Protein AF-A0A9D7K5F7-F1 (afdb_monomer_lite)

Radius of gyration: 30.8 Å; chains: 1; bounding box: 83×60×89 Å

Structure (mmCIF, N/CA/C/O backbone):
data_AF-A0A9D7K5F7-F1
#
_entry.id   AF-A0A9D7K5F7-F1
#
loop_
_atom_site.group_PDB
_atom_site.id
_atom_site.type_symbol
_atom_site.label_atom_id
_atom_site.label_alt_id
_atom_site.label_comp_id
_atom_site.label_asym_id
_atom_site.label_entity_id
_atom_site.label_seq_id
_atom_site.pdbx_PDB_ins_code
_atom_site.Cartn_x
_atom_site.Cartn_y
_atom_site.Cartn_z
_atom_site.occupancy
_atom_site.B_iso_or_equiv
_atom_site.auth_seq_id
_atom_site.auth_comp_id
_atom_site.auth_asym_id
_atom_site.auth_atom_id
_atom_site.pdbx_PDB_model_num
ATOM 1 N N . MET A 1 1 ? -11.867 -11.101 -34.666 1.00 38.69 1 MET A N 1
ATOM 2 C CA . MET A 1 1 ? -11.837 -10.298 -33.416 1.00 38.69 1 MET A CA 1
ATOM 3 C C . MET A 1 1 ? -13.108 -9.466 -33.203 1.00 38.69 1 MET A C 1
ATOM 5 O O . MET A 1 1 ? -13.675 -9.562 -32.126 1.00 38.69 1 MET A O 1
ATOM 9 N N . PHE A 1 2 ? -13.631 -8.746 -34.211 1.00 34.16 2 PHE A N 1
ATOM 10 C CA . PHE A 1 2 ? -14.947 -8.071 -34.129 1.00 34.16 2 PHE A CA 1
ATOM 11 C C . PHE A 1 2 ? -16.131 -9.012 -33.798 1.00 34.16 2 PHE A C 1
ATOM 13 O O . PHE A 1 2 ? -17.079 -8.588 -33.145 1.00 34.16 2 PHE A O 1
ATOM 20 N N . GLN A 1 3 ? -16.064 -10.298 -34.175 1.00 37.47 3 GLN A N 1
ATOM 21 C CA . GLN A 1 3 ? -17.053 -11.318 -33.781 1.00 37.47 3 GLN A CA 1
ATOM 22 C C . GLN A 1 3 ? -17.106 -11.566 -32.258 1.00 37.47 3 GLN A C 1
ATOM 24 O O . GLN A 1 3 ? -18.193 -11.737 -31.716 1.00 37.47 3 GLN A O 1
ATOM 29 N N . ASN A 1 4 ? -15.973 -11.491 -31.547 1.00 48.72 4 ASN A N 1
ATOM 30 C CA . ASN A 1 4 ? -15.929 -11.704 -30.092 1.00 48.72 4 ASN A CA 1
ATOM 31 C C . ASN A 1 4 ? -16.480 -10.492 -29.324 1.00 48.72 4 ASN A C 1
ATOM 33 O O . ASN A 1 4 ? -17.126 -10.658 -28.293 1.00 48.72 4 ASN A O 1
ATOM 37 N N . LEU A 1 5 ? -16.291 -9.276 -29.856 1.00 51.97 5 LEU A N 1
ATOM 38 C CA . LEU A 1 5 ? -16.894 -8.061 -29.295 1.00 51.97 5 LEU A CA 1
ATOM 39 C C . LEU A 1 5 ? -18.424 -8.089 -29.423 1.00 51.97 5 LEU A C 1
ATOM 41 O O . LEU A 1 5 ? -19.115 -7.716 -28.481 1.00 51.97 5 LEU A O 1
ATOM 45 N N . LYS A 1 6 ? -18.950 -8.589 -30.555 1.00 54.38 6 LYS A N 1
ATOM 46 C CA . LYS A 1 6 ? -20.393 -8.807 -30.748 1.00 54.38 6 LYS A CA 1
ATOM 47 C C . LYS A 1 6 ? -20.958 -9.791 -29.726 1.00 54.38 6 LYS A C 1
ATOM 49 O O . LYS A 1 6 ? -22.009 -9.509 -29.174 1.00 54.38 6 LYS A O 1
ATOM 54 N N . PHE A 1 7 ? -20.263 -10.894 -29.438 1.00 55.84 7 PHE A N 1
ATOM 55 C CA . PHE A 1 7 ? -20.719 -11.898 -28.468 1.00 55.84 7 PHE A CA 1
ATOM 56 C C . PHE A 1 7 ? -20.805 -11.340 -27.036 1.00 55.84 7 PHE A C 1
ATOM 58 O O . PHE A 1 7 ? -21.739 -11.650 -26.307 1.00 55.84 7 PHE A O 1
ATOM 65 N N . ILE A 1 8 ? -19.878 -10.457 -26.648 1.00 55.12 8 ILE A N 1
ATOM 66 C CA . ILE A 1 8 ? -19.889 -9.799 -25.330 1.00 55.12 8 ILE A CA 1
ATOM 67 C C . ILE A 1 8 ? -20.923 -8.670 -25.274 1.00 55.12 8 ILE A C 1
ATOM 69 O O . ILE A 1 8 ? -21.606 -8.532 -24.264 1.00 55.12 8 ILE A O 1
ATOM 73 N N . LEU A 1 9 ? -21.105 -7.903 -26.357 1.00 57.88 9 LEU A N 1
ATOM 74 C CA . LEU A 1 9 ? -22.219 -6.954 -26.462 1.00 57.88 9 LEU A CA 1
ATOM 75 C C . LEU A 1 9 ? -23.567 -7.685 -26.379 1.00 57.88 9 LEU A C 1
ATOM 77 O O . LEU A 1 9 ? -24.470 -7.224 -25.696 1.00 57.88 9 LEU A O 1
ATOM 81 N N . LEU A 1 10 ? -23.680 -8.851 -27.021 1.00 56.75 10 LEU A N 1
ATOM 82 C CA . LEU A 1 10 ? -24.837 -9.743 -26.939 1.00 56.75 10 LEU A CA 1
ATOM 83 C C . LEU A 1 10 ? -25.005 -10.344 -25.540 1.00 56.75 10 LEU A C 1
ATOM 85 O O . LEU A 1 10 ? -26.136 -10.497 -25.107 1.00 56.75 10 LEU A O 1
ATOM 89 N N . ALA A 1 11 ? -23.929 -10.628 -24.801 1.00 56.34 11 ALA A N 1
ATOM 90 C CA . ALA A 1 11 ? -24.003 -11.044 -23.398 1.00 56.34 11 ALA A CA 1
ATOM 91 C C . ALA A 1 11 ? -24.422 -9.888 -22.467 1.00 56.34 11 ALA A C 1
ATOM 93 O O . ALA A 1 11 ? -25.217 -10.086 -21.550 1.00 56.34 11 ALA A O 1
ATOM 94 N N . PHE A 1 12 ? -23.951 -8.664 -22.717 1.00 60.94 12 PHE A N 1
ATOM 95 C CA . PHE A 1 12 ? -24.371 -7.453 -22.003 1.00 60.94 12 PHE A CA 1
ATOM 96 C C . PHE A 1 12 ? -25.850 -7.120 -22.267 1.00 60.94 12 PHE A C 1
ATOM 98 O O . PHE A 1 12 ? -26.603 -6.855 -21.335 1.00 60.94 12 PHE A O 1
ATOM 105 N N . ILE A 1 13 ? -26.294 -7.213 -23.523 1.00 60.41 13 ILE A N 1
ATOM 106 C CA . ILE A 1 13 ? -27.702 -7.048 -23.919 1.00 60.41 13 ILE A CA 1
ATOM 107 C C . ILE A 1 13 ? -28.552 -8.226 -23.413 1.00 60.41 13 ILE A C 1
ATOM 109 O O . ILE A 1 13 ? -29.649 -8.024 -22.904 1.00 60.41 13 ILE A O 1
ATOM 113 N N . GLY A 1 14 ? -28.040 -9.455 -23.484 1.00 55.91 14 GLY A N 1
ATOM 114 C CA . GLY A 1 14 ? -28.728 -10.670 -23.044 1.00 55.91 14 GLY A CA 1
ATOM 115 C C . GLY A 1 14 ? -28.923 -10.734 -21.530 1.00 55.91 14 GLY A C 1
ATOM 116 O O . GLY A 1 14 ? -29.943 -11.229 -21.066 1.00 55.91 14 GLY A O 1
ATOM 117 N N . THR A 1 15 ? -28.006 -10.156 -20.750 1.00 53.78 15 THR A N 1
ATOM 118 C CA . THR A 1 15 ? -28.163 -9.988 -19.294 1.00 53.78 15 THR A CA 1
ATOM 119 C C . THR A 1 15 ? -28.989 -8.757 -18.916 1.00 53.78 15 THR A C 1
ATOM 121 O O . THR A 1 15 ? -29.420 -8.654 -17.766 1.00 53.78 15 THR A O 1
ATOM 124 N N . ALA A 1 16 ? -29.279 -7.848 -19.858 1.00 52.56 16 ALA A N 1
ATOM 125 C CA . ALA A 1 16 ? -30.041 -6.630 -19.586 1.00 52.56 16 ALA A CA 1
ATOM 126 C C . ALA A 1 16 ? -31.491 -6.915 -19.135 1.00 52.56 16 ALA A C 1
ATOM 128 O O . ALA A 1 16 ? -32.049 -6.149 -18.346 1.00 52.56 16 ALA A O 1
ATOM 129 N N . ASN A 1 17 ? -32.060 -8.047 -19.560 1.00 45.78 17 ASN A N 1
ATOM 130 C CA . ASN A 1 17 ? -33.447 -8.438 -19.279 1.00 45.78 17 ASN A CA 1
ATOM 131 C C . ASN A 1 17 ? -33.593 -9.582 -18.263 1.00 45.78 17 ASN A C 1
ATOM 133 O O . ASN A 1 17 ? -34.713 -9.997 -17.981 1.00 45.78 17 ASN A O 1
ATOM 137 N N . ILE A 1 18 ? -32.495 -10.092 -17.694 1.00 49.84 18 ILE A N 1
ATOM 138 C CA . ILE A 1 18 ? -32.553 -11.175 -16.702 1.00 49.84 18 ILE A CA 1
ATOM 139 C C . ILE A 1 18 ? -32.719 -10.554 -15.304 1.00 49.84 18 ILE A C 1
ATOM 141 O O . ILE A 1 18 ? -31.847 -9.776 -14.886 1.00 49.84 18 ILE A O 1
ATOM 145 N N . PRO A 1 19 ? -33.804 -10.869 -14.565 1.00 47.97 19 PRO A N 1
ATOM 146 C CA . PRO A 1 19 ? -33.913 -10.538 -13.151 1.00 47.97 19 PRO A CA 1
ATOM 147 C C . PRO A 1 19 ? -32.760 -11.210 -12.411 1.00 47.97 19 PRO A C 1
ATOM 149 O O . PRO A 1 19 ? -32.584 -12.425 -12.492 1.00 47.97 19 PRO A O 1
ATOM 152 N N . LEU A 1 20 ? -31.938 -10.424 -11.725 1.00 52.06 20 LEU A N 1
ATOM 153 C CA . LEU A 1 20 ? -30.791 -10.975 -11.018 1.00 52.06 20 LEU A CA 1
ATOM 154 C C . LEU A 1 20 ? -31.274 -11.661 -9.735 1.00 52.06 20 LEU A C 1
ATOM 156 O O . LEU A 1 20 ? -31.919 -10.998 -8.918 1.00 52.06 20 LEU A O 1
ATOM 160 N N . PRO A 1 21 ? -30.969 -12.953 -9.520 1.00 38.75 21 PRO A N 1
ATOM 161 C CA . PRO A 1 21 ? -31.302 -13.616 -8.272 1.00 38.75 21 PRO A CA 1
ATOM 162 C C . PRO A 1 21 ? -30.499 -12.978 -7.134 1.00 38.75 21 PRO A C 1
ATOM 164 O O . PRO A 1 21 ? -29.293 -12.742 -7.239 1.00 38.75 21 PRO A O 1
ATOM 167 N N . GLY A 1 22 ? -31.192 -12.654 -6.049 1.00 43.97 22 GLY A N 1
ATOM 168 C CA . GLY A 1 22 ? -30.607 -12.021 -4.875 1.00 43.97 22 GLY A CA 1
ATOM 169 C C . GLY A 1 22 ? -31.650 -11.187 -4.159 1.00 43.97 22 GLY A C 1
ATOM 170 O O . GLY A 1 22 ? -31.776 -9.993 -4.422 1.00 43.97 22 GLY A O 1
ATOM 171 N N . GLN A 1 23 ? -32.389 -11.846 -3.272 1.00 37.94 23 GLN A N 1
ATOM 172 C CA . GLN A 1 23 ? -33.210 -11.218 -2.249 1.00 37.94 23 GLN A CA 1
ATOM 173 C C . GLN A 1 23 ? -32.297 -10.270 -1.459 1.00 37.94 23 GLN A C 1
ATOM 175 O O . GLN A 1 23 ? -31.378 -10.715 -0.775 1.00 37.94 23 GLN A O 1
ATOM 180 N N . VAL A 1 24 ? -32.476 -8.958 -1.627 1.00 45.00 24 VAL A N 1
ATOM 181 C CA . VAL A 1 24 ? -31.926 -8.004 -0.663 1.00 45.00 24 VAL A CA 1
ATOM 182 C C . VAL A 1 24 ? -32.765 -8.238 0.580 1.00 45.00 24 VAL A C 1
ATOM 184 O O . VAL A 1 24 ? -33.953 -7.913 0.580 1.00 45.00 24 VAL A O 1
ATOM 187 N N . ASP A 1 25 ? -32.194 -8.900 1.586 1.00 46.78 25 ASP A N 1
ATOM 188 C CA . ASP A 1 25 ? -32.816 -8.954 2.902 1.00 46.78 25 ASP A CA 1
ATOM 189 C C . ASP A 1 25 ? -33.140 -7.503 3.278 1.00 46.78 25 ASP A C 1
ATOM 191 O O . ASP A 1 25 ? -32.246 -6.669 3.411 1.00 46.78 25 ASP A O 1
ATOM 195 N N . THR A 1 26 ? -34.427 -7.177 3.411 1.00 54.50 26 THR A N 1
ATOM 196 C CA . THR A 1 26 ? -34.894 -5.829 3.778 1.00 54.50 26 THR A CA 1
ATOM 197 C C . THR A 1 26 ? -34.386 -5.399 5.159 1.00 54.50 26 THR A C 1
ATOM 199 O O . THR A 1 26 ? -34.531 -4.240 5.539 1.00 54.50 26 THR A O 1
ATOM 202 N N . VAL A 1 27 ? -33.800 -6.343 5.905 1.00 66.69 27 VAL A N 1
ATOM 203 C CA . VAL A 1 27 ? -33.146 -6.178 7.200 1.00 66.69 27 VAL A CA 1
ATOM 204 C C . VAL A 1 27 ? -31.877 -7.033 7.203 1.00 66.69 27 VAL A C 1
ATOM 206 O O . VAL A 1 27 ? -31.956 -8.260 7.129 1.00 66.69 27 VAL A O 1
ATOM 209 N N . PHE A 1 28 ? -30.707 -6.409 7.335 1.00 80.19 28 PHE A N 1
ATOM 210 C CA . PHE A 1 28 ? -29.450 -7.119 7.549 1.00 80.19 28 PHE A CA 1
ATOM 211 C C . PHE A 1 28 ? -29.536 -7.945 8.838 1.00 80.19 28 PHE A C 1
ATOM 213 O O . PHE A 1 28 ? -29.962 -7.444 9.882 1.00 80.19 28 PHE A O 1
ATOM 220 N N . ARG A 1 29 ? -29.109 -9.211 8.773 1.00 82.94 29 ARG A N 1
ATOM 221 C CA . ARG A 1 29 ? -29.036 -10.132 9.919 1.00 82.94 29 ARG A CA 1
ATOM 222 C C . ARG A 1 29 ? -27.587 -10.478 10.232 1.00 82.94 29 ARG A C 1
ATOM 224 O O . ARG A 1 29 ? -26.782 -10.641 9.315 1.00 82.94 29 ARG A O 1
ATOM 231 N N . VAL A 1 30 ? -27.275 -10.674 11.514 1.00 81.94 30 VAL A N 1
ATOM 232 C CA . VAL A 1 30 ? -25.940 -11.099 11.986 1.00 81.94 30 VAL A CA 1
ATOM 233 C C . VAL A 1 30 ? -25.457 -12.353 11.255 1.00 81.94 30 VAL A C 1
ATOM 235 O O . VAL A 1 30 ? -24.320 -12.400 10.796 1.00 81.94 30 VAL A O 1
ATOM 238 N N . GLU A 1 31 ? -26.330 -13.342 11.071 1.00 80.25 31 GLU A N 1
ATOM 239 C CA . GLU A 1 31 ? -26.016 -14.602 10.385 1.00 80.25 31 GLU A CA 1
ATOM 240 C C . GLU A 1 31 ? -25.654 -14.400 8.908 1.00 80.25 31 GLU A C 1
ATOM 242 O O . GLU A 1 31 ? -24.678 -14.979 8.424 1.00 80.25 31 GLU A O 1
ATOM 247 N N . THR A 1 32 ? -26.415 -13.561 8.195 1.00 76.56 32 THR A N 1
ATOM 248 C CA . THR A 1 32 ? -26.155 -13.214 6.790 1.00 76.56 32 THR A CA 1
ATOM 249 C C . THR A 1 32 ? -24.844 -12.439 6.668 1.00 76.56 32 THR A C 1
ATOM 251 O O . THR A 1 32 ? -24.002 -12.781 5.838 1.00 76.56 32 THR A O 1
ATOM 254 N N . MET A 1 33 ? -24.619 -11.453 7.544 1.00 79.00 33 MET A N 1
ATOM 255 C CA . MET A 1 33 ? -23.386 -10.664 7.542 1.00 79.00 33 MET A CA 1
ATOM 256 C C . MET A 1 33 ? -22.166 -11.522 7.851 1.00 79.00 33 MET A C 1
ATOM 258 O O . MET A 1 33 ? -21.173 -11.416 7.142 1.00 79.00 33 MET A O 1
ATOM 262 N N . LYS A 1 34 ? -22.263 -12.439 8.817 1.00 77.31 34 LYS A N 1
ATOM 263 C CA . LYS A 1 34 ? -21.188 -13.380 9.144 1.00 77.31 34 LYS A CA 1
ATOM 264 C C . LYS A 1 34 ? -20.814 -14.254 7.943 1.00 77.31 34 LYS A C 1
ATOM 266 O O . LYS A 1 34 ? -19.642 -14.389 7.612 1.00 77.31 34 LYS A O 1
ATOM 271 N N . LYS A 1 35 ? -21.805 -14.780 7.210 1.00 74.44 35 LYS A N 1
ATOM 272 C CA . LYS A 1 35 ? -21.562 -15.563 5.982 1.00 74.44 35 LYS A CA 1
ATOM 273 C C . LYS A 1 35 ? -20.874 -14.758 4.873 1.00 74.44 35 LYS A C 1
ATOM 275 O O . LYS A 1 35 ? -20.120 -15.358 4.102 1.00 74.44 35 LYS A O 1
ATOM 280 N N . ASN A 1 36 ? -21.152 -13.456 4.779 1.00 72.81 36 ASN A N 1
ATOM 281 C CA . ASN A 1 36 ? -20.534 -12.553 3.806 1.00 72.81 36 ASN A CA 1
ATOM 282 C C . ASN A 1 36 ? -19.099 -12.184 4.209 1.00 72.81 36 ASN A C 1
ATOM 284 O O . ASN A 1 36 ? -18.208 -12.201 3.367 1.00 72.81 36 ASN A O 1
ATOM 288 N N . THR A 1 37 ? -18.850 -11.931 5.496 1.00 72.88 37 THR A N 1
ATOM 289 C CA . THR A 1 37 ? -17.516 -11.588 6.019 1.00 72.88 37 THR A CA 1
ATOM 290 C C . THR A 1 37 ? -16.572 -12.788 6.110 1.00 72.88 37 THR A C 1
ATOM 292 O O . THR A 1 37 ? -15.361 -12.614 6.101 1.00 72.88 37 THR A O 1
ATOM 295 N N . ASP A 1 38 ? -17.101 -14.014 6.162 1.00 69.44 38 ASP A N 1
ATOM 296 C CA . ASP A 1 38 ? -16.299 -15.247 6.212 1.00 69.44 38 ASP A CA 1
ATOM 297 C C . ASP A 1 38 ? -15.796 -15.704 4.822 1.00 69.44 38 ASP A C 1
ATOM 299 O O . ASP A 1 38 ? -15.067 -16.692 4.720 1.00 69.44 38 ASP A O 1
ATOM 303 N N . PHE A 1 39 ? -16.200 -15.037 3.730 1.00 67.31 39 PHE A N 1
ATOM 304 C CA . PHE A 1 39 ? -15.850 -15.455 2.364 1.00 67.31 39 PHE A CA 1
ATOM 305 C C . PHE A 1 39 ? -14.367 -15.252 2.029 1.00 67.31 39 PHE A C 1
ATOM 307 O O . PHE A 1 39 ? -13.771 -16.095 1.350 1.00 67.31 39 PHE A O 1
ATOM 314 N N . ALA A 1 40 ? -13.786 -14.150 2.500 1.00 72.00 40 ALA A N 1
ATOM 315 C CA . ALA A 1 40 ? -12.401 -13.791 2.255 1.00 72.00 40 ALA A CA 1
ATOM 316 C C . ALA A 1 40 ? -11.786 -13.208 3.527 1.00 72.00 40 ALA A C 1
ATOM 318 O O . ALA A 1 40 ? -12.337 -12.292 4.126 1.00 72.00 40 ALA A O 1
ATOM 319 N N . SER A 1 41 ? -10.623 -13.711 3.928 1.00 77.19 41 SER A N 1
ATOM 320 C CA . SER A 1 41 ? -9.842 -13.119 5.014 1.00 77.19 41 SER A CA 1
ATOM 321 C C . SER A 1 41 ? -8.644 -12.397 4.428 1.00 77.19 41 SER A C 1
ATOM 323 O O . SER A 1 41 ? -7.767 -13.052 3.863 1.00 77.19 41 SER A O 1
ATOM 325 N N . LEU A 1 42 ? -8.594 -11.071 4.570 1.00 83.00 42 LEU A N 1
ATOM 326 C CA . LEU A 1 42 ? -7.457 -10.256 4.140 1.00 83.00 42 LEU A CA 1
ATOM 327 C C . LEU A 1 42 ? -6.169 -10.779 4.789 1.00 83.00 42 LEU A C 1
ATOM 329 O O . LEU A 1 42 ? -6.143 -11.096 5.977 1.00 83.00 42 LEU A O 1
ATOM 333 N N . THR A 1 43 ? -5.087 -10.853 4.024 1.00 88.06 43 THR A N 1
ATOM 334 C CA . THR A 1 43 ? -3.758 -11.183 4.529 1.00 88.06 43 THR A CA 1
ATOM 335 C C . THR A 1 43 ? -2.755 -10.098 4.166 1.00 88.06 43 THR A C 1
ATOM 337 O O . THR A 1 43 ? -2.817 -9.497 3.094 1.00 88.06 43 THR A O 1
ATOM 340 N N . LEU A 1 44 ? -1.820 -9.819 5.073 1.00 90.88 44 LEU A N 1
ATOM 341 C CA . LEU A 1 44 ? -0.755 -8.841 4.853 1.00 90.88 44 LEU A CA 1
ATOM 342 C C . LEU A 1 44 ? 0.555 -9.342 5.447 1.00 90.88 44 LEU A C 1
ATOM 344 O O . LEU A 1 44 ? 0.592 -9.774 6.599 1.00 90.88 44 LEU A O 1
ATOM 348 N N . GLY A 1 45 ? 1.649 -9.226 4.706 1.00 92.94 45 GLY A N 1
ATOM 349 C CA . GLY A 1 45 ? 2.968 -9.482 5.266 1.00 92.94 45 GLY A CA 1
ATOM 350 C C . GLY A 1 45 ? 4.106 -9.339 4.275 1.00 92.94 45 GLY A C 1
ATOM 351 O O . GLY A 1 45 ? 4.060 -8.490 3.388 1.00 92.94 45 GLY A O 1
ATOM 352 N N . LEU A 1 46 ? 5.155 -10.128 4.468 1.00 95.06 46 LEU A N 1
ATOM 353 C CA . LEU A 1 46 ? 6.420 -10.013 3.754 1.00 95.06 46 LEU A CA 1
ATOM 354 C C . LEU A 1 46 ? 6.724 -11.298 2.985 1.00 95.06 46 LEU A C 1
ATOM 356 O O . LEU A 1 46 ? 6.435 -12.396 3.454 1.00 95.06 46 LEU A O 1
ATOM 360 N N . ASP A 1 47 ? 7.346 -11.146 1.823 1.00 93.50 47 ASP A N 1
ATOM 361 C CA . ASP A 1 47 ? 7.877 -12.229 0.999 1.00 93.50 47 ASP A CA 1
ATOM 362 C C . ASP A 1 47 ? 9.340 -11.936 0.665 1.00 93.50 47 ASP A C 1
ATOM 364 O O . ASP A 1 47 ? 9.735 -10.786 0.447 1.00 93.50 47 ASP A O 1
ATOM 368 N N . MET A 1 48 ? 10.153 -12.983 0.632 1.00 95.25 48 MET A N 1
ATOM 369 C CA . MET A 1 48 ? 11.522 -12.929 0.156 1.00 95.25 48 MET A CA 1
ATOM 370 C C . MET A 1 48 ? 11.743 -14.045 -0.856 1.00 95.25 48 MET A C 1
ATOM 372 O O . MET A 1 48 ? 11.577 -15.220 -0.541 1.00 95.25 48 MET A O 1
ATOM 376 N N . MET A 1 49 ? 12.166 -13.674 -2.061 1.00 94.75 49 MET A N 1
ATOM 377 C CA . MET A 1 49 ? 12.461 -14.590 -3.156 1.00 94.75 49 MET A CA 1
ATOM 378 C C . MET A 1 49 ? 13.962 -14.627 -3.444 1.00 94.75 49 MET A C 1
ATOM 380 O O . MET A 1 49 ? 14.570 -13.595 -3.719 1.00 94.75 49 MET A O 1
ATOM 384 N N . ALA A 1 50 ? 14.538 -15.823 -3.448 1.00 94.81 50 ALA A N 1
ATOM 385 C CA . ALA A 1 50 ? 15.844 -16.125 -4.003 1.00 94.81 50 ALA A CA 1
ATOM 386 C C . ALA A 1 50 ? 15.732 -16.377 -5.515 1.00 94.81 50 ALA A C 1
ATOM 388 O O . ALA A 1 50 ? 14.939 -17.206 -5.964 1.00 94.81 50 ALA A O 1
ATOM 389 N N . ILE A 1 51 ? 16.552 -15.661 -6.280 1.00 92.44 51 ILE A N 1
ATOM 390 C CA . ILE A 1 51 ? 16.689 -15.748 -7.733 1.00 92.44 51 ILE A CA 1
ATOM 391 C C . ILE A 1 51 ? 18.023 -16.425 -8.035 1.00 92.44 51 ILE A C 1
ATOM 393 O O . ILE A 1 51 ? 19.075 -15.982 -7.562 1.00 92.44 51 ILE A O 1
ATOM 397 N N . GLY A 1 52 ? 17.979 -17.502 -8.816 1.00 89.25 52 GLY A N 1
ATOM 398 C CA . GLY A 1 52 ? 19.163 -18.287 -9.150 1.00 89.25 52 GLY A CA 1
ATOM 399 C C . GLY A 1 52 ? 20.111 -17.611 -10.148 1.00 89.25 52 GLY A C 1
ATOM 400 O O . GLY A 1 52 ? 19.806 -16.582 -10.753 1.00 89.25 52 GLY A O 1
ATOM 401 N N . LYS A 1 53 ? 21.283 -18.229 -10.340 1.00 92.06 53 LYS A N 1
ATOM 402 C CA . LYS A 1 53 ? 22.270 -17.809 -11.347 1.00 92.06 53 LYS A CA 1
ATOM 403 C C . LYS A 1 53 ? 21.756 -18.050 -12.767 1.00 92.06 53 LYS A C 1
ATOM 405 O O . LYS A 1 53 ? 20.994 -18.983 -13.007 1.00 92.06 53 LYS A O 1
ATOM 410 N N . GLY A 1 54 ? 22.234 -17.233 -13.691 1.00 91.94 54 GLY A N 1
ATOM 411 C CA . GLY A 1 54 ? 21.928 -17.283 -15.117 1.00 91.94 54 GLY A CA 1
ATOM 412 C C . GLY A 1 54 ? 23.137 -16.829 -15.927 1.00 91.94 54 GLY A C 1
ATOM 413 O O . GLY A 1 54 ? 24.204 -16.575 -15.363 1.00 91.94 54 GLY A O 1
ATOM 414 N N . HIS A 1 55 ? 22.980 -16.730 -17.240 1.00 92.25 55 HIS A N 1
ATOM 415 C CA . HIS A 1 55 ? 24.075 -16.463 -18.160 1.00 92.25 55 HIS A CA 1
ATOM 416 C C . HIS A 1 55 ? 23.626 -15.634 -19.365 1.00 92.25 55 HIS A C 1
ATOM 418 O O . HIS A 1 55 ? 22.489 -15.761 -19.823 1.00 92.25 55 HIS A O 1
ATOM 424 N N . ILE A 1 56 ? 24.531 -14.799 -19.870 1.00 91.12 56 ILE A N 1
ATOM 425 C CA . ILE A 1 56 ? 24.357 -13.988 -21.081 1.00 91.12 56 ILE A CA 1
ATOM 426 C C . ILE A 1 56 ? 25.449 -14.362 -22.077 1.00 91.12 56 ILE A C 1
ATOM 428 O O . ILE A 1 56 ? 26.628 -14.353 -21.720 1.00 91.12 56 ILE A O 1
ATOM 432 N N . GLY A 1 57 ? 25.061 -14.618 -23.323 1.00 87.81 57 GLY A N 1
ATOM 433 C CA . GLY A 1 57 ? 25.962 -15.070 -24.378 1.00 87.81 57 GLY A CA 1
ATOM 434 C C . GLY A 1 57 ? 26.316 -16.554 -24.273 1.00 87.81 57 GLY A C 1
ATOM 435 O O . GLY A 1 57 ? 25.823 -17.273 -23.404 1.00 87.81 57 GLY A O 1
ATOM 436 N N . GLU A 1 58 ? 27.183 -16.994 -25.182 1.00 82.38 58 GLU A N 1
ATOM 437 C CA . GLU A 1 58 ? 27.638 -18.381 -25.319 1.00 82.38 58 GLU A CA 1
ATOM 438 C C . GLU A 1 58 ? 29.171 -18.441 -25.419 1.00 82.38 58 GLU A C 1
ATOM 440 O O . GLU A 1 58 ? 29.829 -17.453 -25.766 1.00 82.38 58 GLU A O 1
ATOM 445 N N . GLY A 1 59 ? 29.745 -19.612 -25.128 1.00 76.75 59 GLY A N 1
ATOM 446 C CA . GLY A 1 59 ? 31.180 -19.878 -25.264 1.00 76.75 59 GLY A CA 1
ATOM 447 C C . GLY A 1 59 ? 32.052 -19.177 -24.213 1.00 76.75 59 GLY A C 1
ATOM 448 O O . GLY A 1 59 ? 31.628 -18.921 -23.089 1.00 76.75 59 GLY A O 1
ATOM 449 N N . SER A 1 60 ? 33.297 -18.855 -24.575 1.00 67.88 60 SER A N 1
ATOM 450 C CA . SER A 1 60 ? 34.295 -18.263 -23.664 1.00 67.88 60 SER A CA 1
ATOM 451 C C . SER A 1 60 ? 33.989 -16.824 -23.220 1.00 67.88 60 SER A C 1
ATOM 453 O O . SER A 1 60 ? 34.616 -16.333 -22.288 1.00 67.88 60 SER A O 1
ATOM 455 N N . ASN A 1 61 ? 33.028 -16.150 -23.863 1.00 71.38 61 ASN A N 1
ATOM 456 C CA . ASN A 1 61 ? 32.644 -14.756 -23.590 1.00 71.38 61 ASN A CA 1
ATOM 457 C C . ASN A 1 61 ? 31.341 -14.642 -22.774 1.00 71.38 61 ASN A C 1
ATOM 459 O O . ASN A 1 61 ? 30.689 -13.595 -22.768 1.00 71.38 61 ASN A O 1
ATOM 463 N N . GLN A 1 62 ? 30.931 -15.726 -22.117 1.00 83.88 62 GLN A N 1
ATOM 464 C CA . GLN A 1 62 ? 29.695 -15.804 -21.347 1.00 83.88 62 GLN A CA 1
ATOM 465 C C . GLN A 1 62 ? 29.783 -14.992 -20.048 1.00 83.88 62 GLN A C 1
ATOM 467 O O . GLN A 1 62 ? 30.655 -15.206 -19.206 1.00 83.88 62 GLN A O 1
ATOM 472 N N . ILE A 1 63 ? 28.825 -14.088 -19.838 1.00 86.38 63 ILE A N 1
ATOM 473 C CA . ILE A 1 63 ? 28.716 -13.312 -18.598 1.00 86.38 63 ILE A CA 1
ATOM 474 C C . ILE A 1 63 ? 27.798 -14.070 -17.639 1.00 86.38 63 ILE A C 1
ATOM 476 O O . ILE A 1 63 ? 26.613 -14.264 -17.915 1.00 86.38 63 ILE A O 1
ATOM 480 N N . THR A 1 64 ? 28.325 -14.476 -16.484 1.00 89.31 64 THR A N 1
ATOM 481 C CA . THR A 1 64 ? 27.522 -15.131 -15.441 1.00 89.31 64 THR A CA 1
ATOM 482 C C . THR A 1 64 ? 26.770 -14.091 -14.616 1.00 89.31 64 THR A C 1
ATOM 484 O O . THR A 1 64 ? 27.371 -13.210 -13.998 1.00 89.31 64 THR A O 1
ATOM 487 N N . THR A 1 65 ? 25.443 -14.208 -14.544 1.00 89.62 65 THR A N 1
ATOM 488 C CA . THR A 1 65 ? 24.636 -13.389 -13.638 1.00 89.62 65 THR A CA 1
ATOM 489 C C . THR A 1 65 ? 24.603 -14.019 -12.247 1.00 89.62 65 THR A C 1
ATOM 491 O O . THR A 1 65 ? 24.187 -15.176 -12.116 1.00 89.62 65 THR A O 1
ATOM 494 N N . PRO A 1 66 ? 24.996 -13.287 -11.192 1.00 89.44 66 PRO A N 1
ATOM 495 C CA . PRO A 1 66 ? 24.971 -13.810 -9.832 1.00 89.44 66 PRO A CA 1
ATOM 496 C C . PRO A 1 66 ? 23.533 -14.004 -9.336 1.00 89.44 66 PRO A C 1
ATOM 498 O O . PRO A 1 66 ? 22.604 -13.350 -9.811 1.00 89.44 66 PRO A O 1
ATOM 501 N N . GLY A 1 67 ? 23.365 -14.879 -8.342 1.00 91.19 67 GLY A N 1
ATOM 502 C CA . GLY A 1 67 ? 22.096 -15.012 -7.631 1.00 91.19 67 GLY A CA 1
ATOM 503 C C . GLY A 1 67 ? 21.753 -13.735 -6.858 1.00 91.19 67 GLY A C 1
ATOM 504 O O . GLY A 1 67 ? 22.644 -13.020 -6.388 1.00 91.19 67 GLY A O 1
ATOM 505 N N . GLN A 1 68 ? 20.461 -13.447 -6.740 1.00 93.50 68 GLN A N 1
ATOM 506 C CA . GLN A 1 68 ? 19.946 -12.248 -6.078 1.00 93.50 68 GLN A CA 1
ATOM 507 C C . GLN A 1 68 ? 18.786 -12.594 -5.144 1.00 93.50 68 GLN A C 1
ATOM 509 O O . GLN A 1 68 ? 18.126 -13.612 -5.315 1.00 93.50 68 GLN A O 1
ATOM 514 N N . PHE A 1 69 ? 18.502 -11.722 -4.183 1.00 93.00 69 PHE A N 1
ATOM 515 C CA . PHE A 1 69 ? 17.323 -11.802 -3.329 1.00 93.00 69 PHE A CA 1
ATOM 516 C C . PHE A 1 69 ? 16.413 -10.606 -3.576 1.00 93.00 69 PHE A C 1
ATOM 518 O O . PHE A 1 69 ? 16.867 -9.467 -3.680 1.00 93.00 69 PHE A O 1
ATOM 525 N N . ARG A 1 70 ? 15.111 -10.855 -3.638 1.00 92.19 70 ARG A N 1
ATOM 526 C CA . ARG A 1 70 ? 14.072 -9.837 -3.771 1.00 92.19 70 ARG A CA 1
ATOM 527 C C . ARG A 1 70 ? 13.207 -9.868 -2.524 1.00 92.19 70 ARG A C 1
ATOM 529 O O . ARG A 1 70 ? 12.663 -10.918 -2.209 1.00 92.19 70 ARG A O 1
ATOM 536 N N . SER A 1 71 ? 13.030 -8.733 -1.859 1.00 93.44 71 SER A N 1
ATOM 537 C CA . SER A 1 71 ? 12.012 -8.581 -0.818 1.00 93.44 71 SER A CA 1
ATOM 538 C C . SER A 1 71 ? 10.729 -7.984 -1.398 1.00 93.44 71 SER A C 1
ATOM 540 O O . SER A 1 71 ? 10.755 -7.247 -2.389 1.00 93.44 71 SER A O 1
ATOM 542 N N . GLY A 1 72 ? 9.593 -8.297 -0.788 1.00 91.75 72 GLY A N 1
ATOM 543 C CA . GLY A 1 72 ? 8.284 -7.804 -1.189 1.00 91.75 72 GLY A CA 1
ATOM 544 C C . GLY A 1 72 ? 7.315 -7.696 -0.018 1.00 91.75 72 GLY A C 1
ATOM 545 O O . GLY A 1 72 ? 7.461 -8.392 0.983 1.00 91.75 72 GLY A O 1
ATOM 546 N N . ILE A 1 73 ? 6.325 -6.817 -0.157 1.00 91.88 73 ILE A N 1
ATOM 547 C CA . ILE A 1 73 ? 5.131 -6.786 0.695 1.00 91.88 73 ILE A CA 1
ATOM 548 C C . ILE A 1 73 ? 4.043 -7.558 -0.031 1.00 91.88 73 ILE A C 1
ATOM 550 O O . ILE A 1 73 ? 3.733 -7.240 -1.176 1.00 91.88 73 ILE A O 1
ATOM 554 N N . THR A 1 74 ? 3.450 -8.539 0.631 1.00 91.69 74 THR A N 1
ATOM 555 C CA . THR A 1 74 ? 2.347 -9.329 0.091 1.00 91.69 74 THR A CA 1
ATOM 556 C C . THR A 1 74 ? 1.043 -8.887 0.728 1.00 91.69 74 THR A C 1
ATOM 558 O O . THR A 1 74 ? 0.936 -8.857 1.952 1.00 91.69 74 THR A O 1
ATOM 561 N N . ILE A 1 75 ? 0.063 -8.562 -0.108 1.00 87.44 75 ILE A N 1
ATOM 562 C CA . ILE A 1 75 ? -1.329 -8.320 0.268 1.00 87.44 75 ILE A CA 1
ATOM 563 C C . ILE A 1 75 ? -2.145 -9.404 -0.413 1.00 87.44 75 ILE A C 1
ATOM 565 O O . ILE A 1 75 ? -2.080 -9.526 -1.631 1.00 87.44 75 ILE A O 1
ATOM 569 N N . GLY A 1 76 ? -2.893 -10.197 0.334 1.00 87.38 76 GLY A N 1
ATOM 570 C CA . GLY A 1 76 ? -3.703 -11.252 -0.250 1.00 87.38 76 GLY A CA 1
ATOM 571 C C . GLY A 1 76 ? -5.009 -11.461 0.473 1.00 87.38 76 GLY A C 1
ATOM 572 O O . GLY A 1 76 ? -5.442 -10.638 1.274 1.00 87.38 76 GLY A O 1
ATOM 573 N N . GLY A 1 77 ? -5.648 -12.573 0.165 1.00 86.12 77 GLY A N 1
ATOM 574 C CA . GLY A 1 77 ? -6.879 -12.980 0.793 1.00 86.12 77 GLY A CA 1
ATOM 575 C C . GLY A 1 77 ? -7.021 -14.484 0.706 1.00 86.12 77 GLY A C 1
ATOM 576 O O . GLY A 1 77 ? -6.925 -15.056 -0.382 1.00 86.12 77 GLY A O 1
ATOM 577 N N . VAL A 1 78 ? -7.287 -15.121 1.841 1.00 86.38 78 VAL A N 1
ATOM 578 C CA . VAL A 1 78 ? -7.667 -16.533 1.867 1.00 86.38 78 VAL A CA 1
ATOM 579 C C . VAL A 1 78 ? -9.162 -16.625 1.592 1.00 86.38 78 VAL A C 1
ATOM 581 O O . VAL A 1 78 ? -9.958 -16.039 2.315 1.00 86.38 78 VAL A O 1
ATOM 584 N N . HIS A 1 79 ? -9.525 -17.351 0.542 1.00 84.12 79 HIS A N 1
ATOM 585 C CA . HIS A 1 79 ? -10.881 -17.511 0.034 1.00 84.12 79 HIS A CA 1
ATOM 586 C C . HIS A 1 79 ? -11.322 -18.976 0.108 1.00 84.12 79 HIS A C 1
ATOM 588 O O . HIS A 1 79 ? -10.522 -19.886 0.357 1.00 84.12 79 HIS A O 1
ATOM 594 N N . PHE A 1 80 ? -12.612 -19.204 -0.153 1.00 82.06 80 PHE A N 1
ATOM 595 C CA . PHE A 1 80 ? -13.205 -20.538 -0.299 1.00 82.06 80 PHE A CA 1
ATOM 596 C C . PHE A 1 80 ? -12.888 -21.455 0.892 1.00 82.06 80 PHE A C 1
ATOM 598 O O . PHE A 1 80 ? -12.411 -22.575 0.720 1.00 82.06 80 PHE A O 1
ATOM 605 N N . TRP A 1 81 ? -13.123 -20.961 2.113 1.00 83.81 81 TRP A N 1
ATOM 606 C CA . TRP A 1 81 ? -12.943 -21.721 3.360 1.00 83.81 81 TRP A CA 1
ATOM 607 C C . TRP A 1 81 ? -11.525 -22.277 3.563 1.00 83.81 81 TRP A C 1
ATOM 609 O O . TRP A 1 81 ? -11.342 -23.358 4.120 1.00 83.81 81 TRP A O 1
ATOM 619 N N . GLY A 1 82 ? -10.507 -21.543 3.108 1.00 86.44 82 GLY A N 1
ATOM 620 C CA . GLY A 1 82 ? -9.110 -21.945 3.271 1.00 86.44 82 GLY A CA 1
ATOM 621 C C . GLY A 1 82 ? -8.553 -22.781 2.123 1.00 86.44 82 GLY A C 1
ATOM 622 O O . GLY A 1 82 ? -7.443 -23.290 2.259 1.00 86.44 82 GLY A O 1
ATOM 623 N N . HIS A 1 83 ? -9.288 -22.936 1.018 1.00 90.75 83 HIS A N 1
ATOM 624 C CA . HIS A 1 83 ? -8.827 -23.679 -0.157 1.00 90.75 83 HIS A CA 1
ATOM 625 C C . HIS A 1 83 ? -8.128 -22.823 -1.208 1.00 90.75 83 HIS A C 1
ATOM 627 O O . HIS A 1 83 ? -7.475 -23.379 -2.090 1.00 90.75 83 HIS A O 1
ATOM 633 N N . ALA A 1 84 ? -8.223 -21.495 -1.138 1.00 90.56 84 ALA A N 1
ATOM 634 C CA . ALA A 1 84 ? -7.490 -20.645 -2.062 1.00 90.56 84 ALA A CA 1
ATOM 635 C C . ALA A 1 84 ? -6.902 -19.402 -1.406 1.00 90.56 84 ALA A C 1
ATOM 637 O O . ALA A 1 84 ? -7.464 -18.873 -0.457 1.00 90.56 84 ALA A O 1
ATOM 638 N N . ASP A 1 85 ? -5.792 -18.916 -1.946 1.00 90.44 85 ASP A N 1
ATOM 639 C CA . ASP A 1 85 ? -5.163 -17.649 -1.575 1.00 90.44 85 ASP A CA 1
ATOM 640 C C . ASP A 1 85 ? -4.899 -16.844 -2.850 1.00 90.44 85 ASP A C 1
ATOM 642 O O . ASP A 1 85 ? -4.129 -17.277 -3.710 1.00 90.44 85 ASP A O 1
ATOM 646 N N . PHE A 1 86 ? -5.565 -15.698 -2.985 1.00 89.62 86 PHE A N 1
ATOM 647 C CA . PHE A 1 86 ? -5.293 -14.725 -4.043 1.00 89.62 86 PHE A CA 1
ATOM 648 C C . PHE A 1 86 ? -4.440 -13.622 -3.452 1.00 89.62 86 PHE A C 1
ATOM 650 O O . PHE A 1 86 ? -4.831 -13.016 -2.458 1.00 89.62 86 PHE A O 1
ATOM 657 N N . TYR A 1 87 ? -3.297 -13.335 -4.060 1.00 89.88 87 TYR A N 1
ATOM 658 C CA . TYR A 1 87 ? -2.345 -12.400 -3.484 1.00 89.88 87 TYR A CA 1
ATOM 659 C C . TYR A 1 87 ? -1.682 -11.512 -4.532 1.00 89.88 87 TYR A C 1
ATOM 661 O O . TYR A 1 87 ? -1.581 -11.848 -5.711 1.00 89.88 87 TYR A O 1
ATOM 669 N N . VAL A 1 88 ? -1.208 -10.362 -4.069 1.00 88.00 88 VAL A N 1
ATOM 670 C CA . VAL A 1 88 ? -0.387 -9.417 -4.809 1.00 88.00 88 VAL A CA 1
ATOM 671 C C . VAL A 1 88 ? 0.865 -9.113 -3.994 1.00 88.00 88 VAL A C 1
ATOM 673 O O . VAL A 1 88 ? 0.780 -8.639 -2.862 1.00 88.00 88 VAL A O 1
ATOM 676 N N . THR A 1 89 ? 2.038 -9.365 -4.566 1.00 90.56 89 THR A N 1
ATOM 677 C CA . THR A 1 89 ? 3.333 -9.064 -3.952 1.00 90.56 89 THR A CA 1
ATOM 678 C C . THR A 1 89 ? 3.973 -7.861 -4.636 1.00 90.56 89 THR A C 1
ATOM 680 O O . THR A 1 89 ? 4.310 -7.891 -5.822 1.00 90.56 89 THR A O 1
ATOM 683 N N . PHE A 1 90 ? 4.180 -6.796 -3.864 1.00 87.94 90 PHE A N 1
ATOM 684 C CA . PHE A 1 90 ? 4.843 -5.564 -4.270 1.00 87.94 90 PHE A CA 1
ATOM 685 C C . PHE A 1 90 ? 6.324 -5.610 -3.878 1.00 87.94 90 PHE A C 1
ATOM 687 O O . PHE A 1 90 ? 6.642 -5.548 -2.690 1.00 87.94 90 PHE A O 1
ATOM 694 N N . PRO A 1 91 ? 7.256 -5.703 -4.839 1.00 88.88 91 PRO A N 1
ATOM 695 C CA . PRO A 1 91 ? 8.679 -5.758 -4.524 1.00 88.88 91 PRO A CA 1
ATOM 696 C C . PRO A 1 91 ? 9.200 -4.442 -3.919 1.00 88.88 91 PRO A C 1
ATOM 698 O O . PRO A 1 91 ? 8.988 -3.370 -4.491 1.00 88.88 91 PRO A O 1
ATOM 701 N N . ILE A 1 92 ? 9.928 -4.529 -2.802 1.00 86.75 92 ILE A N 1
ATOM 702 C CA . ILE A 1 92 ? 10.473 -3.386 -2.055 1.00 86.75 92 ILE A CA 1
ATOM 703 C C . ILE A 1 92 ? 11.904 -3.111 -2.519 1.00 86.75 92 ILE A C 1
ATOM 705 O O . ILE A 1 92 ? 12.804 -3.914 -2.297 1.00 86.75 92 ILE A O 1
ATOM 709 N N . GLY A 1 93 ? 12.136 -1.945 -3.121 1.00 82.94 93 GLY A N 1
ATOM 710 C CA . GLY A 1 93 ? 13.485 -1.525 -3.513 1.00 82.94 93 GLY A CA 1
ATOM 711 C C . GLY A 1 93 ? 14.115 -2.369 -4.639 1.00 82.94 93 GLY A C 1
ATOM 712 O O . GLY A 1 93 ? 13.404 -3.046 -5.392 1.00 82.94 93 GLY A O 1
ATOM 713 N N . PRO A 1 94 ? 15.440 -2.247 -4.845 1.00 84.25 94 PRO A N 1
ATOM 714 C CA . PRO A 1 94 ? 16.198 -3.089 -5.767 1.00 84.25 94 PRO A CA 1
ATOM 715 C C . PRO A 1 94 ? 16.480 -4.473 -5.165 1.00 84.25 94 PRO A C 1
ATOM 717 O O . PRO A 1 94 ? 16.414 -4.659 -3.953 1.00 84.25 94 PRO A O 1
ATOM 720 N N . ASN A 1 95 ? 16.848 -5.436 -6.011 1.00 89.25 95 ASN A N 1
ATOM 721 C CA . ASN A 1 95 ? 17.290 -6.744 -5.534 1.00 89.25 95 ASN A CA 1
ATOM 722 C C . ASN A 1 95 ? 18.602 -6.619 -4.737 1.00 89.25 95 ASN A C 1
ATOM 724 O O . ASN A 1 95 ? 19.498 -5.860 -5.113 1.00 89.25 95 ASN A O 1
ATOM 728 N N . PHE A 1 96 ? 18.741 -7.420 -3.685 1.00 88.00 96 PHE A N 1
ATOM 729 C CA . PHE A 1 96 ? 19.981 -7.593 -2.939 1.00 88.00 96 PHE A CA 1
ATOM 730 C C . PHE A 1 96 ? 20.871 -8.624 -3.636 1.00 88.00 96 PHE A C 1
ATOM 732 O O . PHE A 1 96 ? 20.423 -9.716 -3.976 1.00 88.00 96 PHE A O 1
ATOM 739 N N . GLY A 1 97 ? 22.143 -8.302 -3.842 1.00 86.31 97 GLY A N 1
ATOM 740 C CA . GLY A 1 97 ? 23.107 -9.209 -4.462 1.00 86.31 97 GLY A CA 1
ATOM 741 C C . GLY A 1 97 ? 24.200 -8.456 -5.206 1.00 86.31 97 GLY A C 1
ATOM 742 O O . GLY A 1 97 ? 24.135 -7.237 -5.371 1.00 86.31 97 GLY A O 1
ATOM 743 N N . LYS A 1 98 ? 25.221 -9.187 -5.660 1.00 86.94 98 LYS A N 1
ATOM 744 C CA . LYS A 1 98 ? 26.256 -8.615 -6.528 1.00 86.94 98 LYS A CA 1
ATOM 745 C C . LYS A 1 98 ? 25.681 -8.355 -7.926 1.00 86.94 98 LYS A C 1
ATOM 747 O O . LYS A 1 98 ? 24.665 -8.930 -8.317 1.00 86.94 98 LYS A O 1
ATOM 752 N N . LYS A 1 99 ? 26.337 -7.479 -8.678 1.00 87.94 99 LYS A N 1
ATOM 753 C CA . LYS A 1 99 ? 26.170 -7.350 -10.132 1.00 87.94 99 LYS A CA 1
ATOM 754 C C . LYS A 1 99 ? 27.255 -8.182 -10.838 1.00 87.94 99 LYS A C 1
ATOM 756 O O . LYS A 1 99 ? 28.255 -8.486 -10.185 1.00 87.94 99 LYS A O 1
ATOM 761 N N . PRO A 1 100 ? 27.073 -8.565 -12.113 1.00 88.38 100 PRO A N 1
ATOM 762 C CA . PRO A 1 100 ? 28.135 -9.199 -12.889 1.00 88.38 100 PRO A CA 1
ATOM 763 C C . PRO A 1 100 ? 29.387 -8.310 -12.973 1.00 88.38 100 PRO A C 1
ATOM 765 O O . PRO A 1 100 ? 29.299 -7.086 -12.825 1.00 88.38 100 PRO A O 1
ATOM 768 N N . GLU A 1 101 ? 30.546 -8.919 -13.217 1.00 84.56 101 GLU A N 1
ATOM 769 C CA . GLU A 1 101 ? 31.784 -8.182 -13.492 1.00 84.56 101 GLU A CA 1
ATOM 770 C C . GLU A 1 101 ? 31.642 -7.334 -14.764 1.00 84.56 101 GLU A C 1
ATOM 772 O O . GLU A 1 101 ? 30.879 -7.676 -15.664 1.00 84.56 101 GLU A O 1
ATOM 777 N N . ASN A 1 102 ? 32.338 -6.194 -14.820 1.00 84.50 102 ASN A N 1
ATOM 778 C CA . ASN A 1 102 ? 32.299 -5.245 -15.946 1.00 84.50 102 ASN A CA 1
ATOM 779 C C . ASN A 1 102 ? 30.908 -4.688 -16.307 1.00 84.50 102 ASN A C 1
ATOM 781 O O . ASN A 1 102 ? 30.727 -4.095 -17.369 1.00 84.50 102 ASN A O 1
ATOM 785 N N . VAL A 1 103 ? 29.936 -4.806 -15.400 1.00 88.81 103 VAL A N 1
ATOM 786 C CA . VAL A 1 103 ? 28.595 -4.235 -15.543 1.00 88.81 103 VAL A CA 1
ATOM 787 C C . VAL A 1 103 ? 28.437 -3.059 -14.581 1.00 88.81 103 VAL A C 1
ATOM 789 O O . VAL A 1 103 ? 28.613 -3.184 -13.366 1.00 88.81 103 VAL A O 1
ATOM 792 N N . SER A 1 104 ? 28.079 -1.885 -15.096 1.00 87.62 104 SER A N 1
ATOM 793 C CA . SER A 1 104 ? 27.787 -0.694 -14.293 1.00 87.62 104 SER A CA 1
ATOM 794 C C . SER A 1 104 ? 26.400 -0.797 -13.648 1.00 87.62 104 SER A C 1
ATOM 796 O O . SER A 1 104 ? 26.271 -0.533 -12.447 1.00 87.62 104 SER A O 1
ATOM 798 N N . LYS A 1 105 ? 25.403 -1.299 -14.392 1.00 89.75 105 LYS A N 1
ATOM 799 C CA . LYS A 1 105 ? 24.016 -1.486 -13.942 1.00 89.75 105 LYS A CA 1
ATOM 800 C C . LYS A 1 105 ? 23.463 -2.844 -14.360 1.00 89.75 105 LYS A C 1
ATOM 802 O O . LYS A 1 105 ? 23.496 -3.194 -15.533 1.00 89.75 105 LYS A O 1
ATOM 807 N N . PHE A 1 106 ? 22.880 -3.569 -13.410 1.00 91.62 106 PHE A N 1
ATOM 808 C CA . PHE A 1 106 ? 22.229 -4.855 -13.652 1.00 91.62 106 PHE A CA 1
ATOM 809 C C . PHE A 1 106 ? 20.813 -4.855 -13.085 1.00 91.62 106 PHE A C 1
ATOM 811 O O . PHE A 1 106 ? 20.600 -4.528 -11.917 1.00 91.62 106 PHE A O 1
ATOM 818 N N . VAL A 1 107 ? 19.845 -5.225 -13.916 1.00 91.38 107 VAL A N 1
ATOM 819 C CA . VAL A 1 107 ? 18.445 -5.403 -13.543 1.00 91.38 107 VAL A CA 1
ATOM 820 C C . VAL A 1 107 ? 18.018 -6.785 -14.012 1.00 91.38 107 VAL A C 1
ATOM 822 O O . VAL A 1 107 ? 17.987 -7.039 -15.209 1.00 91.38 107 VAL A O 1
ATOM 825 N N . ASN A 1 108 ? 17.663 -7.650 -13.068 1.00 91.62 108 ASN A N 1
ATOM 826 C CA . ASN A 1 108 ? 17.024 -8.941 -13.308 1.00 91.62 108 ASN A CA 1
ATOM 827 C C . ASN A 1 108 ? 15.886 -9.091 -12.298 1.00 91.62 108 ASN A C 1
ATOM 829 O O . ASN A 1 108 ? 16.072 -9.628 -11.208 1.00 91.62 108 ASN A O 1
ATOM 833 N N . ARG A 1 109 ? 14.733 -8.486 -12.588 1.00 86.44 109 ARG A N 1
ATOM 834 C CA . ARG A 1 109 ? 13.670 -8.324 -11.592 1.00 86.44 109 ARG A CA 1
ATOM 835 C C . ARG A 1 109 ? 12.307 -8.687 -12.147 1.00 86.44 109 ARG A C 1
ATOM 837 O O . ARG A 1 109 ? 11.890 -8.212 -13.199 1.00 86.44 109 ARG A O 1
ATOM 844 N N . GLU A 1 110 ? 11.583 -9.438 -11.334 1.00 86.38 110 GLU A N 1
ATOM 845 C CA . GLU A 1 110 ? 10.142 -9.625 -11.417 1.00 86.38 110 GLU A CA 1
ATOM 846 C C . GLU A 1 110 ? 9.442 -8.502 -10.633 1.00 86.38 110 GLU A C 1
ATOM 848 O O . GLU A 1 110 ? 9.749 -8.270 -9.456 1.00 86.38 110 GLU A O 1
ATOM 853 N N . SER A 1 111 ? 8.561 -7.760 -11.310 1.00 84.44 111 SER A N 1
ATOM 854 C CA . SER A 1 111 ? 7.837 -6.597 -10.776 1.00 84.44 111 SER A CA 1
ATOM 855 C C . SER A 1 111 ? 6.680 -7.025 -9.852 1.00 84.44 111 SER A C 1
ATOM 857 O O . SER A 1 111 ? 6.795 -8.027 -9.147 1.00 84.44 111 SER A O 1
ATOM 859 N N . VAL A 1 112 ? 5.592 -6.248 -9.806 1.00 85.00 112 VAL A N 1
ATOM 860 C CA . VAL A 1 112 ? 4.364 -6.599 -9.078 1.00 85.00 112 VAL A CA 1
ATOM 861 C C . VAL A 1 112 ? 3.866 -7.958 -9.558 1.00 85.00 112 VAL A C 1
ATOM 863 O O . VAL A 1 112 ? 3.661 -8.166 -10.754 1.00 85.00 112 VAL A O 1
ATOM 866 N N . GLU A 1 113 ? 3.727 -8.868 -8.607 1.00 88.25 113 GLU A N 1
ATOM 867 C CA . GLU A 1 113 ? 3.300 -10.245 -8.807 1.00 88.25 113 GLU A CA 1
ATOM 868 C C . GLU A 1 113 ? 1.862 -10.388 -8.344 1.00 88.25 113 GLU A C 1
ATOM 870 O O . GLU A 1 113 ? 1.566 -10.052 -7.206 1.00 88.25 113 GLU A O 1
ATOM 875 N N . THR A 1 114 ? 0.986 -10.893 -9.206 1.00 88.38 114 THR A N 1
ATOM 876 C CA . THR A 1 114 ? -0.382 -11.275 -8.848 1.00 88.38 114 THR A CA 1
ATOM 877 C C . THR A 1 114 ? -0.494 -12.780 -8.983 1.00 88.38 114 THR A C 1
ATOM 879 O O . THR A 1 114 ? -0.242 -13.323 -10.058 1.00 88.38 114 THR A O 1
ATOM 882 N N . GLY A 1 115 ? -0.830 -13.465 -7.898 1.00 90.81 115 GLY A N 1
ATOM 883 C CA . GLY A 1 115 ? -0.826 -14.916 -7.848 1.00 90.81 115 GLY A CA 1
ATOM 884 C C . GLY A 1 115 ? -2.052 -15.515 -7.194 1.00 90.81 115 GLY A C 1
ATOM 885 O O . GLY A 1 115 ? -2.813 -14.862 -6.482 1.00 90.81 115 GLY A O 1
ATOM 886 N N . PHE A 1 116 ? -2.213 -16.799 -7.472 1.00 93.50 116 PHE A N 1
ATOM 887 C CA . PHE A 1 116 ? -3.236 -17.664 -6.926 1.00 93.50 116 PHE A CA 1
ATOM 888 C C . PHE A 1 116 ? -2.572 -18.938 -6.417 1.00 93.50 116 PHE A C 1
ATOM 890 O O . PHE A 1 116 ? -1.754 -19.539 -7.117 1.00 93.50 116 PHE A O 1
ATOM 897 N N . LYS A 1 117 ? -2.950 -19.368 -5.218 1.00 95.56 117 LYS A N 1
ATOM 898 C CA . LYS A 1 117 ? -2.589 -20.670 -4.656 1.00 95.56 117 LYS A CA 1
ATOM 899 C C . LYS A 1 117 ? -3.862 -21.439 -4.365 1.00 95.56 117 LYS A C 1
ATOM 901 O O . LYS A 1 117 ? -4.774 -20.902 -3.744 1.00 95.56 117 LYS A O 1
ATOM 906 N N . TYR A 1 118 ? -3.882 -22.699 -4.759 1.00 96.62 118 TYR A N 1
ATOM 907 C CA . TYR A 1 118 ? -4.896 -23.670 -4.401 1.00 96.62 118 TYR A CA 1
ATOM 908 C C . TYR A 1 118 ? -4.332 -24.648 -3.372 1.00 96.62 118 TYR A C 1
ATOM 910 O O . TYR A 1 118 ? -3.260 -25.227 -3.566 1.00 96.62 118 TYR A O 1
ATOM 918 N N . TYR A 1 119 ? -5.080 -24.843 -2.293 1.00 96.75 119 TYR A N 1
ATOM 919 C CA . TYR A 1 119 ? -4.785 -25.786 -1.228 1.00 96.75 119 TYR A CA 1
ATOM 920 C C . TYR A 1 119 ? -5.744 -26.978 -1.343 1.00 96.75 119 TYR A C 1
ATOM 922 O O . TYR A 1 119 ? -6.935 -26.827 -1.055 1.00 96.75 119 TYR A O 1
ATOM 930 N N . PRO A 1 120 ? -5.260 -28.182 -1.701 1.00 95.56 120 PRO A N 1
ATOM 931 C CA . PRO A 1 120 ? -6.092 -29.390 -1.703 1.00 95.56 120 PRO A CA 1
ATOM 932 C C . PRO A 1 120 ? -6.710 -29.677 -0.328 1.00 95.56 120 PRO A C 1
ATOM 934 O O . PRO A 1 120 ? -7.824 -30.182 -0.216 1.00 95.56 120 PRO A O 1
ATOM 937 N N . TRP A 1 121 ? -5.995 -29.306 0.734 1.00 95.56 121 TRP A N 1
ATOM 938 C CA . TRP A 1 121 ? -6.465 -29.382 2.110 1.00 95.56 121 TRP A CA 1
ATOM 939 C C . TRP A 1 121 ? -6.676 -27.976 2.659 1.00 95.56 121 TRP A C 1
ATOM 941 O O . TRP A 1 121 ? -5.741 -27.178 2.657 1.00 95.56 121 TRP A O 1
ATOM 951 N N . ALA A 1 122 ? -7.869 -27.696 3.184 1.00 93.12 122 ALA A N 1
ATOM 952 C CA . ALA A 1 122 ? -8.182 -26.393 3.760 1.00 93.12 122 ALA A CA 1
ATOM 953 C C . ALA A 1 122 ? -7.154 -25.977 4.825 1.00 93.12 122 ALA A C 1
ATOM 955 O O . ALA A 1 122 ? -6.753 -26.781 5.685 1.00 93.12 122 ALA A O 1
ATOM 956 N N . LEU A 1 123 ? -6.754 -24.706 4.785 1.00 91.25 123 LEU A N 1
ATOM 957 C CA . LEU A 1 123 ? -5.941 -24.075 5.821 1.00 91.25 123 LEU A CA 1
ATOM 958 C C . LEU A 1 123 ? -6.627 -24.227 7.186 1.00 91.25 123 LEU A C 1
ATOM 960 O O . LEU A 1 123 ? -7.782 -23.853 7.370 1.00 91.25 123 LEU A O 1
ATOM 964 N N . LYS A 1 124 ? -5.907 -24.815 8.146 1.00 89.50 124 LYS A N 1
ATOM 965 C CA . LYS A 1 124 ? -6.356 -24.996 9.533 1.00 89.50 124 LYS A CA 1
ATOM 966 C C . LYS A 1 124 ? -5.241 -24.553 10.478 1.00 89.50 124 LYS A C 1
ATOM 968 O O . LYS A 1 124 ? -4.079 -24.793 10.149 1.00 89.50 124 LYS A O 1
ATOM 973 N N . PRO A 1 125 ? -5.561 -23.952 11.637 1.00 89.31 125 PRO A N 1
ATOM 974 C CA . PRO A 1 125 ? -4.551 -23.593 12.624 1.00 89.31 125 PRO A CA 1
ATOM 975 C C . PRO A 1 125 ? -3.682 -24.791 13.023 1.00 89.31 125 PRO A C 1
ATOM 977 O O . PRO A 1 125 ? -4.176 -25.908 13.167 1.00 89.31 125 PRO A O 1
ATOM 980 N N . ASN A 1 126 ? -2.395 -24.526 13.224 1.00 92.75 126 ASN A N 1
ATOM 981 C CA . ASN A 1 126 ? -1.338 -25.466 13.593 1.00 92.75 126 ASN A CA 1
ATOM 982 C C . ASN A 1 126 ? -1.150 -26.638 12.617 1.00 92.75 126 ASN A C 1
ATOM 984 O O . ASN A 1 126 ? -0.790 -27.738 13.030 1.00 92.75 126 ASN A O 1
ATOM 988 N N . ALA A 1 127 ? -1.374 -26.415 11.319 1.00 94.50 127 ALA A N 1
ATOM 989 C CA . ALA A 1 127 ? -1.212 -27.445 10.298 1.00 94.50 127 ALA A CA 1
ATOM 990 C C . ALA A 1 127 ? -0.356 -26.976 9.117 1.00 94.50 127 ALA A C 1
ATOM 992 O O . ALA A 1 127 ? -0.421 -25.820 8.689 1.00 94.50 127 ALA A O 1
ATOM 993 N N . PHE A 1 128 ? 0.402 -27.915 8.551 1.00 97.00 128 PHE A N 1
ATOM 994 C CA . PHE A 1 128 ? 1.054 -27.752 7.258 1.00 97.00 128 PHE A CA 1
ATOM 995 C C . PHE A 1 128 ? 0.090 -28.111 6.126 1.00 97.00 128 PHE A C 1
ATOM 997 O O . PHE A 1 128 ? -0.642 -29.107 6.196 1.00 97.00 128 PHE A O 1
ATOM 1004 N N . ARG A 1 129 ? 0.088 -27.290 5.076 1.00 97.06 129 ARG A N 1
ATOM 1005 C CA . ARG A 1 129 ? -0.769 -27.452 3.903 1.00 97.06 129 ARG A CA 1
ATOM 1006 C C . ARG A 1 129 ? 0.034 -27.268 2.623 1.00 97.06 129 ARG A C 1
ATOM 1008 O O . ARG A 1 129 ? 0.608 -26.194 2.442 1.00 97.06 129 ARG A O 1
ATOM 1015 N N . PRO A 1 130 ? 0.104 -28.286 1.751 1.00 97.75 130 PRO A N 1
ATOM 1016 C CA . PRO A 1 130 ? 0.708 -28.113 0.446 1.00 97.75 130 PRO A CA 1
ATOM 1017 C C . PRO A 1 130 ? -0.183 -27.214 -0.410 1.00 97.75 130 PRO A C 1
ATOM 1019 O O . PRO A 1 130 ? -1.406 -27.195 -0.243 1.00 97.75 130 PRO A O 1
ATOM 1022 N N . TYR A 1 131 ? 0.429 -26.502 -1.344 1.00 97.62 131 TYR A N 1
ATOM 1023 C CA . TYR A 1 131 ? -0.292 -25.759 -2.362 1.00 97.62 131 TYR A CA 1
ATOM 1024 C C . TYR A 1 131 ? 0.334 -25.944 -3.736 1.00 97.62 131 TYR A C 1
ATOM 1026 O O . TYR A 1 131 ? 1.545 -26.126 -3.880 1.00 97.62 131 TYR A O 1
ATOM 1034 N N . VAL A 1 132 ? -0.526 -25.831 -4.741 1.00 97.88 132 VAL A N 1
ATOM 1035 C CA . VAL A 1 132 ? -0.146 -25.591 -6.130 1.00 97.88 132 VAL A CA 1
ATOM 1036 C C . VAL A 1 132 ? -0.678 -24.225 -6.522 1.00 97.88 132 VAL A C 1
ATOM 1038 O O . VAL A 1 132 ? -1.777 -23.844 -6.130 1.00 97.88 132 VAL A O 1
ATOM 1041 N N . GLY A 1 133 ? 0.106 -23.451 -7.251 1.00 96.06 133 GLY A N 1
ATOM 1042 C CA . GLY A 1 133 ? -0.269 -22.095 -7.605 1.00 96.06 133 GLY A CA 1
ATOM 1043 C C . GLY A 1 133 ? 0.270 -21.661 -8.949 1.00 96.06 133 GLY A C 1
ATOM 1044 O O . GLY A 1 133 ? 1.041 -22.359 -9.604 1.00 96.06 133 GLY A O 1
ATOM 1045 N N . MET A 1 134 ? -0.139 -20.469 -9.344 1.00 95.44 134 MET A N 1
ATOM 1046 C CA . MET A 1 134 ? 0.355 -19.783 -10.523 1.00 95.44 134 MET A CA 1
ATOM 1047 C C . MET A 1 134 ? 0.377 -18.294 -10.219 1.00 95.44 134 MET A C 1
ATOM 1049 O O . MET A 1 134 ? -0.524 -17.781 -9.554 1.00 95.44 134 MET A O 1
ATOM 1053 N N . SER A 1 135 ? 1.398 -17.593 -10.693 1.00 92.31 135 SER A N 1
ATOM 1054 C CA . SER A 1 135 ? 1.409 -16.134 -10.646 1.00 92.31 135 SER A CA 1
ATOM 1055 C C . SER A 1 135 ? 1.680 -15.524 -12.000 1.00 92.31 135 SER A C 1
ATOM 1057 O O . SER A 1 135 ? 2.045 -16.224 -12.937 1.00 92.31 135 SER A O 1
ATOM 1059 N N . PHE A 1 136 ? 1.435 -14.224 -12.106 1.00 87.56 136 PHE A N 1
ATOM 1060 C CA . PHE A 1 136 ? 1.615 -13.419 -13.297 1.00 87.56 136 PHE A CA 1
ATOM 1061 C C . PHE A 1 136 ? 2.330 -12.129 -12.896 1.00 87.56 136 PHE A C 1
ATOM 1063 O O . PHE A 1 136 ? 1.865 -11.392 -12.024 1.00 87.56 136 PHE A O 1
ATOM 1070 N N . GLN A 1 137 ? 3.455 -11.840 -13.551 1.00 86.62 137 GLN A N 1
ATOM 1071 C CA . GLN A 1 137 ? 4.220 -10.613 -13.320 1.00 86.62 137 GLN A CA 1
ATOM 1072 C C . GLN A 1 137 ? 4.958 -10.141 -14.576 1.00 86.62 137 GLN A C 1
ATOM 1074 O O . GLN A 1 137 ? 5.372 -10.953 -15.410 1.00 86.62 137 GLN A O 1
ATOM 1079 N N . PRO A 1 138 ? 5.224 -8.829 -14.690 1.00 86.12 138 PRO A N 1
ATOM 1080 C CA . PRO A 1 138 ? 6.235 -8.314 -15.599 1.00 86.12 138 PRO A CA 1
ATOM 1081 C C . PRO A 1 138 ? 7.640 -8.740 -15.149 1.00 86.12 138 PRO A C 1
ATOM 1083 O O . PRO A 1 138 ? 8.097 -8.388 -14.060 1.00 86.12 138 PRO A O 1
ATOM 1086 N N . PHE A 1 139 ? 8.350 -9.440 -16.022 1.00 90.25 139 PHE A N 1
ATOM 1087 C CA . PHE A 1 139 ? 9.786 -9.673 -15.948 1.00 90.25 139 PHE A CA 1
ATOM 1088 C C . PHE A 1 139 ? 10.531 -8.545 -16.662 1.00 90.25 139 PHE A C 1
ATOM 1090 O O . PHE A 1 139 ? 10.144 -8.144 -17.762 1.00 90.25 139 PHE A O 1
ATOM 1097 N N . ILE A 1 140 ? 11.595 -8.032 -16.045 1.00 91.56 140 ILE A N 1
ATOM 1098 C CA . ILE A 1 140 ? 12.417 -6.942 -16.571 1.00 91.56 140 ILE A CA 1
ATOM 1099 C C . ILE A 1 140 ? 13.889 -7.331 -16.483 1.00 91.56 140 ILE A C 1
ATOM 1101 O O . ILE A 1 140 ? 14.393 -7.643 -15.402 1.00 91.56 140 ILE A O 1
ATOM 1105 N N . PHE A 1 141 ? 14.580 -7.202 -17.612 1.00 93.19 141 PHE A N 1
ATOM 1106 C CA . PHE A 1 141 ? 16.008 -7.439 -17.729 1.00 93.19 141 PHE A CA 1
ATOM 1107 C C . PHE A 1 141 ? 16.716 -6.249 -18.391 1.00 93.19 141 PHE A C 1
ATOM 1109 O O . PHE A 1 141 ? 16.234 -5.719 -19.395 1.00 93.19 141 PHE A O 1
ATOM 1116 N N . ARG A 1 142 ? 17.838 -5.804 -17.819 1.00 93.12 142 ARG A N 1
ATOM 1117 C CA . ARG A 1 142 ? 18.716 -4.770 -18.391 1.00 93.12 142 ARG A CA 1
ATOM 1118 C C . ARG A 1 142 ? 20.135 -4.913 -17.858 1.00 93.12 142 ARG A C 1
ATOM 1120 O O . ARG A 1 142 ? 20.335 -5.114 -16.660 1.00 93.12 142 ARG A O 1
ATOM 1127 N N . ILE A 1 143 ? 21.098 -4.706 -18.742 1.00 91.69 143 ILE A N 1
ATOM 1128 C CA . ILE A 1 143 ? 22.524 -4.621 -18.443 1.00 91.69 143 ILE A CA 1
ATOM 1129 C C . ILE A 1 143 ? 23.089 -3.371 -19.096 1.00 91.69 143 ILE A C 1
ATOM 1131 O O . ILE A 1 143 ? 22.862 -3.152 -20.284 1.00 91.69 143 ILE A O 1
ATOM 1135 N N . ASP A 1 144 ? 23.850 -2.602 -18.322 1.00 90.19 144 ASP A N 1
ATOM 1136 C CA . ASP A 1 144 ? 24.714 -1.540 -18.825 1.00 90.19 144 ASP A CA 1
ATOM 1137 C C . ASP A 1 144 ? 26.167 -1.946 -18.540 1.00 90.19 144 ASP A C 1
ATOM 1139 O O . ASP A 1 144 ? 26.546 -2.090 -17.377 1.00 90.19 144 ASP A O 1
ATOM 1143 N N . GLU A 1 145 ? 26.981 -2.149 -19.575 1.00 85.62 145 GLU A N 1
ATOM 1144 C CA . GLU A 1 145 ? 28.416 -2.426 -19.413 1.00 85.62 145 GLU A CA 1
ATOM 1145 C C . GLU A 1 145 ? 29.156 -1.201 -18.846 1.00 85.62 145 GLU A C 1
ATOM 1147 O O . GLU A 1 145 ? 28.698 -0.063 -18.969 1.00 85.62 145 GLU A O 1
ATOM 1152 N N . THR A 1 146 ? 30.290 -1.409 -18.178 1.00 83.50 146 THR A N 1
ATOM 1153 C CA . THR A 1 146 ? 31.125 -0.307 -17.661 1.00 83.50 146 THR A CA 1
ATOM 1154 C C . THR A 1 146 ? 31.834 0.445 -18.790 1.00 83.50 146 THR A C 1
ATOM 1156 O O . THR A 1 146 ? 32.030 1.650 -18.692 1.00 83.50 146 THR A O 1
ATOM 1159 N N . SER A 1 147 ? 32.169 -0.244 -19.882 1.00 80.38 147 SER A N 1
ATOM 1160 C CA . SER A 1 147 ? 32.760 0.315 -21.108 1.00 80.38 147 SER A CA 1
ATOM 1161 C C . SER A 1 147 ? 31.754 1.050 -22.004 1.00 80.38 147 SER A C 1
ATOM 1163 O O . SER A 1 147 ? 32.120 1.520 -23.082 1.00 80.38 147 SER A O 1
ATOM 1165 N N . ASN A 1 148 ? 30.483 1.110 -21.601 1.00 76.38 148 ASN A N 1
ATOM 1166 C CA . ASN A 1 148 ? 29.393 1.575 -22.443 1.00 76.38 148 ASN A CA 1
ATOM 1167 C C . ASN A 1 148 ? 29.553 3.061 -22.823 1.00 76.38 148 ASN A C 1
ATOM 1169 O O . ASN A 1 148 ? 29.678 3.918 -21.950 1.00 76.38 148 ASN A O 1
ATOM 1173 N N . LYS A 1 149 ? 29.523 3.349 -24.131 1.00 83.44 149 LYS A N 1
ATOM 1174 C CA . LYS A 1 149 ? 29.650 4.700 -24.709 1.00 83.44 149 LYS A CA 1
ATOM 1175 C C . LYS A 1 149 ? 28.309 5.347 -25.081 1.00 83.44 149 LYS A C 1
ATOM 1177 O O . LYS A 1 149 ? 28.303 6.486 -25.530 1.00 83.44 149 LYS A O 1
ATOM 1182 N N . TYR A 1 150 ? 27.198 4.632 -24.919 1.00 88.94 150 TYR A N 1
ATOM 1183 C CA . TYR A 1 150 ? 25.879 5.088 -25.350 1.00 88.94 150 TYR A CA 1
ATOM 1184 C C . TYR A 1 150 ? 25.254 6.115 -24.399 1.00 88.94 150 TYR A C 1
ATOM 1186 O O . TYR A 1 150 ? 25.296 5.933 -23.179 1.00 88.94 150 TYR A O 1
ATOM 1194 N N . GLU A 1 151 ? 24.566 7.126 -24.945 1.00 90.31 151 GLU A N 1
ATOM 1195 C CA . GLU A 1 151 ? 23.962 8.226 -24.170 1.00 90.31 151 GLU A CA 1
ATOM 1196 C C . GLU A 1 151 ? 22.960 7.722 -23.110 1.00 90.31 151 GLU A C 1
ATOM 1198 O O . GLU A 1 151 ? 22.909 8.224 -21.983 1.00 90.31 151 GLU A O 1
ATOM 1203 N N . TYR A 1 152 ? 22.156 6.702 -23.440 1.00 90.38 152 TYR A N 1
ATOM 1204 C CA . TYR A 1 152 ? 21.089 6.188 -22.573 1.00 90.38 152 TYR A CA 1
ATOM 1205 C C . TYR A 1 152 ? 21.344 4.790 -21.976 1.00 90.38 152 TYR A C 1
ATOM 1207 O O . TYR A 1 152 ? 20.469 4.231 -21.287 1.00 90.38 152 TYR A O 1
ATOM 1215 N N . GLY A 1 153 ? 22.545 4.242 -22.167 1.00 91.31 153 GLY A N 1
ATOM 1216 C CA . GLY A 1 153 ? 22.953 2.929 -21.663 1.00 91.31 153 GLY A CA 1
ATOM 1217 C C . GLY A 1 153 ? 22.362 1.753 -22.452 1.00 91.31 153 GLY A C 1
ATOM 1218 O O . GLY A 1 153 ? 22.013 1.884 -23.619 1.00 91.31 153 GLY A O 1
ATOM 1219 N N . GLY A 1 154 ? 22.262 0.578 -21.834 1.00 91.19 154 GLY A N 1
ATOM 1220 C CA . GLY A 1 154 ? 21.773 -0.642 -22.474 1.00 91.19 154 GLY A CA 1
ATOM 1221 C C . GLY A 1 154 ? 20.254 -0.699 -22.642 1.00 91.19 154 GLY A C 1
ATOM 1222 O O . GLY A 1 154 ? 19.491 0.062 -22.029 1.00 91.19 154 GLY A O 1
ATOM 1223 N N . SER A 1 155 ? 19.807 -1.639 -23.477 1.00 92.88 155 SER A N 1
ATOM 1224 C CA . SER A 1 155 ? 18.385 -1.846 -23.736 1.00 92.88 155 SER A CA 1
ATOM 1225 C C . SER A 1 155 ? 17.647 -2.485 -22.554 1.00 92.88 155 SER A C 1
ATOM 1227 O O . SER A 1 155 ? 18.216 -3.169 -21.709 1.00 92.88 155 SER A O 1
ATOM 1229 N N . ARG A 1 156 ? 16.334 -2.268 -22.473 1.00 93.00 156 ARG A N 1
ATOM 1230 C CA . ARG A 1 156 ? 15.468 -2.941 -21.505 1.00 93.00 156 ARG A CA 1
ATOM 1231 C C . ARG A 1 156 ? 14.634 -4.000 -22.212 1.00 93.00 156 ARG A C 1
ATOM 1233 O O . ARG A 1 156 ? 13.754 -3.683 -23.007 1.00 93.00 156 ARG A O 1
ATOM 1240 N N . TYR A 1 157 ? 14.833 -5.252 -21.826 1.00 92.75 157 TYR A N 1
ATOM 1241 C CA . TYR A 1 157 ? 13.948 -6.349 -22.189 1.00 92.75 157 TYR A CA 1
ATOM 1242 C C . TYR A 1 157 ? 12.852 -6.510 -21.137 1.00 92.75 157 TYR A C 1
ATOM 1244 O O . TYR A 1 157 ? 13.100 -6.394 -19.933 1.00 92.75 157 TYR A O 1
ATOM 1252 N N . SER A 1 158 ? 11.624 -6.788 -21.572 1.00 91.38 158 SER A N 1
ATOM 1253 C CA . SER A 1 158 ? 10.553 -7.130 -20.638 1.00 91.38 158 SER A CA 1
ATOM 1254 C C . SER A 1 158 ? 9.457 -7.986 -21.255 1.00 91.38 158 SER A C 1
ATOM 1256 O O . SER A 1 158 ? 9.118 -7.880 -22.433 1.00 91.38 158 SER A O 1
ATOM 1258 N N . ARG A 1 159 ? 8.852 -8.836 -20.440 1.00 87.81 159 ARG A N 1
ATOM 1259 C CA . ARG A 1 159 ? 7.722 -9.670 -20.853 1.00 87.81 159 ARG A CA 1
ATOM 1260 C C . ARG A 1 159 ? 6.864 -10.013 -19.654 1.00 87.81 159 ARG A C 1
ATOM 1262 O O . ARG A 1 159 ? 7.362 -10.002 -18.535 1.00 87.81 159 ARG A O 1
ATOM 1269 N N . PHE A 1 160 ? 5.619 -10.399 -19.888 1.00 85.88 160 PHE A N 1
ATOM 1270 C CA . PHE A 1 160 ? 4.888 -11.144 -18.871 1.00 85.88 160 PHE A CA 1
ATOM 1271 C C . PHE A 1 160 ? 5.445 -12.559 -18.759 1.00 85.88 160 PHE A C 1
ATOM 1273 O O . PHE A 1 160 ? 5.661 -13.238 -19.768 1.00 85.88 160 PHE A O 1
ATOM 1280 N N . VAL A 1 161 ? 5.676 -12.982 -17.523 1.00 89.25 161 VAL A N 1
ATOM 1281 C CA . VAL A 1 161 ? 5.953 -14.370 -17.159 1.00 89.25 161 VAL A CA 1
ATOM 1282 C C . VAL A 1 161 ? 4.842 -14.853 -16.245 1.00 89.25 161 VAL A C 1
ATOM 1284 O O . VAL A 1 161 ? 4.220 -14.051 -15.543 1.00 89.25 161 VAL A O 1
ATOM 1287 N N . SER A 1 162 ? 4.590 -16.155 -16.281 1.00 92.81 162 SER A N 1
ATOM 1288 C CA . SER A 1 162 ? 3.501 -16.757 -15.529 1.00 92.81 162 SER A CA 1
ATOM 1289 C C . SER A 1 162 ? 3.944 -18.041 -14.823 1.00 92.81 162 SER A C 1
ATOM 1291 O O . SER A 1 162 ? 3.544 -19.123 -15.246 1.00 92.81 162 SER A O 1
ATOM 1293 N N . PRO A 1 163 ? 4.862 -17.968 -13.846 1.00 94.25 163 PRO A N 1
ATOM 1294 C CA . PRO A 1 163 ? 5.451 -19.163 -13.260 1.00 94.25 163 PRO A CA 1
ATOM 1295 C C . PRO A 1 163 ? 4.414 -20.001 -12.506 1.00 94.25 163 PRO A C 1
ATOM 1297 O O . PRO A 1 163 ? 3.527 -19.469 -11.832 1.00 94.25 163 PRO A O 1
ATOM 1300 N N . VAL A 1 164 ? 4.574 -21.322 -12.582 1.00 96.69 164 VAL A N 1
ATOM 1301 C CA . VAL A 1 164 ? 3.857 -22.272 -11.718 1.00 96.69 164 VAL A CA 1
ATOM 1302 C C . VAL A 1 164 ? 4.583 -22.362 -10.384 1.00 96.69 164 VAL A C 1
ATOM 1304 O O . VAL A 1 164 ? 5.808 -22.263 -10.319 1.00 96.69 164 VAL A O 1
ATOM 1307 N N . GLN A 1 165 ? 3.816 -22.531 -9.316 1.00 96.25 165 GLN A N 1
ATOM 1308 C CA . GLN A 1 165 ? 4.302 -22.552 -7.948 1.00 96.25 165 GLN A CA 1
ATOM 1309 C C . GLN A 1 165 ? 3.913 -23.851 -7.264 1.00 96.25 165 GLN A C 1
ATOM 1311 O O . GLN A 1 165 ? 2.795 -24.339 -7.428 1.00 96.25 165 GLN A O 1
ATOM 1316 N N . LEU A 1 166 ? 4.823 -24.368 -6.453 1.00 97.56 166 LEU A N 1
ATOM 1317 C CA . LEU A 1 166 ? 4.589 -25.495 -5.565 1.00 97.56 166 LEU A CA 1
ATOM 1318 C C . LEU A 1 166 ? 5.208 -25.163 -4.218 1.00 97.56 166 LEU A C 1
ATOM 1320 O O . LEU A 1 166 ? 6.317 -24.633 -4.152 1.00 97.56 166 LEU A O 1
ATOM 1324 N N . GLY A 1 167 ? 4.514 -25.474 -3.136 1.00 97.50 167 GLY A N 1
ATOM 1325 C CA . GLY A 1 167 ? 5.058 -25.190 -1.823 1.00 97.50 167 GLY A CA 1
ATOM 1326 C C . GLY A 1 167 ? 4.225 -25.730 -0.688 1.00 97.50 167 GLY A C 1
ATOM 1327 O O . GLY A 1 167 ? 3.268 -26.480 -0.874 1.00 97.50 167 GLY A O 1
ATOM 1328 N N . ILE A 1 168 ? 4.622 -25.326 0.508 1.00 97.81 168 ILE A N 1
ATOM 1329 C CA . ILE A 1 168 ? 3.982 -25.691 1.758 1.00 97.81 168 ILE A CA 1
ATOM 1330 C C . ILE A 1 168 ? 3.746 -24.435 2.590 1.00 97.81 168 ILE A C 1
ATOM 1332 O O . ILE A 1 168 ? 4.571 -23.519 2.626 1.00 97.81 168 I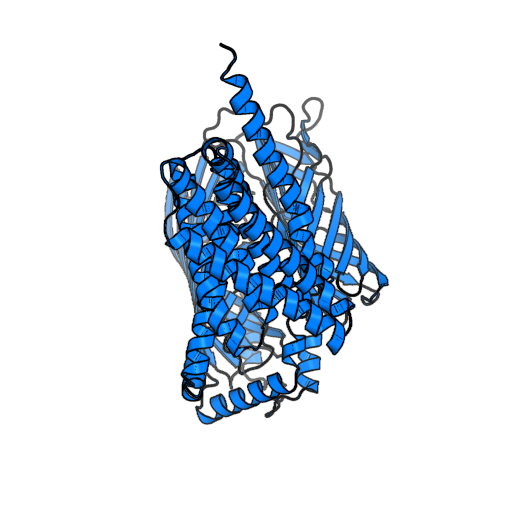LE A O 1
ATOM 1336 N N . THR A 1 169 ? 2.606 -24.404 3.265 1.00 97.44 169 THR A N 1
ATOM 1337 C CA . THR A 1 169 ? 2.209 -23.321 4.155 1.00 97.44 169 THR A CA 1
ATOM 1338 C C . THR A 1 169 ? 1.960 -23.889 5.542 1.00 97.44 169 THR A C 1
ATOM 1340 O O . THR A 1 169 ? 1.079 -24.729 5.717 1.00 97.44 169 THR A O 1
ATOM 1343 N N . PHE A 1 170 ? 2.709 -23.428 6.539 1.00 96.94 170 PHE A N 1
ATOM 1344 C CA . PHE A 1 170 ? 2.372 -23.646 7.940 1.00 96.94 170 PHE A CA 1
ATOM 1345 C C . PHE A 1 170 ? 1.413 -22.555 8.400 1.00 96.94 170 PHE A C 1
ATOM 1347 O O . PHE A 1 170 ? 1.731 -21.367 8.346 1.00 96.94 170 PHE A O 1
ATOM 1354 N N . THR A 1 171 ? 0.233 -22.956 8.853 1.00 93.81 171 THR A N 1
ATOM 1355 C CA . THR A 1 171 ? -0.795 -22.026 9.322 1.00 93.81 171 THR A CA 1
ATOM 1356 C C . THR A 1 171 ? -0.782 -22.001 10.839 1.00 93.81 171 THR A C 1
ATOM 1358 O O . THR A 1 171 ? -1.070 -23.004 11.474 1.00 93.81 171 THR A O 1
ATOM 1361 N N . SER A 1 172 ? -0.463 -20.858 11.432 1.00 90.06 172 SER A N 1
ATOM 1362 C CA . SER A 1 172 ? -0.721 -20.552 12.841 1.00 90.06 172 SER A CA 1
ATOM 1363 C C . SER A 1 172 ? -2.140 -19.979 12.994 1.00 90.06 172 SER A C 1
ATOM 1365 O O . SER A 1 172 ? -2.870 -19.825 12.019 1.00 90.06 172 SER A O 1
ATOM 1367 N N . GLN A 1 173 ? -2.548 -19.614 14.209 1.00 84.50 173 GLN A N 1
ATOM 1368 C CA . GLN A 1 173 ? -3.827 -18.931 14.436 1.00 84.50 173 GLN A CA 1
ATOM 1369 C C . GLN A 1 173 ? -3.908 -17.564 13.736 1.00 84.50 173 GLN A C 1
ATOM 1371 O O . GLN A 1 173 ? -4.994 -17.117 13.389 1.00 84.50 173 GLN A O 1
ATOM 1376 N N . LYS A 1 174 ? -2.766 -16.887 13.549 1.00 85.38 174 LYS A N 1
ATOM 1377 C CA . LYS A 1 174 ? -2.701 -15.500 13.048 1.00 85.38 174 LYS A CA 1
ATOM 1378 C C . LYS A 1 174 ? -1.802 -15.315 11.837 1.00 85.38 174 LYS A C 1
ATOM 1380 O O . LYS A 1 174 ? -1.943 -14.323 11.131 1.00 85.38 174 LYS A O 1
ATOM 1385 N N . PHE A 1 175 ? -0.885 -16.244 11.598 1.00 91.62 175 PHE A N 1
ATOM 1386 C CA . PHE A 1 175 ? 0.140 -16.129 10.568 1.00 91.62 175 PHE A CA 1
ATOM 1387 C C . PHE A 1 175 ? 0.132 -17.351 9.662 1.00 91.62 175 PHE A C 1
ATOM 1389 O O . PHE A 1 175 ? -0.121 -18.462 10.117 1.00 91.62 175 PHE A O 1
ATOM 1396 N N . LEU A 1 176 ? 0.463 -17.143 8.398 1.00 93.88 176 LEU A N 1
ATOM 1397 C CA . LEU A 1 176 ? 0.770 -18.175 7.430 1.00 93.88 176 LEU A CA 1
ATOM 1398 C C . LEU A 1 176 ? 2.241 -18.010 7.065 1.00 93.88 176 LEU A C 1
ATOM 1400 O O . LEU A 1 176 ? 2.658 -16.952 6.592 1.00 93.88 176 LEU A O 1
ATOM 1404 N N . PHE A 1 177 ? 3.014 -19.063 7.289 1.00 96.75 177 PHE A N 1
ATOM 1405 C CA . PHE A 1 177 ? 4.413 -19.145 6.904 1.00 96.75 177 PHE A CA 1
ATOM 1406 C C . PHE A 1 177 ? 4.500 -20.005 5.654 1.00 96.75 177 PHE A C 1
ATOM 1408 O O . PHE A 1 177 ? 4.186 -21.192 5.696 1.00 96.75 177 PHE A O 1
ATOM 1415 N N . THR A 1 178 ? 4.888 -19.411 4.535 1.00 96.19 178 THR A N 1
ATOM 1416 C CA . THR A 1 178 ? 4.952 -20.085 3.238 1.00 96.19 178 THR A CA 1
ATOM 1417 C C . THR A 1 178 ? 6.401 -20.357 2.871 1.00 96.19 178 THR A C 1
ATOM 1419 O O . THR A 1 178 ? 7.226 -19.451 2.949 1.00 96.19 178 THR A O 1
ATOM 1422 N N . ALA A 1 179 ? 6.692 -21.562 2.397 1.00 97.75 179 ALA A N 1
ATOM 1423 C CA . ALA A 1 179 ? 7.916 -21.884 1.675 1.00 97.75 179 ALA A CA 1
ATOM 1424 C C . ALA A 1 179 ? 7.525 -22.454 0.309 1.00 97.75 179 ALA A C 1
ATOM 1426 O O . ALA A 1 179 ? 6.648 -23.316 0.228 1.00 97.75 179 ALA A O 1
ATOM 1427 N N . GLY A 1 180 ? 8.115 -21.944 -0.766 1.00 96.44 180 GLY A N 1
ATOM 1428 C CA . GLY A 1 180 ? 7.713 -22.282 -2.127 1.00 96.44 180 GLY A CA 1
ATOM 1429 C C . GLY A 1 180 ? 8.866 -22.320 -3.116 1.00 96.44 180 GLY A C 1
ATOM 1430 O O . GLY A 1 180 ? 9.897 -21.671 -2.939 1.00 96.44 180 GLY A O 1
ATOM 1431 N N . ALA A 1 181 ? 8.655 -23.086 -4.177 1.00 96.62 181 ALA A N 1
ATOM 1432 C CA . ALA A 1 181 ? 9.450 -23.093 -5.389 1.00 96.62 181 ALA A CA 1
ATOM 1433 C C . ALA A 1 181 ? 8.576 -22.615 -6.553 1.00 96.62 181 ALA A C 1
ATOM 1435 O O . ALA A 1 181 ? 7.405 -22.980 -6.675 1.00 96.62 181 ALA A O 1
ATOM 1436 N N . ARG A 1 182 ? 9.160 -21.796 -7.421 1.00 95.00 182 ARG A N 1
ATOM 1437 C CA . ARG A 1 182 ? 8.537 -21.255 -8.623 1.00 95.00 182 ARG A CA 1
ATOM 1438 C C . ARG A 1 182 ? 9.316 -21.704 -9.840 1.00 95.00 182 ARG A C 1
ATOM 1440 O O . ARG A 1 182 ? 10.525 -21.488 -9.900 1.00 95.00 182 ARG A O 1
ATOM 1447 N N . TYR A 1 183 ? 8.606 -22.273 -10.803 1.00 95.50 183 TYR A N 1
ATOM 1448 C CA . TYR A 1 183 ? 9.159 -22.700 -12.076 1.00 95.50 183 TYR A CA 1
ATOM 1449 C C . TYR A 1 183 ? 8.704 -21.767 -13.196 1.00 95.50 183 TYR A C 1
ATOM 1451 O O . TYR A 1 183 ? 7.516 -21.671 -13.519 1.00 95.50 183 TYR A O 1
ATOM 1459 N N . ASN A 1 184 ? 9.665 -21.079 -13.801 1.00 92.81 184 ASN A N 1
ATOM 1460 C CA . ASN A 1 184 ? 9.467 -20.235 -14.962 1.00 92.81 184 ASN A CA 1
ATOM 1461 C C . ASN A 1 184 ? 9.926 -20.977 -16.222 1.00 92.81 184 ASN A C 1
ATOM 1463 O O . ASN A 1 184 ? 11.115 -21.028 -16.531 1.00 92.81 184 ASN A O 1
ATOM 1467 N N . TRP A 1 185 ? 8.970 -21.521 -16.976 1.00 90.12 185 TRP A N 1
ATOM 1468 C CA . TRP A 1 185 ? 9.245 -22.248 -18.222 1.00 90.12 185 TRP A CA 1
ATOM 1469 C C . TRP A 1 185 ? 9.746 -21.348 -19.362 1.00 90.12 185 TRP A C 1
ATOM 1471 O O . TRP A 1 185 ? 10.276 -21.838 -20.353 1.00 90.12 185 TRP A O 1
ATOM 1481 N N . ARG A 1 186 ? 9.576 -20.021 -19.259 1.00 89.62 186 ARG A N 1
ATOM 1482 C CA . ARG A 1 186 ? 10.180 -19.050 -20.181 1.00 89.62 186 ARG A CA 1
ATOM 1483 C C . ARG A 1 186 ? 11.401 -18.457 -19.498 1.00 89.62 186 ARG A C 1
ATOM 1485 O O . ARG A 1 186 ? 11.343 -17.349 -18.965 1.00 89.62 186 ARG A O 1
ATOM 1492 N N . ASN A 1 187 ? 12.516 -19.174 -19.542 1.00 91.75 187 ASN A N 1
ATOM 1493 C CA . ASN A 1 187 ? 13.785 -18.751 -18.947 1.00 91.75 187 ASN A CA 1
ATOM 1494 C C . ASN A 1 187 ? 14.855 -18.363 -19.985 1.00 91.75 187 ASN A C 1
ATOM 1496 O O . ASN A 1 187 ? 15.916 -17.881 -19.604 1.00 91.75 187 ASN A O 1
ATOM 1500 N N . GLN A 1 188 ? 14.566 -18.505 -21.279 1.00 93.75 188 GLN A N 1
ATOM 1501 C CA . GLN A 1 188 ? 15.445 -18.072 -22.369 1.00 93.75 188 GLN A CA 1
ATOM 1502 C C . GLN A 1 188 ? 14.828 -16.913 -23.161 1.00 93.75 188 GLN A C 1
ATOM 1504 O O . GLN A 1 188 ? 13.593 -16.786 -23.240 1.00 93.75 188 GLN A O 1
ATOM 1509 N N . PHE A 1 189 ? 15.672 -16.011 -23.660 1.00 94.12 189 PHE A N 1
ATOM 1510 C CA . PHE A 1 189 ? 15.301 -14.918 -24.560 1.00 94.12 189 PHE A CA 1
ATOM 1511 C C . PHE A 1 189 ? 16.528 -14.260 -25.187 1.00 94.12 189 PHE A C 1
ATOM 1513 O O . PHE A 1 189 ? 17.595 -14.237 -24.583 1.00 94.12 189 PHE A O 1
ATOM 1520 N N . ASP A 1 190 ? 16.336 -13.630 -26.341 1.00 94.06 190 ASP A N 1
ATOM 1521 C CA . ASP A 1 190 ? 17.376 -12.825 -26.970 1.00 94.06 190 ASP A CA 1
ATOM 1522 C C . ASP A 1 190 ? 17.409 -11.393 -26.422 1.00 94.06 190 ASP A C 1
ATOM 1524 O O . ASP A 1 190 ? 16.372 -10.749 -26.207 1.00 94.06 190 ASP A O 1
ATOM 1528 N N . TYR A 1 191 ? 18.618 -10.879 -26.212 1.00 93.94 191 TYR A N 1
ATOM 1529 C CA . TYR A 1 191 ? 18.883 -9.568 -25.638 1.00 93.94 191 TYR A CA 1
ATOM 1530 C C . TYR A 1 191 ? 19.901 -8.790 -26.471 1.00 93.94 191 TYR A C 1
ATOM 1532 O O . TYR A 1 191 ? 20.910 -9.326 -26.914 1.00 93.94 191 TYR A O 1
ATOM 1540 N N . TYR A 1 192 ? 19.656 -7.497 -26.651 1.00 93.00 192 TYR A N 1
ATOM 1541 C CA . TYR A 1 192 ? 20.567 -6.608 -27.364 1.00 93.00 192 TYR A CA 1
ATOM 1542 C C . TYR A 1 192 ? 21.613 -6.037 -26.403 1.00 93.00 192 TYR A C 1
ATOM 1544 O O . TYR A 1 192 ? 21.274 -5.251 -25.516 1.00 93.00 192 TYR A O 1
ATOM 1552 N N . LEU A 1 193 ? 22.878 -6.418 -26.597 1.00 88.81 193 LEU A N 1
ATOM 1553 C CA . LEU A 1 193 ? 24.030 -5.806 -25.920 1.00 88.81 193 LEU A CA 1
ATOM 1554 C C . LEU A 1 193 ? 24.376 -4.444 -26.533 1.00 88.81 193 LEU A C 1
ATOM 1556 O O . LEU A 1 193 ? 24.737 -3.521 -25.810 1.00 88.81 193 LEU A O 1
ATOM 1560 N N . SER A 1 194 ? 24.217 -4.317 -27.851 1.00 88.75 194 SER A N 1
ATOM 1561 C CA . SER A 1 194 ? 24.340 -3.068 -28.610 1.00 88.75 194 SER A CA 1
ATOM 1562 C C . SER A 1 194 ? 23.180 -2.931 -29.600 1.00 88.75 194 SER A C 1
ATOM 1564 O O . SER A 1 194 ? 22.356 -3.840 -29.719 1.00 88.75 194 SER A O 1
ATOM 1566 N N . SER A 1 195 ? 23.102 -1.815 -30.330 1.00 87.75 195 SER A N 1
ATOM 1567 C CA . SER A 1 195 ? 22.099 -1.616 -31.390 1.00 87.75 195 SER A CA 1
ATOM 1568 C C . SER A 1 195 ? 22.145 -2.693 -32.483 1.00 87.75 195 SER A C 1
ATOM 1570 O O . SER A 1 195 ? 21.129 -2.933 -33.134 1.00 87.75 195 SER A O 1
ATOM 1572 N N . GLU A 1 196 ? 23.291 -3.358 -32.650 1.00 88.44 196 GLU A N 1
ATOM 1573 C CA . GLU A 1 196 ? 23.563 -4.331 -33.718 1.00 88.44 196 GLU A CA 1
ATOM 1574 C C . GLU A 1 196 ? 23.809 -5.754 -33.196 1.00 88.44 196 GLU A C 1
ATOM 1576 O O . GLU A 1 196 ? 23.558 -6.726 -33.905 1.00 88.44 196 GLU A O 1
ATOM 1581 N N . LYS A 1 197 ? 24.270 -5.906 -31.948 1.00 90.00 197 LYS A N 1
ATOM 1582 C CA . LYS A 1 197 ? 24.650 -7.200 -31.374 1.00 90.00 197 LYS A CA 1
ATOM 1583 C C . LYS A 1 197 ? 23.567 -7.743 -30.450 1.00 90.00 197 LYS A C 1
ATOM 1585 O O . LYS A 1 197 ? 23.317 -7.202 -29.369 1.00 90.00 197 LYS A O 1
ATOM 1590 N N . MET A 1 198 ? 22.996 -8.873 -30.849 1.00 92.25 198 MET A N 1
ATOM 1591 C CA . MET A 1 198 ? 22.070 -9.675 -30.057 1.00 92.25 198 MET A CA 1
ATOM 1592 C C . MET A 1 198 ? 22.795 -10.888 -29.464 1.00 92.25 198 MET A C 1
ATOM 1594 O O . MET A 1 198 ? 23.660 -11.474 -30.110 1.00 92.25 198 MET A O 1
ATOM 1598 N N . VAL A 1 199 ? 22.453 -11.254 -28.233 1.00 92.88 199 VAL A N 1
ATOM 1599 C CA . VAL A 1 199 ? 22.963 -12.442 -27.544 1.00 92.88 199 VAL A CA 1
ATOM 1600 C C . VAL A 1 199 ? 21.833 -13.173 -26.824 1.00 92.88 199 VAL A C 1
ATOM 1602 O O . VAL A 1 199 ? 20.915 -12.518 -26.316 1.00 92.88 199 VAL A O 1
ATOM 1605 N N . PRO A 1 200 ? 21.897 -14.507 -26.721 1.00 95.00 200 PRO A N 1
ATOM 1606 C CA . PRO A 1 200 ? 20.947 -15.257 -25.918 1.00 95.00 200 PRO A CA 1
ATOM 1607 C C . PRO A 1 200 ? 21.191 -15.001 -24.427 1.00 95.00 200 PRO A C 1
ATOM 1609 O O . PRO A 1 200 ? 22.323 -14.847 -23.964 1.00 95.00 200 PRO A O 1
ATOM 1612 N N . VAL A 1 201 ? 20.113 -14.965 -23.653 1.00 94.88 201 VAL A N 1
ATOM 1613 C CA . VAL A 1 201 ? 20.133 -14.893 -22.192 1.00 94.88 201 VAL A CA 1
ATOM 1614 C C . VAL A 1 201 ? 19.355 -16.075 -21.649 1.00 94.88 201 VAL A C 1
ATOM 1616 O O . VAL A 1 201 ? 18.192 -16.276 -21.996 1.00 94.88 201 VAL A O 1
ATOM 1619 N N . THR A 1 202 ? 19.986 -16.825 -20.751 1.00 94.81 202 THR A N 1
ATOM 1620 C CA . THR A 1 202 ? 19.353 -17.908 -19.997 1.00 94.81 202 THR A CA 1
ATOM 1621 C C . THR A 1 202 ? 19.345 -17.540 -18.520 1.00 94.81 202 THR A C 1
ATOM 1623 O O . THR A 1 202 ? 20.388 -17.520 -17.872 1.00 94.81 202 THR A O 1
ATOM 1626 N N . ILE A 1 203 ? 18.171 -17.256 -17.962 1.00 92.81 203 ILE A N 1
ATOM 1627 C CA . ILE A 1 203 ? 17.995 -17.087 -16.514 1.00 92.81 203 ILE A CA 1
ATOM 1628 C C . ILE A 1 203 ? 17.711 -18.437 -15.846 1.00 92.81 203 ILE A C 1
ATOM 1630 O O . ILE A 1 203 ? 17.346 -19.415 -16.506 1.00 92.81 203 ILE A O 1
ATOM 1634 N N . ASN A 1 204 ? 17.862 -18.496 -14.522 1.00 92.38 204 ASN A N 1
ATOM 1635 C CA . ASN A 1 204 ? 17.455 -19.678 -13.773 1.00 92.38 204 ASN A CA 1
ATOM 1636 C C . ASN A 1 204 ? 15.936 -19.883 -13.910 1.00 92.38 204 ASN A C 1
ATOM 1638 O O . ASN A 1 204 ? 15.187 -18.938 -13.652 1.00 92.38 204 ASN A O 1
ATOM 1642 N N . PRO A 1 205 ? 15.461 -21.078 -14.298 1.00 93.50 205 PRO A N 1
ATOM 1643 C CA . PRO A 1 205 ? 14.031 -21.353 -14.320 1.00 93.50 205 PRO A CA 1
ATOM 1644 C C . PRO A 1 205 ? 13.445 -21.510 -12.910 1.00 93.50 205 PRO A C 1
ATOM 1646 O O . PRO A 1 205 ? 12.235 -21.384 -12.753 1.00 93.50 205 PRO A O 1
ATOM 1649 N N . TRP A 1 206 ? 14.271 -21.765 -11.891 1.00 94.19 206 TRP A N 1
ATOM 1650 C CA . TRP A 1 206 ? 13.837 -21.960 -10.512 1.00 94.19 206 TRP A CA 1
ATOM 1651 C C . TRP A 1 206 ? 14.112 -20.733 -9.646 1.00 94.19 206 TRP A C 1
ATOM 1653 O O . TRP A 1 206 ? 15.251 -20.280 -9.515 1.00 94.19 206 TRP A O 1
ATOM 1663 N N . ASN A 1 207 ? 13.060 -20.258 -8.985 1.00 93.75 207 ASN A N 1
ATOM 1664 C CA . ASN A 1 207 ? 13.137 -19.283 -7.904 1.00 93.75 207 ASN A CA 1
ATOM 1665 C C . ASN A 1 207 ? 12.527 -19.892 -6.639 1.00 93.75 207 ASN A C 1
ATOM 1667 O O . ASN A 1 207 ? 11.547 -20.628 -6.717 1.00 93.75 207 ASN A O 1
ATOM 1671 N N . PHE A 1 208 ? 13.059 -19.559 -5.469 1.00 96.12 208 PHE A N 1
ATOM 1672 C CA . PHE A 1 208 ? 12.551 -20.066 -4.189 1.00 96.12 208 PHE A CA 1
ATOM 1673 C C . PHE A 1 208 ? 12.079 -18.903 -3.341 1.00 96.12 208 PHE A C 1
ATOM 1675 O O . PHE A 1 208 ? 12.747 -17.875 -3.312 1.00 96.12 208 PHE A O 1
ATOM 1682 N N . ASN A 1 209 ? 10.952 -19.031 -2.654 1.00 95.06 209 ASN A N 1
ATOM 1683 C CA . ASN A 1 209 ? 10.451 -17.966 -1.800 1.00 95.06 209 ASN A CA 1
ATOM 1684 C C . ASN A 1 209 ? 10.099 -18.459 -0.402 1.00 95.06 209 ASN A C 1
ATOM 1686 O O . ASN A 1 209 ? 9.623 -19.578 -0.213 1.00 95.06 209 ASN A O 1
ATOM 1690 N N . ILE A 1 210 ? 10.325 -17.581 0.568 1.00 97.31 210 ILE A N 1
ATOM 1691 C CA . ILE A 1 210 ? 9.798 -17.703 1.919 1.00 97.31 210 ILE A CA 1
ATOM 1692 C C . ILE A 1 210 ? 8.946 -16.478 2.215 1.00 97.31 210 ILE A C 1
ATOM 1694 O O . ILE A 1 210 ? 9.308 -15.357 1.862 1.00 97.31 210 ILE A O 1
ATOM 1698 N N . GLY A 1 211 ? 7.815 -16.686 2.869 1.00 95.81 211 GLY A N 1
ATOM 1699 C CA . GLY A 1 211 ? 6.867 -15.625 3.159 1.00 95.81 211 GLY A CA 1
ATOM 1700 C C . GLY A 1 211 ? 6.249 -15.790 4.531 1.00 95.81 211 GLY A C 1
ATOM 1701 O O . GLY A 1 211 ? 6.094 -16.900 5.037 1.00 95.81 211 GLY A O 1
ATOM 1702 N N . ILE A 1 212 ? 5.898 -14.661 5.129 1.00 96.31 212 ILE A N 1
ATOM 1703 C CA . ILE A 1 212 ? 5.109 -14.582 6.348 1.00 96.31 212 ILE A CA 1
ATOM 1704 C C . ILE A 1 212 ? 3.986 -13.591 6.092 1.00 96.31 212 ILE A C 1
ATOM 1706 O O . ILE A 1 212 ? 4.235 -12.404 5.894 1.00 96.31 212 ILE A O 1
ATOM 1710 N N . VAL A 1 213 ? 2.747 -14.068 6.082 1.00 93.00 213 VAL A N 1
ATOM 1711 C CA . VAL A 1 213 ? 1.560 -13.215 5.952 1.00 93.00 213 VAL A CA 1
ATOM 1712 C C . VAL A 1 213 ? 0.661 -13.400 7.157 1.00 93.00 213 VAL A C 1
ATOM 1714 O O . VAL A 1 213 ? 0.569 -14.484 7.720 1.00 93.00 213 VAL A O 1
ATOM 1717 N N . ARG A 1 214 ? 0.021 -12.326 7.599 1.00 89.00 214 ARG A N 1
ATOM 1718 C CA . ARG A 1 214 ? -0.852 -12.313 8.765 1.00 89.00 214 ARG A CA 1
ATOM 1719 C C . ARG A 1 214 ? -2.304 -12.210 8.328 1.00 89.00 214 ARG A C 1
ATOM 1721 O O . ARG A 1 214 ? -2.593 -11.373 7.479 1.00 89.00 214 ARG A O 1
ATOM 1728 N N . TYR A 1 215 ? -3.199 -12.980 8.942 1.00 84.88 215 TYR A N 1
ATOM 1729 C CA . TYR A 1 215 ? -4.639 -12.750 8.833 1.00 84.88 215 TYR A CA 1
ATOM 1730 C C . TYR A 1 215 ? -4.993 -11.371 9.403 1.00 84.88 215 TYR A C 1
ATOM 1732 O O . TYR A 1 215 ? -4.616 -11.021 10.523 1.00 84.88 215 TYR A O 1
ATOM 1740 N N . MET A 1 216 ? -5.722 -10.583 8.626 1.00 73.50 216 MET A N 1
ATOM 1741 C CA . MET A 1 216 ? -6.321 -9.327 9.038 1.00 73.50 216 MET A CA 1
ATOM 1742 C C . MET A 1 216 ? -7.832 -9.535 9.109 1.00 73.50 216 MET A C 1
ATOM 1744 O O . MET A 1 216 ? -8.526 -9.488 8.101 1.00 73.50 216 MET A O 1
ATOM 1748 N N . ASP A 1 217 ? -8.340 -9.754 10.320 1.00 62.56 217 ASP A N 1
ATOM 1749 C CA . ASP A 1 217 ? -9.777 -9.814 10.595 1.00 62.56 217 ASP A CA 1
ATOM 1750 C C . ASP A 1 217 ? -10.368 -8.392 10.627 1.00 62.56 217 ASP A C 1
ATOM 1752 O O . ASP A 1 217 ? -10.769 -7.893 11.679 1.00 62.56 217 ASP A O 1
ATOM 1756 N N . THR A 1 218 ? -10.379 -7.684 9.496 1.00 57.06 218 THR A N 1
ATOM 1757 C CA . THR A 1 218 ? -11.008 -6.352 9.419 1.00 57.06 218 THR A CA 1
ATOM 1758 C C . THR A 1 218 ? -12.531 -6.419 9.499 1.00 57.06 218 THR A C 1
ATOM 1760 O O . THR A 1 218 ? -13.159 -5.452 9.928 1.00 57.06 218 THR A O 1
ATOM 1763 N N . ASP A 1 219 ? -13.115 -7.578 9.179 1.00 54.81 219 ASP A N 1
ATOM 1764 C CA . ASP A 1 219 ? -14.541 -7.676 8.861 1.00 54.81 219 ASP A CA 1
ATOM 1765 C C . ASP A 1 219 ? -15.363 -8.369 9.964 1.00 54.81 219 ASP A C 1
ATOM 1767 O O . ASP A 1 219 ? -16.584 -8.241 9.995 1.00 54.81 219 ASP A O 1
ATOM 1771 N N . LYS A 1 220 ? -14.726 -9.009 10.961 1.00 57.16 220 LYS A N 1
ATOM 1772 C CA . LYS A 1 220 ? -15.433 -9.645 12.100 1.00 57.16 220 LYS A CA 1
ATOM 1773 C C . LYS A 1 220 ? -16.260 -8.659 12.930 1.00 57.16 220 LYS A C 1
ATOM 1775 O O . LYS A 1 220 ? -17.279 -9.028 13.508 1.00 57.16 220 LYS A O 1
ATOM 1780 N N . GLY A 1 221 ? -15.844 -7.391 12.988 1.00 60.75 221 GLY A N 1
ATOM 1781 C CA . GLY A 1 221 ? -16.623 -6.329 13.632 1.00 60.75 221 GLY A CA 1
ATOM 1782 C C . GLY A 1 221 ? -17.869 -5.928 12.836 1.00 60.75 221 GLY A C 1
ATOM 1783 O O . GLY A 1 221 ? -18.822 -5.399 13.413 1.00 60.75 221 GLY A O 1
ATOM 1784 N N . TYR A 1 222 ? -17.888 -6.196 11.528 1.00 67.56 222 TYR A N 1
ATOM 1785 C CA . TYR A 1 222 ? -18.977 -5.835 10.622 1.00 67.56 222 TYR A CA 1
ATOM 1786 C C . TYR A 1 222 ? -20.223 -6.702 10.836 1.00 67.56 222 TYR A C 1
ATOM 1788 O O . TYR A 1 222 ? -21.341 -6.222 10.681 1.00 67.56 222 TYR A O 1
ATOM 1796 N N . SER A 1 223 ? -20.038 -7.944 11.294 1.00 71.62 223 SER A N 1
ATOM 1797 C CA . SER A 1 223 ? -21.120 -8.854 11.679 1.00 71.62 223 SER A CA 1
ATOM 1798 C C . SER A 1 223 ? -21.553 -8.733 13.148 1.00 71.62 223 SER A C 1
ATOM 1800 O O . SER A 1 223 ? -22.332 -9.561 13.607 1.00 71.62 223 SER A O 1
ATOM 1802 N N . SER A 1 224 ? -21.043 -7.767 13.923 1.00 81.06 224 SER A N 1
ATOM 1803 C CA . SER A 1 224 ? -21.518 -7.560 15.303 1.00 81.06 224 SER A CA 1
ATOM 1804 C C . SER A 1 224 ? -22.944 -7.001 15.319 1.00 81.06 224 SER A C 1
ATOM 1806 O O . SER A 1 224 ? -23.309 -6.252 14.415 1.00 81.06 224 SER A O 1
ATOM 1808 N N . GLU A 1 225 ? -23.732 -7.308 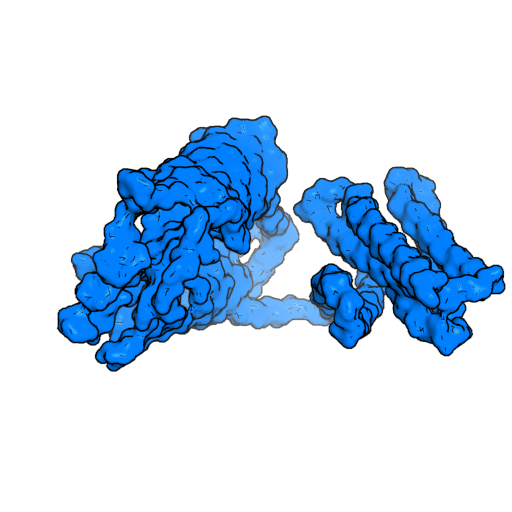16.355 1.00 81.00 225 GLU A N 1
ATOM 1809 C CA . GLU A 1 225 ? -25.116 -6.812 16.496 1.00 81.00 225 GLU A CA 1
ATOM 1810 C C . GLU A 1 225 ? -25.199 -5.293 16.317 1.00 81.00 225 GLU A C 1
ATOM 1812 O O . GLU A 1 225 ? -25.919 -4.800 15.456 1.00 81.00 225 GLU A O 1
ATOM 1817 N N . LYS A 1 226 ? -24.336 -4.550 17.020 1.00 82.44 226 LYS A N 1
ATOM 1818 C CA . LYS A 1 226 ? -24.253 -3.090 16.904 1.00 82.44 226 LYS A CA 1
ATOM 1819 C C . LYS A 1 226 ? -23.972 -2.619 15.473 1.00 82.44 226 LYS A C 1
ATOM 1821 O O . LYS A 1 226 ? -24.507 -1.596 15.052 1.00 82.44 226 LYS A O 1
ATOM 1826 N N . SER A 1 227 ? -23.101 -3.309 14.735 1.00 81.81 227 SER A N 1
ATOM 1827 C CA . SER A 1 227 ? -22.814 -2.964 13.337 1.00 81.81 227 SER A CA 1
ATOM 1828 C C . SER A 1 227 ? -24.016 -3.245 12.443 1.00 81.81 227 SER A C 1
ATOM 1830 O O . SER A 1 227 ? -24.369 -2.395 11.633 1.00 81.81 227 SER A O 1
ATOM 1832 N N . VAL A 1 228 ? -24.680 -4.387 12.628 1.00 84.62 228 VAL A N 1
ATOM 1833 C CA . VAL A 1 228 ? -25.895 -4.756 11.893 1.00 84.62 228 VAL A CA 1
ATOM 1834 C C . VAL A 1 228 ? -27.018 -3.748 12.138 1.00 84.62 228 VAL A C 1
ATOM 1836 O O . VAL A 1 228 ? -27.630 -3.283 11.178 1.00 84.62 228 VAL A O 1
ATOM 1839 N N . ASP A 1 229 ? -27.219 -3.308 13.380 1.00 85.25 229 ASP A N 1
ATOM 1840 C CA . ASP A 1 229 ? -28.179 -2.250 13.712 1.00 85.25 229 ASP A CA 1
ATOM 1841 C C . ASP A 1 229 ? -27.864 -0.949 12.969 1.00 85.25 229 ASP A C 1
ATOM 1843 O O . ASP A 1 229 ? -28.748 -0.314 12.396 1.00 85.25 229 ASP A O 1
ATOM 1847 N N . GLN A 1 230 ? -26.587 -0.560 12.912 1.00 85.94 230 GLN A N 1
ATOM 1848 C CA . GLN A 1 230 ? -26.160 0.618 12.155 1.00 85.94 230 GLN A CA 1
ATOM 1849 C C . GLN A 1 230 ? -26.385 0.458 10.646 1.00 85.94 230 GLN A C 1
ATOM 1851 O O . GLN A 1 230 ? -26.762 1.429 9.987 1.00 85.94 230 GLN A O 1
ATOM 1856 N N . LEU A 1 231 ? -26.174 -0.735 10.085 1.00 87.94 231 LEU A N 1
ATOM 1857 C CA . LEU A 1 231 ? -26.477 -1.022 8.681 1.00 87.94 231 LEU A CA 1
ATOM 1858 C C . LEU A 1 231 ? -27.982 -0.920 8.410 1.00 87.94 231 LEU A C 1
ATOM 1860 O O . LEU A 1 231 ? -28.373 -0.301 7.423 1.00 87.94 231 LEU A O 1
ATOM 1864 N N . ASN A 1 232 ? -28.818 -1.431 9.314 1.00 87.88 232 ASN A N 1
ATOM 1865 C CA . ASN A 1 232 ? -30.275 -1.331 9.230 1.00 87.88 232 ASN A CA 1
ATOM 1866 C C . ASN A 1 232 ? -30.768 0.119 9.343 1.00 87.88 232 ASN A C 1
ATOM 1868 O O . ASN A 1 232 ? -31.617 0.542 8.560 1.00 87.88 232 ASN A O 1
ATOM 1872 N N . ILE A 1 233 ? -30.189 0.925 10.240 1.00 88.00 233 ILE A N 1
ATOM 1873 C CA . ILE A 1 233 ? -30.481 2.366 10.331 1.00 88.00 233 ILE A CA 1
ATOM 1874 C C . ILE A 1 233 ? -30.116 3.069 9.021 1.00 88.00 233 ILE A C 1
ATOM 1876 O O . ILE A 1 233 ? -30.907 3.850 8.493 1.00 88.00 233 ILE A O 1
ATOM 1880 N N . LYS A 1 234 ? -28.931 2.790 8.468 1.00 90.69 234 LYS A N 1
ATOM 1881 C CA . LYS A 1 234 ? -28.506 3.355 7.181 1.00 90.69 234 LYS A CA 1
ATOM 1882 C C . LYS A 1 234 ? -29.433 2.935 6.043 1.00 90.69 234 LYS A C 1
ATOM 1884 O O . LYS A 1 234 ? -29.812 3.785 5.244 1.00 90.69 234 LYS A O 1
ATOM 1889 N N . TYR A 1 235 ? -29.831 1.665 5.999 1.00 90.94 235 TYR A N 1
ATOM 1890 C CA . TYR A 1 235 ? -30.785 1.141 5.023 1.00 90.94 235 TYR A CA 1
ATOM 1891 C C . TYR A 1 235 ? -32.117 1.883 5.097 1.00 90.94 235 TYR A C 1
ATOM 1893 O O . TYR A 1 235 ? -32.615 2.366 4.081 1.00 90.94 235 TYR A O 1
ATOM 1901 N N . TYR A 1 236 ? -32.656 2.046 6.306 1.00 90.25 236 TYR A N 1
ATOM 1902 C CA . TYR A 1 236 ? -33.877 2.807 6.543 1.00 90.25 236 TYR A CA 1
ATOM 1903 C C . TYR A 1 236 ? -33.744 4.259 6.068 1.00 90.25 236 TYR A C 1
ATOM 1905 O O . TYR A 1 236 ? -34.610 4.752 5.351 1.00 90.25 236 TYR A O 1
ATOM 1913 N N . VAL A 1 237 ? -32.637 4.933 6.401 1.00 91.62 237 VAL A N 1
ATOM 1914 C CA . VAL A 1 237 ? -32.377 6.316 5.971 1.00 91.62 237 VAL A CA 1
ATOM 1915 C C . VAL A 1 237 ? -32.293 6.429 4.445 1.00 91.62 237 VAL A C 1
ATOM 1917 O O . VAL A 1 237 ? -32.911 7.328 3.879 1.00 91.62 237 VAL A O 1
ATOM 1920 N N . LEU A 1 238 ? -31.576 5.527 3.761 1.00 92.06 238 LEU A N 1
ATOM 1921 C CA . LEU A 1 238 ? -31.504 5.539 2.294 1.00 92.06 238 LEU A CA 1
ATOM 1922 C C . LEU A 1 238 ? -32.850 5.226 1.642 1.00 92.06 238 LEU A C 1
ATOM 1924 O O . LEU A 1 238 ? -33.163 5.814 0.611 1.00 92.06 238 LEU A O 1
ATOM 1928 N N . THR A 1 239 ? -33.638 4.331 2.240 1.00 90.25 239 THR A N 1
ATOM 1929 C CA . THR A 1 239 ? -34.991 4.004 1.772 1.00 90.25 239 THR A CA 1
ATOM 1930 C C . THR A 1 239 ? -35.899 5.221 1.883 1.00 90.25 239 THR A C 1
ATOM 1932 O O . THR A 1 239 ? -36.538 5.601 0.909 1.00 90.25 239 THR A O 1
ATOM 1935 N N . LYS A 1 240 ? -35.910 5.869 3.053 1.00 91.88 240 LYS A N 1
ATOM 1936 C CA . LYS A 1 240 ? -36.745 7.039 3.338 1.00 91.88 240 LYS A CA 1
ATOM 1937 C C . LYS A 1 240 ? -36.417 8.236 2.444 1.00 91.88 240 LYS A C 1
ATOM 1939 O O . LYS A 1 240 ? -37.310 8.987 2.078 1.00 91.88 240 LYS A O 1
ATOM 1944 N N . GLU A 1 241 ? -35.141 8.437 2.133 1.00 92.81 241 GLU A N 1
ATOM 1945 C CA . GLU A 1 241 ? -34.661 9.577 1.339 1.00 92.81 241 GLU A CA 1
ATOM 1946 C C . GLU A 1 241 ? -34.505 9.242 -0.155 1.00 92.81 241 GLU A C 1
ATOM 1948 O O . GLU A 1 241 ? -33.931 10.043 -0.889 1.00 92.81 241 GLU A O 1
ATOM 1953 N N . GLU A 1 242 ? -34.935 8.050 -0.592 1.00 90.62 242 GLU A N 1
ATOM 1954 C CA . GLU A 1 242 ? -34.767 7.542 -1.965 1.00 90.62 242 GLU A CA 1
ATOM 1955 C C . GLU A 1 242 ? -33.317 7.665 -2.489 1.00 90.62 242 GLU A C 1
ATOM 1957 O O . GLU A 1 242 ? -33.049 7.917 -3.663 1.00 90.62 242 GLU A O 1
ATOM 1962 N N . ALA A 1 243 ? -32.342 7.471 -1.596 1.00 90.69 243 ALA A N 1
ATOM 1963 C CA . ALA A 1 243 ? -30.934 7.813 -1.810 1.00 90.69 243 ALA A CA 1
ATOM 1964 C C . ALA A 1 243 ? -30.027 6.599 -2.103 1.00 90.69 243 ALA A C 1
ATOM 1966 O O . ALA A 1 243 ? -28.804 6.678 -1.947 1.00 90.69 243 ALA A O 1
ATOM 1967 N N . PHE A 1 244 ? -30.602 5.461 -2.512 1.00 90.00 244 PHE A N 1
ATOM 1968 C CA . PHE A 1 244 ? -29.830 4.279 -2.924 1.00 90.00 244 PHE A CA 1
ATOM 1969 C C . PHE A 1 244 ? -29.029 4.518 -4.204 1.00 90.00 244 PHE A C 1
ATOM 1971 O O . PHE A 1 244 ? -27.866 4.103 -4.295 1.00 90.00 244 PHE A O 1
ATOM 1978 N N . ASP A 1 245 ? -29.639 5.211 -5.165 1.00 93.81 245 ASP A N 1
ATOM 1979 C CA . ASP A 1 245 ? -28.955 5.734 -6.340 1.00 93.81 245 ASP A CA 1
ATOM 1980 C C . ASP A 1 245 ? -27.931 6.769 -5.896 1.00 93.81 245 ASP A C 1
ATOM 1982 O O . ASP A 1 245 ? -28.194 7.620 -5.044 1.00 93.81 245 ASP A O 1
ATOM 1986 N N . SER A 1 246 ? -26.716 6.677 -6.420 1.00 93.88 246 SER A N 1
ATOM 1987 C CA . SER A 1 246 ? -25.609 7.417 -5.828 1.00 93.88 246 SER A CA 1
ATOM 1988 C C . SER A 1 246 ? -24.626 7.907 -6.861 1.00 93.88 246 SER A C 1
ATOM 1990 O O . SER A 1 246 ? -24.083 7.142 -7.656 1.00 93.88 246 SER A O 1
ATOM 1992 N N . TRP A 1 247 ? -24.359 9.206 -6.790 1.00 96.56 247 TRP A N 1
ATOM 1993 C CA . TRP A 1 247 ? -23.190 9.784 -7.417 1.00 96.56 247 TRP A CA 1
ATOM 1994 C C . TRP A 1 247 ? -21.947 9.451 -6.605 1.00 96.56 247 TRP A C 1
ATOM 1996 O O . TRP A 1 247 ? -21.984 9.402 -5.368 1.00 96.56 247 TRP A O 1
ATOM 2006 N N . TYR A 1 248 ? -20.849 9.231 -7.313 1.00 96.81 248 TYR A N 1
ATOM 2007 C CA . TYR A 1 248 ? -19.572 8.925 -6.703 1.00 96.81 248 TYR A CA 1
ATOM 2008 C C . TYR A 1 248 ? -18.414 9.595 -7.423 1.00 96.81 248 TYR A C 1
ATOM 2010 O O . TYR A 1 248 ? -18.473 9.890 -8.617 1.00 96.81 248 TYR A O 1
ATOM 2018 N N . VAL A 1 249 ? -17.336 9.771 -6.669 1.00 97.62 249 VAL A N 1
ATOM 2019 C CA . VAL A 1 249 ? -15.996 10.024 -7.194 1.00 97.62 249 VAL A CA 1
ATOM 2020 C C . VAL A 1 249 ? -15.128 8.819 -6.880 1.00 97.62 249 VAL A C 1
ATOM 2022 O O . VAL A 1 249 ? -15.328 8.157 -5.861 1.00 97.62 249 VAL A O 1
ATOM 2025 N N . ALA A 1 250 ? -14.187 8.507 -7.755 1.00 95.94 250 ALA A N 1
ATOM 2026 C CA . ALA A 1 250 ? -13.316 7.366 -7.591 1.00 95.94 250 ALA A CA 1
ATOM 2027 C C . ALA A 1 250 ? -11.873 7.706 -7.960 1.00 95.94 250 ALA A C 1
ATOM 2029 O O . ALA A 1 250 ? -11.614 8.429 -8.922 1.00 95.94 250 ALA A O 1
ATOM 2030 N N . LEU A 1 251 ? -10.941 7.171 -7.177 1.00 94.25 251 LEU A N 1
ATOM 2031 C CA . LEU A 1 251 ? -9.503 7.358 -7.343 1.00 94.25 251 LEU A CA 1
ATOM 2032 C C . LEU A 1 251 ? -8.826 5.996 -7.238 1.00 94.25 251 LEU A C 1
ATOM 2034 O O . LEU A 1 251 ? -9.082 5.251 -6.292 1.00 94.25 251 LEU A O 1
ATOM 2038 N N . GLY A 1 252 ? -7.948 5.665 -8.181 1.00 86.12 252 GLY A N 1
ATOM 2039 C CA . GLY A 1 252 ? -7.198 4.416 -8.094 1.00 86.12 252 GLY A CA 1
ATOM 2040 C C . GLY A 1 252 ? -5.929 4.382 -8.942 1.00 86.12 252 GLY A C 1
ATOM 2041 O O . GLY A 1 252 ? -5.838 5.092 -9.943 1.00 86.12 252 GLY A O 1
ATOM 2042 N N . PRO A 1 253 ? -4.939 3.562 -8.561 1.00 83.25 253 PRO A N 1
ATOM 2043 C CA . PRO A 1 253 ? -3.829 3.189 -9.419 1.00 83.25 253 PRO A CA 1
ATOM 2044 C C . PRO A 1 253 ? -4.264 2.255 -10.546 1.00 83.25 253 PRO A C 1
ATOM 2046 O O . PRO A 1 253 ? -4.899 1.228 -10.316 1.00 83.25 253 PRO A O 1
ATOM 2049 N N . SER A 1 254 ? -3.802 2.555 -11.750 1.00 82.44 254 SER A N 1
ATOM 2050 C CA . SER A 1 254 ? -3.852 1.681 -12.917 1.00 82.44 254 SER A CA 1
ATOM 2051 C C . SER A 1 254 ? -2.446 1.340 -13.405 1.00 82.44 254 SER A C 1
ATOM 2053 O O . SER A 1 254 ? -1.487 2.064 -13.140 1.00 82.44 254 SER A O 1
ATOM 2055 N N . ALA A 1 255 ? -2.318 0.240 -14.137 1.00 80.19 255 ALA A N 1
ATOM 2056 C CA . ALA A 1 255 ? -1.148 -0.078 -14.947 1.00 80.19 255 ALA A CA 1
ATOM 2057 C C . ALA A 1 255 ? -1.597 -0.664 -16.286 1.00 80.19 255 ALA A C 1
ATOM 2059 O O . ALA A 1 255 ? -2.649 -1.294 -16.362 1.00 80.19 255 ALA A O 1
ATOM 2060 N N . ALA A 1 256 ? -0.800 -0.496 -17.338 1.00 83.06 256 ALA A N 1
ATOM 2061 C CA . ALA A 1 256 ? -1.090 -1.103 -18.629 1.00 83.06 256 ALA A CA 1
ATOM 2062 C C . ALA A 1 256 ? -0.279 -2.391 -18.823 1.00 83.06 256 ALA A C 1
ATOM 2064 O O . ALA A 1 256 ? 0.953 -2.414 -18.726 1.00 83.06 256 ALA A O 1
ATOM 2065 N N . LEU A 1 257 ? -0.982 -3.473 -19.132 1.00 80.81 257 LEU A N 1
ATOM 2066 C CA . LEU A 1 257 ? -0.418 -4.756 -19.512 1.00 80.81 257 LEU A CA 1
ATOM 2067 C C . LEU A 1 257 ? -0.374 -4.797 -21.046 1.00 80.81 257 LEU A C 1
ATOM 2069 O O . LEU A 1 257 ? -1.405 -4.792 -21.718 1.00 80.81 257 LEU A O 1
ATOM 2073 N N . GLN A 1 258 ? 0.826 -4.789 -21.624 1.00 82.19 258 GLN A N 1
ATOM 2074 C CA . GLN A 1 258 ? 0.979 -4.776 -23.078 1.00 82.19 258 GLN A CA 1
ATOM 2075 C C . GLN A 1 258 ? 0.442 -6.072 -23.705 1.00 82.19 258 GLN A C 1
ATOM 2077 O O . GLN A 1 258 ? 0.945 -7.152 -23.401 1.00 82.19 258 GLN A O 1
ATOM 2082 N N . MET A 1 259 ? -0.546 -5.940 -24.594 1.00 83.38 259 MET A N 1
ATOM 2083 C CA . MET A 1 259 ? -1.179 -7.054 -25.310 1.00 83.38 259 MET A CA 1
ATOM 2084 C C . MET A 1 259 ? -0.510 -7.292 -26.665 1.00 83.38 259 MET A C 1
ATOM 2086 O O . MET A 1 259 ? 0.013 -8.377 -26.915 1.00 83.38 259 MET A O 1
ATOM 2090 N N . SER A 1 260 ? -0.443 -6.255 -27.506 1.00 87.94 260 SER A N 1
ATOM 2091 C CA . SER A 1 260 ? 0.218 -6.316 -28.811 1.00 87.94 260 SER A CA 1
ATOM 2092 C C . SER A 1 260 ? 1.572 -5.607 -28.786 1.00 87.94 260 SER A C 1
ATOM 2094 O O . SER A 1 260 ? 1.758 -4.579 -28.131 1.00 87.94 260 SER A O 1
ATOM 2096 N N . ARG A 1 261 ? 2.542 -6.143 -29.533 1.00 89.81 261 ARG A N 1
ATOM 2097 C CA . ARG A 1 261 ? 3.832 -5.479 -29.769 1.00 89.81 261 ARG A CA 1
ATOM 2098 C C . ARG A 1 261 ? 3.737 -4.579 -30.997 1.00 89.81 261 ARG A C 1
ATOM 2100 O O . ARG A 1 261 ? 3.036 -4.912 -31.945 1.00 89.81 261 ARG A O 1
ATOM 2107 N N . SER A 1 262 ? 4.468 -3.468 -31.002 1.00 94.19 262 SER A N 1
ATOM 2108 C CA . SER A 1 262 ? 4.432 -2.484 -32.092 1.00 94.19 262 SER A CA 1
ATOM 2109 C C . SER A 1 262 ? 5.283 -2.902 -33.298 1.00 94.19 262 SER A C 1
ATOM 2111 O O . SER A 1 262 ? 6.511 -2.966 -33.155 1.00 94.19 262 SER A O 1
ATOM 2113 N N . PRO A 1 263 ? 4.690 -3.105 -34.497 1.00 95.56 263 PRO A N 1
ATOM 2114 C CA . PRO A 1 263 ? 5.445 -3.293 -35.740 1.00 95.56 263 PRO A CA 1
ATOM 2115 C C . PRO A 1 263 ? 6.443 -2.167 -36.026 1.00 95.56 263 PRO A C 1
ATOM 2117 O O . PRO A 1 263 ? 7.565 -2.439 -36.442 1.00 95.56 263 PRO A O 1
ATOM 2120 N N . TYR A 1 264 ? 6.073 -0.916 -35.724 1.00 95.56 264 TYR A N 1
ATOM 2121 C CA . TYR A 1 264 ? 6.960 0.241 -35.863 1.00 95.56 264 TYR A CA 1
ATOM 2122 C C . TYR A 1 264 ? 8.275 0.058 -35.087 1.00 95.56 264 TYR A C 1
ATOM 2124 O O . TYR A 1 264 ? 9.356 0.191 -35.658 1.00 95.56 264 TYR A O 1
ATOM 2132 N N . LEU A 1 265 ? 8.194 -0.327 -33.806 1.00 94.38 265 LEU A N 1
ATOM 2133 C CA . LEU A 1 265 ? 9.389 -0.559 -32.990 1.00 94.38 265 LEU A CA 1
ATOM 2134 C C . LEU A 1 265 ? 10.203 -1.744 -33.513 1.00 94.38 265 LEU A C 1
ATOM 2136 O O . LEU A 1 265 ? 11.422 -1.665 -33.544 1.00 94.38 265 LEU A O 1
ATOM 2140 N N . LYS A 1 266 ? 9.542 -2.816 -33.971 1.00 94.38 266 LYS A N 1
ATOM 2141 C CA . LYS A 1 266 ? 10.233 -3.980 -34.546 1.00 94.38 266 LYS A CA 1
ATOM 2142 C C . LYS A 1 266 ? 11.071 -3.600 -35.765 1.00 94.38 266 LYS A C 1
ATOM 2144 O O . LYS A 1 266 ? 12.166 -4.116 -35.930 1.00 94.38 266 LYS A O 1
ATOM 2149 N N . LYS A 1 267 ? 10.536 -2.726 -36.621 1.00 94.62 267 LYS A N 1
ATOM 2150 C CA . LYS A 1 267 ? 11.168 -2.336 -37.882 1.00 94.62 267 LYS A CA 1
ATOM 2151 C C . LYS A 1 267 ? 12.305 -1.335 -37.687 1.00 94.62 267 LYS A C 1
ATOM 2153 O O . LYS A 1 267 ? 13.340 -1.481 -38.320 1.00 94.62 267 LYS A O 1
ATOM 2158 N N . TYR A 1 268 ? 12.102 -0.313 -36.855 1.00 92.69 268 TYR A N 1
ATOM 2159 C CA . TYR A 1 268 ? 13.022 0.829 -36.794 1.00 92.69 268 TYR A CA 1
ATOM 2160 C C . TYR A 1 268 ? 13.959 0.817 -35.588 1.00 92.69 268 TYR A C 1
ATOM 2162 O O . TYR A 1 268 ? 15.039 1.389 -35.663 1.00 92.69 268 TYR A O 1
ATOM 2170 N N . VAL A 1 269 ? 13.558 0.192 -34.480 1.00 94.06 269 VAL A N 1
ATOM 2171 C CA . VAL A 1 269 ? 14.314 0.176 -33.216 1.00 94.06 269 VAL A CA 1
ATOM 2172 C C . VAL A 1 269 ? 14.138 -1.181 -32.513 1.00 94.06 269 VAL A C 1
ATOM 2174 O O . VAL A 1 269 ? 13.597 -1.264 -31.404 1.00 94.06 269 VAL A O 1
ATOM 2177 N N . PRO A 1 270 ? 14.549 -2.291 -33.158 1.00 93.94 270 PRO A N 1
ATOM 2178 C CA . PRO A 1 270 ? 14.212 -3.644 -32.711 1.00 93.94 270 PRO A CA 1
ATOM 2179 C C . PRO A 1 270 ? 14.712 -3.952 -31.294 1.00 93.94 270 PRO A C 1
ATOM 2181 O O . PRO A 1 270 ? 14.074 -4.708 -30.561 1.00 93.94 270 PRO A O 1
ATOM 2184 N N . TYR A 1 271 ? 15.782 -3.289 -30.854 1.00 93.50 271 TYR A N 1
ATOM 2185 C CA . TYR A 1 271 ? 16.317 -3.440 -29.508 1.00 93.50 271 TYR A CA 1
ATOM 2186 C C . TYR A 1 271 ? 15.384 -2.950 -28.395 1.00 93.50 271 TYR A C 1
ATOM 2188 O O . TYR A 1 271 ? 15.498 -3.466 -27.288 1.00 93.50 271 TYR A O 1
ATOM 2196 N N . VAL A 1 272 ? 14.424 -2.049 -28.652 1.00 92.38 272 VAL A N 1
ATOM 2197 C CA . VAL A 1 272 ? 13.378 -1.667 -27.673 1.00 92.38 272 VAL A CA 1
ATOM 2198 C C . VAL A 1 272 ? 12.028 -2.339 -27.927 1.00 92.38 272 VAL A C 1
ATOM 2200 O O . VAL A 1 272 ? 11.088 -2.133 -27.162 1.00 92.38 272 VAL A O 1
ATOM 2203 N N . HIS A 1 273 ? 11.899 -3.162 -28.972 1.00 91.62 273 HIS A N 1
ATOM 2204 C CA . HIS A 1 273 ? 10.631 -3.790 -29.364 1.00 91.62 273 HIS A CA 1
ATOM 2205 C C . HIS A 1 273 ? 10.005 -4.642 -28.250 1.00 91.62 273 HIS A C 1
ATOM 2207 O O . HIS A 1 273 ? 8.785 -4.659 -28.075 1.00 91.62 273 HIS A O 1
ATOM 2213 N N . ASN A 1 274 ? 10.850 -5.321 -27.472 1.00 88.56 274 ASN A N 1
ATOM 2214 C CA . ASN A 1 274 ? 10.428 -6.149 -26.347 1.00 88.56 274 ASN A CA 1
ATOM 2215 C C . ASN A 1 274 ? 10.193 -5.338 -25.063 1.00 88.56 274 ASN A C 1
ATOM 2217 O O . ASN A 1 274 ? 9.804 -5.901 -24.041 1.00 88.56 274 ASN A O 1
ATOM 2221 N N . GLN A 1 275 ? 10.380 -4.021 -25.065 1.00 88.62 275 GLN A N 1
ATOM 2222 C CA . GLN A 1 275 ? 10.087 -3.212 -23.893 1.00 88.62 275 GLN A CA 1
ATOM 2223 C C . GLN A 1 275 ? 8.571 -3.011 -23.735 1.00 88.62 275 GLN A C 1
ATOM 2225 O O . GLN A 1 275 ? 7.876 -2.592 -24.656 1.00 88.62 275 GLN A O 1
ATOM 2230 N N . MET A 1 276 ? 8.053 -3.292 -22.541 1.00 85.44 276 MET A N 1
ATOM 2231 C CA . MET A 1 276 ? 6.676 -3.017 -22.164 1.00 85.44 276 MET A CA 1
ATOM 2232 C C . MET A 1 276 ? 6.494 -1.519 -21.938 1.00 85.44 276 MET A C 1
ATOM 2234 O O . MET A 1 276 ? 7.320 -0.856 -21.297 1.00 85.44 276 MET A O 1
ATOM 2238 N N . ILE A 1 277 ? 5.388 -1.006 -22.466 1.00 83.38 277 ILE A N 1
ATOM 2239 C CA . ILE A 1 277 ? 5.033 0.408 -22.441 1.00 83.38 277 ILE A CA 1
ATOM 2240 C C . ILE A 1 277 ? 3.828 0.595 -21.508 1.00 83.38 277 ILE A C 1
ATOM 2242 O O . ILE A 1 277 ? 2.920 -0.228 -21.490 1.00 83.38 277 ILE A O 1
ATOM 2246 N N . PHE A 1 278 ? 3.860 1.660 -20.712 1.00 79.38 278 PHE A N 1
ATOM 2247 C CA . PHE A 1 278 ? 2.911 2.040 -19.665 1.00 79.38 278 PHE A CA 1
ATOM 2248 C C . PHE A 1 278 ? 2.735 1.009 -18.534 1.00 79.38 278 PHE A C 1
ATOM 2250 O O . PHE A 1 278 ? 1.733 1.006 -17.829 1.00 79.38 278 PHE A O 1
ATOM 2257 N N . SER A 1 279 ? 3.757 0.183 -18.279 1.00 69.69 279 SER A N 1
ATOM 2258 C CA . SER A 1 279 ? 3.747 -0.830 -17.207 1.00 69.69 279 SER A CA 1
ATOM 2259 C C . SER A 1 279 ? 3.969 -0.261 -15.790 1.00 69.69 279 SER A C 1
ATOM 2261 O O . SER A 1 279 ? 4.349 -1.006 -14.885 1.00 69.69 279 SER A O 1
ATOM 2263 N N . GLY A 1 280 ? 3.890 1.060 -15.623 1.00 69.25 280 GLY A N 1
ATOM 2264 C CA . GLY A 1 280 ? 4.094 1.768 -14.356 1.00 69.25 280 GLY A CA 1
ATOM 2265 C C . GLY A 1 280 ? 2.772 2.177 -13.707 1.00 69.25 280 GLY A C 1
ATOM 2266 O O . GLY A 1 280 ? 1.705 1.861 -14.220 1.00 69.25 280 GLY A O 1
ATOM 2267 N N . PHE A 1 281 ? 2.857 2.898 -12.588 1.00 70.94 281 PHE A N 1
ATOM 2268 C CA . PHE A 1 281 ? 1.695 3.483 -11.918 1.00 70.94 281 PHE A CA 1
ATOM 2269 C C . PHE A 1 281 ? 1.087 4.605 -12.769 1.00 70.94 281 PHE A C 1
ATOM 2271 O O . PHE A 1 281 ? 1.791 5.534 -13.169 1.00 70.94 281 PHE A O 1
ATOM 2278 N N . VAL A 1 282 ? -0.220 4.531 -12.992 1.00 82.25 282 VAL A N 1
ATOM 2279 C CA . VAL A 1 282 ? -1.029 5.509 -13.720 1.00 82.25 282 VAL A CA 1
ATOM 2280 C C . VAL A 1 282 ? -2.181 5.926 -12.807 1.00 82.25 282 VAL A C 1
ATOM 2282 O O . VAL A 1 282 ? -2.997 5.075 -12.460 1.00 82.25 282 VAL A O 1
ATOM 2285 N N . PRO A 1 283 ? -2.282 7.192 -12.378 1.00 85.88 283 PRO A N 1
ATOM 2286 C CA . PRO A 1 283 ? -3.438 7.628 -11.610 1.00 85.88 283 PRO A CA 1
ATOM 2287 C C . PRO A 1 283 ? -4.692 7.630 -12.494 1.00 85.88 283 PRO A C 1
ATOM 2289 O O . PRO A 1 283 ? -4.670 8.114 -13.627 1.00 85.88 283 PRO A O 1
ATOM 2292 N N . GLU A 1 284 ? -5.790 7.113 -11.955 1.00 90.56 284 GLU A N 1
ATOM 2293 C CA . GLU A 1 284 ? -7.122 7.190 -12.544 1.00 90.56 284 GLU A CA 1
ATOM 2294 C C . GLU A 1 284 ? -8.038 8.019 -11.649 1.00 90.56 284 GLU A C 1
ATOM 2296 O O . GLU A 1 284 ? -8.121 7.784 -10.440 1.00 90.56 284 GLU A O 1
ATOM 2301 N N . LEU A 1 285 ? -8.767 8.935 -12.281 1.00 94.50 285 LEU A N 1
ATOM 2302 C CA . LEU A 1 285 ? -9.887 9.654 -11.692 1.00 94.50 285 LEU A CA 1
ATOM 2303 C C . LEU A 1 285 ? -11.159 9.257 -12.428 1.00 94.50 285 LEU A C 1
ATOM 2305 O O . LEU A 1 285 ? -11.177 9.253 -13.657 1.00 94.50 285 LEU A O 1
ATOM 2309 N N . ALA A 1 286 ? -12.223 8.961 -11.692 1.00 95.88 286 ALA A N 1
ATOM 2310 C CA . ALA A 1 286 ? -13.528 8.721 -12.286 1.00 95.88 286 ALA A CA 1
ATOM 2311 C C . ALA A 1 286 ? -14.646 9.397 -11.493 1.00 95.88 286 ALA A C 1
ATOM 2313 O O . ALA A 1 286 ? -14.570 9.558 -10.276 1.00 95.88 286 ALA A O 1
ATOM 2314 N N . VAL A 1 287 ? -15.700 9.778 -12.201 1.00 97.94 287 VAL A N 1
ATOM 2315 C CA . VAL A 1 287 ? -16.955 10.269 -11.634 1.00 97.94 287 VAL A CA 1
ATOM 2316 C C . VAL A 1 287 ? -18.086 9.504 -12.291 1.00 97.94 287 VAL A C 1
ATOM 2318 O O . VAL A 1 287 ? -18.072 9.275 -13.499 1.00 97.94 287 VAL A O 1
ATOM 2321 N N . GLY A 1 288 ? -19.061 9.067 -11.513 1.00 97.25 288 GLY A N 1
ATOM 2322 C CA . GLY A 1 288 ? -20.149 8.284 -12.072 1.00 97.25 288 GLY A CA 1
ATOM 2323 C C . GLY A 1 288 ? -21.392 8.284 -11.220 1.00 97.25 288 GLY A C 1
ATOM 2324 O O . GLY A 1 288 ? -21.443 8.872 -10.137 1.00 97.25 288 GLY A O 1
ATOM 2325 N N . ARG A 1 289 ? -22.400 7.601 -11.747 1.00 96.69 289 ARG A N 1
ATOM 2326 C CA . ARG A 1 289 ? -23.673 7.364 -11.093 1.00 96.69 289 ARG A CA 1
ATOM 2327 C C . ARG A 1 289 ? -23.974 5.874 -11.092 1.00 96.69 289 ARG A C 1
ATOM 2329 O O . ARG A 1 289 ? -23.996 5.227 -12.140 1.00 96.69 289 ARG A O 1
ATOM 2336 N N . TYR A 1 290 ? -24.228 5.369 -9.895 1.00 95.00 290 TYR A N 1
ATOM 2337 C CA . TYR A 1 290 ? -24.731 4.031 -9.644 1.00 95.00 290 TYR A CA 1
ATOM 2338 C C . TYR A 1 290 ? -26.256 4.062 -9.526 1.00 95.00 290 TYR A C 1
ATOM 2340 O O . TYR A 1 290 ? -26.805 4.888 -8.791 1.00 95.00 290 TYR A O 1
ATOM 2348 N N . PHE A 1 291 ? -26.914 3.153 -10.240 1.00 93.50 291 PHE A N 1
ATOM 2349 C CA . PHE A 1 291 ? -28.356 2.935 -10.237 1.00 93.50 291 PHE A CA 1
ATOM 2350 C C . PHE A 1 291 ? -28.647 1.610 -9.535 1.00 93.50 291 PHE A C 1
ATOM 2352 O O . PHE A 1 291 ? -28.345 0.532 -10.058 1.00 93.50 291 PHE A O 1
ATOM 2359 N N . HIS A 1 292 ? -29.223 1.690 -8.338 1.00 88.69 292 HIS A N 1
ATOM 2360 C CA . HIS A 1 292 ? -29.348 0.553 -7.432 1.00 88.69 292 HIS A CA 1
ATOM 2361 C C . HIS A 1 292 ? -30.345 -0.490 -7.946 1.00 88.69 292 HIS A C 1
ATOM 2363 O O . HIS A 1 292 ? -30.017 -1.672 -8.034 1.00 88.69 292 HIS A O 1
ATOM 2369 N N . LYS A 1 293 ? -31.546 -0.056 -8.353 1.00 85.00 293 LYS A N 1
ATOM 2370 C CA . LYS A 1 293 ? -32.637 -0.960 -8.763 1.00 85.00 293 LYS A CA 1
ATOM 2371 C C . LYS A 1 293 ? -32.275 -1.810 -9.985 1.00 85.00 293 LYS A C 1
ATOM 2373 O O . LYS A 1 293 ? -32.593 -2.992 -10.030 1.00 85.00 293 LYS A O 1
ATOM 2378 N N . SER A 1 294 ? -31.603 -1.214 -10.967 1.00 84.81 294 SER A N 1
ATOM 2379 C CA . SER A 1 294 ? -31.168 -1.894 -12.192 1.00 84.81 294 SER A CA 1
ATOM 2380 C C . SER A 1 294 ? -29.771 -2.511 -12.085 1.00 84.81 294 SER A C 1
ATOM 2382 O O . SER A 1 294 ? -29.313 -3.109 -13.058 1.00 84.81 294 SER A O 1
ATOM 2384 N N . ARG A 1 295 ? -29.085 -2.350 -10.938 1.00 88.25 295 ARG A N 1
ATOM 2385 C CA . ARG A 1 295 ? -27.684 -2.746 -10.716 1.00 88.25 295 ARG A CA 1
ATOM 2386 C C . ARG A 1 295 ? -26.791 -2.349 -11.891 1.00 88.25 295 ARG A C 1
ATOM 2388 O O . ARG A 1 295 ? -26.108 -3.167 -12.512 1.00 88.25 295 ARG A O 1
ATOM 2395 N N . PHE A 1 296 ? -26.839 -1.066 -12.214 1.00 93.06 296 PHE A N 1
ATOM 2396 C CA . PHE A 1 296 ? -26.219 -0.498 -13.402 1.00 93.06 296 PHE A CA 1
ATOM 2397 C C . PHE A 1 296 ? -25.393 0.730 -13.037 1.00 93.06 296 PHE A C 1
ATOM 2399 O O . PHE A 1 296 ? -25.680 1.419 -12.061 1.00 93.06 296 PHE A O 1
ATOM 2406 N N . ASN A 1 297 ? -24.359 1.009 -13.818 1.00 95.94 297 ASN A N 1
ATOM 2407 C CA . ASN A 1 297 ? -23.451 2.110 -13.568 1.00 95.94 297 ASN A CA 1
ATOM 2408 C C . ASN A 1 297 ? -23.097 2.818 -14.872 1.00 95.94 297 ASN A C 1
ATOM 2410 O O . ASN A 1 297 ? -22.751 2.161 -15.853 1.00 95.94 297 ASN A O 1
ATOM 2414 N N . ILE A 1 298 ? -23.098 4.149 -14.840 1.00 97.62 298 ILE A N 1
ATOM 2415 C CA . ILE A 1 298 ? -22.504 4.990 -15.884 1.00 97.62 298 ILE A CA 1
ATOM 2416 C C . ILE A 1 298 ? -21.405 5.824 -15.244 1.00 97.62 298 ILE A C 1
ATOM 2418 O O . ILE A 1 298 ? -21.618 6.423 -14.188 1.00 97.62 298 ILE A O 1
ATOM 2422 N N . ASN A 1 299 ? -20.233 5.887 -15.867 1.00 97.38 299 ASN A N 1
ATOM 2423 C CA . ASN A 1 299 ? -19.149 6.729 -15.387 1.00 97.38 299 ASN A CA 1
ATOM 2424 C C . ASN A 1 299 ? -18.340 7.363 -16.513 1.00 97.38 299 ASN A C 1
ATOM 2426 O O . ASN A 1 299 ? -18.341 6.888 -17.647 1.00 97.38 299 ASN A O 1
ATOM 2430 N N . MET A 1 300 ? -17.640 8.430 -16.148 1.00 97.81 300 MET A N 1
ATOM 2431 C CA . MET A 1 300 ? -16.561 9.011 -16.922 1.00 97.81 300 MET A CA 1
ATOM 2432 C C . MET A 1 300 ? -15.249 8.804 -16.174 1.00 97.81 300 MET A C 1
ATOM 2434 O O . MET A 1 300 ? -15.171 9.112 -14.982 1.00 97.81 300 MET A O 1
ATOM 2438 N N . ALA A 1 301 ? -14.219 8.330 -16.868 1.00 95.19 301 ALA A N 1
ATOM 2439 C CA . ALA A 1 301 ? -12.899 8.093 -16.296 1.00 95.19 301 ALA A CA 1
ATOM 2440 C C . ALA A 1 301 ? -11.804 8.772 -17.126 1.00 95.19 301 ALA A C 1
ATOM 2442 O O . ALA A 1 301 ? -11.799 8.690 -18.351 1.00 95.19 301 ALA A O 1
ATOM 2443 N N . ALA A 1 302 ? -10.865 9.432 -16.451 1.00 95.19 302 ALA A N 1
ATOM 2444 C CA . ALA A 1 302 ? -9.745 10.138 -17.058 1.00 95.19 302 ALA A CA 1
ATOM 2445 C C . ALA A 1 302 ? -8.417 9.529 -16.596 1.00 95.19 302 ALA A C 1
ATOM 2447 O O . ALA A 1 302 ? -8.201 9.299 -15.399 1.00 95.19 302 ALA A O 1
ATOM 2448 N N . ARG A 1 303 ? -7.524 9.265 -17.554 1.00 92.75 303 ARG A N 1
ATOM 2449 C CA . ARG A 1 303 ? -6.206 8.656 -17.321 1.00 92.75 303 ARG A CA 1
ATOM 2450 C C . ARG A 1 303 ? -5.153 9.320 -18.203 1.00 92.75 303 ARG A C 1
ATOM 2452 O O . ARG A 1 303 ? -5.387 9.559 -19.386 1.00 92.75 303 ARG A O 1
ATOM 2459 N N . TYR A 1 304 ? -3.974 9.575 -17.639 1.00 92.50 304 TYR A N 1
ATOM 2460 C CA . TYR A 1 304 ? -2.821 10.093 -18.377 1.00 92.50 304 TYR A CA 1
ATOM 2461 C C . TYR A 1 304 ? -1.616 9.176 -18.207 1.00 92.50 304 TYR A C 1
ATOM 2463 O O . TYR A 1 304 ? -1.129 8.957 -17.098 1.00 92.50 304 TYR A O 1
ATOM 2471 N N . MET A 1 305 ? -1.122 8.656 -19.325 1.00 91.75 305 MET A N 1
ATOM 2472 C CA . MET A 1 305 ? 0.024 7.762 -19.389 1.00 91.75 305 MET A CA 1
ATOM 2473 C C . MET A 1 305 ? 1.158 8.427 -20.159 1.00 91.75 305 MET A C 1
ATOM 2475 O O . MET A 1 305 ? 0.965 8.943 -21.259 1.00 91.75 305 MET A O 1
ATOM 2479 N N . SER A 1 306 ? 2.363 8.387 -19.597 1.00 91.69 306 SER A N 1
ATOM 2480 C CA . SER A 1 306 ? 3.565 8.929 -20.226 1.00 91.69 306 SER A CA 1
ATOM 2481 C C . SER A 1 306 ? 4.764 8.051 -19.903 1.00 91.69 306 SER A C 1
ATOM 2483 O O . SER A 1 306 ? 4.946 7.618 -18.764 1.00 91.69 306 SER A O 1
ATOM 2485 N N . GLN A 1 307 ? 5.589 7.766 -20.909 1.00 91.75 307 GLN A N 1
ATOM 2486 C CA . GLN A 1 307 ? 6.807 6.994 -20.720 1.00 91.75 307 GLN A CA 1
ATOM 2487 C C . GLN A 1 307 ? 7.911 7.436 -21.675 1.00 91.75 307 GLN A C 1
ATOM 2489 O O . GLN A 1 307 ? 7.700 7.644 -22.866 1.00 91.75 307 GLN A O 1
ATOM 2494 N N . ASN A 1 308 ? 9.129 7.497 -21.136 1.00 92.94 308 ASN A N 1
ATOM 2495 C CA . ASN A 1 308 ? 10.353 7.573 -21.920 1.00 92.94 308 ASN A CA 1
ATOM 2496 C C . ASN A 1 308 ? 10.930 6.167 -22.105 1.00 92.94 308 ASN A C 1
ATOM 2498 O O . ASN A 1 308 ? 11.270 5.486 -21.134 1.00 92.94 308 ASN A O 1
ATOM 2502 N N . ILE A 1 309 ? 11.055 5.750 -23.354 1.00 92.44 309 ILE A N 1
ATOM 2503 C CA . ILE A 1 309 ? 11.784 4.565 -23.786 1.00 92.44 309 ILE A CA 1
ATOM 2504 C C . ILE A 1 309 ? 13.187 5.038 -24.161 1.00 92.44 309 ILE A C 1
ATOM 2506 O O . ILE A 1 309 ? 13.347 5.996 -24.914 1.00 92.44 309 ILE A O 1
ATOM 2510 N N . LYS A 1 310 ? 14.197 4.412 -23.568 1.00 92.31 310 LYS A N 1
ATOM 2511 C CA . LYS A 1 310 ? 15.593 4.828 -23.654 1.00 92.31 310 LYS A CA 1
ATOM 2512 C C . LYS A 1 310 ? 16.459 3.586 -23.782 1.00 92.31 310 LYS A C 1
ATOM 2514 O O . LYS A 1 310 ? 16.421 2.745 -22.880 1.00 92.31 310 LYS A O 1
ATOM 2519 N N . ALA A 1 311 ? 17.207 3.493 -24.868 1.00 93.56 311 ALA A N 1
ATOM 2520 C CA . ALA A 1 311 ? 18.181 2.439 -25.100 1.00 93.56 311 ALA A CA 1
ATOM 2521 C C . ALA A 1 311 ? 19.217 2.942 -26.098 1.00 93.56 311 ALA A C 1
ATOM 2523 O O . ALA A 1 311 ? 18.852 3.532 -27.114 1.00 93.56 311 ALA A O 1
ATOM 2524 N N . PHE A 1 312 ? 20.485 2.678 -25.810 1.00 92.75 312 PHE A N 1
ATOM 2525 C CA . PHE A 1 312 ? 21.617 3.133 -26.604 1.00 92.75 312 PHE A CA 1
ATOM 2526 C C . PHE A 1 312 ? 21.559 4.653 -26.814 1.00 92.75 312 PHE A C 1
ATOM 2528 O O . PHE A 1 312 ? 21.367 5.374 -25.838 1.00 92.75 312 PHE A O 1
ATOM 2535 N N . ASP A 1 313 ? 21.646 5.139 -28.048 1.00 92.12 313 ASP A N 1
ATOM 2536 C CA . ASP A 1 313 ? 21.519 6.570 -28.370 1.00 92.12 313 ASP A CA 1
ATOM 2537 C C . ASP A 1 313 ? 20.084 6.967 -28.751 1.00 92.12 313 ASP A C 1
ATOM 2539 O O . ASP A 1 313 ? 19.815 8.064 -29.227 1.00 92.12 313 ASP A O 1
ATOM 2543 N N . THR A 1 314 ? 19.116 6.072 -28.539 1.00 93.19 314 THR A N 1
ATOM 2544 C CA . THR A 1 314 ? 17.722 6.293 -28.922 1.00 93.19 314 THR A CA 1
ATOM 2545 C C . THR A 1 314 ? 16.838 6.626 -27.732 1.00 93.19 314 THR A C 1
ATOM 2547 O O . THR A 1 314 ? 16.790 5.922 -26.715 1.00 93.19 314 THR A O 1
ATOM 2550 N N . LYS A 1 315 ? 16.057 7.696 -27.907 1.00 94.88 315 LYS A N 1
ATOM 2551 C CA . LYS A 1 315 ? 15.029 8.144 -26.973 1.00 94.88 315 LYS A CA 1
ATOM 2552 C C . LYS A 1 315 ? 13.700 8.310 -27.695 1.00 94.88 315 LYS A C 1
ATOM 2554 O O . LYS A 1 315 ? 13.571 9.102 -28.624 1.00 94.88 315 LYS A O 1
ATOM 2559 N N . ILE A 1 316 ? 12.697 7.594 -27.204 1.00 95.38 316 ILE A N 1
ATOM 2560 C CA . ILE A 1 316 ? 11.326 7.662 -27.698 1.00 95.38 316 ILE A CA 1
ATOM 2561 C C . ILE A 1 316 ? 10.429 8.047 -26.534 1.00 95.38 316 ILE A C 1
ATOM 2563 O O . ILE A 1 316 ? 10.422 7.392 -25.491 1.00 95.38 316 ILE A O 1
ATOM 2567 N N . HIS A 1 317 ? 9.668 9.114 -26.705 1.00 96.19 317 HIS A N 1
ATOM 2568 C CA . HIS A 1 317 ? 8.651 9.535 -25.766 1.00 96.19 317 HIS A CA 1
ATOM 2569 C C . HIS A 1 317 ? 7.277 9.133 -26.294 1.00 96.19 317 HIS A C 1
ATOM 2571 O O . HIS A 1 317 ? 6.926 9.417 -27.436 1.00 96.19 317 HIS A O 1
ATOM 2577 N N . VAL A 1 318 ? 6.503 8.444 -25.464 1.00 95.00 318 VAL A N 1
ATOM 2578 C CA . VAL A 1 318 ? 5.141 8.022 -25.793 1.00 95.00 318 VAL A CA 1
ATOM 2579 C C . VAL A 1 318 ? 4.187 8.524 -24.731 1.00 95.00 318 VAL A C 1
ATOM 2581 O O . VAL A 1 318 ? 4.460 8.400 -23.533 1.00 95.00 318 VAL A O 1
ATOM 2584 N N . THR A 1 319 ? 3.053 9.059 -25.171 1.00 95.31 319 THR A N 1
ATOM 2585 C CA . THR A 1 319 ? 1.965 9.454 -24.280 1.00 95.31 319 THR A CA 1
ATOM 2586 C C . THR A 1 319 ? 0.628 8.938 -24.778 1.00 95.31 319 THR A C 1
ATOM 2588 O O . THR A 1 319 ? 0.446 8.648 -25.965 1.00 95.31 319 THR A O 1
ATOM 2591 N N . ARG A 1 320 ? -0.293 8.787 -23.830 1.00 94.38 320 ARG A N 1
ATOM 2592 C CA . ARG A 1 320 ? -1.682 8.428 -24.065 1.00 94.38 320 ARG A CA 1
ATOM 2593 C C . ARG A 1 320 ? -2.554 9.124 -23.025 1.00 94.38 320 ARG A C 1
ATOM 2595 O O . ARG A 1 320 ? -2.431 8.837 -21.834 1.00 94.38 320 ARG A O 1
ATOM 2602 N N . SER A 1 321 ? -3.416 10.024 -23.478 1.00 95.12 321 SER A N 1
ATOM 2603 C CA . SER A 1 321 ? -4.471 10.621 -22.656 1.00 95.12 321 SER A CA 1
ATOM 2604 C C . SER A 1 321 ? -5.794 9.967 -23.023 1.00 95.12 321 SER A C 1
ATOM 2606 O O . SER A 1 321 ? -6.197 10.013 -24.183 1.00 95.12 321 SER A O 1
ATOM 2608 N N . SER A 1 322 ? -6.449 9.362 -22.040 1.00 94.81 322 SER A N 1
ATOM 2609 C CA . SER A 1 322 ? -7.674 8.586 -22.214 1.00 94.81 322 SER A CA 1
ATOM 2610 C C . SER A 1 322 ? -8.813 9.240 -21.441 1.00 94.81 322 SER A C 1
ATOM 2612 O O . SER A 1 322 ? -8.696 9.452 -20.230 1.00 94.81 322 SER A O 1
ATOM 2614 N N . PHE A 1 323 ? -9.905 9.541 -22.141 1.00 96.56 323 PHE A N 1
ATOM 2615 C CA . PHE A 1 323 ? -11.188 9.928 -21.558 1.00 96.56 323 PHE A CA 1
ATOM 2616 C C . PHE A 1 323 ? -12.231 8.881 -21.934 1.00 96.56 323 PHE A C 1
ATOM 2618 O O . PHE A 1 323 ? -12.611 8.765 -23.098 1.00 96.56 323 PHE A O 1
ATOM 2625 N N . ALA A 1 324 ? -12.680 8.111 -20.952 1.00 95.81 324 ALA A N 1
ATOM 2626 C CA . ALA A 1 324 ? -13.604 7.004 -21.132 1.00 95.81 324 ALA A CA 1
ATOM 2627 C C . ALA A 1 324 ? -15.009 7.379 -20.668 1.00 95.81 324 ALA A C 1
ATOM 2629 O O . ALA A 1 324 ? -15.161 7.945 -19.589 1.00 95.81 324 ALA A O 1
ATOM 2630 N N . LEU A 1 325 ? -16.020 6.999 -21.444 1.00 97.81 325 LEU A N 1
ATOM 2631 C CA . LEU A 1 325 ? -17.409 6.881 -21.026 1.00 97.81 325 LEU A CA 1
ATOM 2632 C C . LEU A 1 325 ? -17.739 5.389 -20.921 1.00 97.81 325 LEU A C 1
ATOM 2634 O O . LEU A 1 325 ? -17.688 4.650 -21.906 1.00 97.81 325 LEU A O 1
ATOM 2638 N N . GLU A 1 326 ? -18.052 4.941 -19.714 1.00 96.94 326 GLU A N 1
ATOM 2639 C CA . GLU A 1 326 ? -18.248 3.534 -19.382 1.00 96.94 326 GLU A CA 1
ATOM 2640 C C . GLU A 1 326 ? -19.667 3.305 -18.891 1.00 96.94 326 GLU A C 1
ATOM 2642 O O . GLU A 1 326 ? -20.163 4.031 -18.029 1.00 96.94 326 GLU A O 1
ATOM 2647 N N . ALA A 1 327 ? -20.297 2.256 -19.405 1.00 96.56 327 ALA A N 1
ATOM 2648 C CA . ALA A 1 327 ? -21.590 1.788 -18.943 1.00 96.56 327 ALA A CA 1
ATOM 2649 C C . ALA A 1 327 ? -21.479 0.293 -18.660 1.00 96.56 327 ALA A C 1
ATOM 2651 O O . ALA A 1 327 ? -21.118 -0.465 -19.552 1.00 96.56 327 ALA A O 1
ATOM 2652 N N . TYR A 1 328 ? -21.770 -0.147 -17.438 1.00 95.12 328 TYR A N 1
ATOM 2653 C CA . TYR A 1 328 ? -21.696 -1.565 -17.081 1.00 95.12 328 TYR A CA 1
ATOM 2654 C C . TYR A 1 328 ? -22.782 -1.983 -16.108 1.00 95.12 328 TYR A C 1
ATOM 2656 O O . TYR A 1 328 ? -23.324 -1.183 -15.345 1.00 95.12 328 TYR A O 1
ATOM 2664 N N . ARG A 1 329 ? -23.087 -3.277 -16.153 1.00 92.38 329 ARG A N 1
ATOM 2665 C CA . ARG A 1 329 ? -24.082 -3.927 -15.310 1.00 92.38 329 ARG A CA 1
ATOM 2666 C C . ARG A 1 329 ? -23.380 -4.899 -14.378 1.00 92.38 329 ARG A C 1
ATOM 2668 O O . ARG A 1 329 ? -22.494 -5.640 -14.806 1.00 92.38 329 ARG A O 1
ATOM 2675 N N . PHE A 1 330 ? -23.795 -4.899 -13.119 1.00 91.62 330 PHE A N 1
ATOM 2676 C CA . PHE A 1 330 ? -23.361 -5.905 -12.159 1.00 91.62 330 PHE A CA 1
ATOM 2677 C C . PHE A 1 330 ? -24.122 -7.203 -12.412 1.00 91.62 330 PHE A C 1
ATOM 2679 O O . PHE A 1 330 ? -25.334 -7.192 -12.608 1.00 91.62 330 PHE A O 1
ATOM 2686 N N . LEU A 1 331 ? -23.404 -8.320 -12.438 1.00 87.75 331 LEU A N 1
ATOM 2687 C CA . LEU A 1 331 ? -23.928 -9.612 -12.869 1.00 87.75 331 LEU A CA 1
ATOM 2688 C C . LEU A 1 331 ? -24.639 -10.344 -11.734 1.00 87.75 331 LEU A C 1
ATOM 2690 O O . LEU A 1 331 ? -25.725 -10.865 -11.922 1.00 87.75 331 LEU A O 1
ATOM 2694 N N . PHE A 1 332 ? -24.042 -10.395 -10.552 1.00 84.00 332 PHE A N 1
ATOM 2695 C CA . PHE A 1 332 ? -24.621 -11.015 -9.361 1.00 84.00 332 PHE A CA 1
ATOM 2696 C C . PHE A 1 332 ? -23.866 -10.523 -8.127 1.00 84.00 332 PHE A C 1
ATOM 2698 O O . PHE A 1 332 ? -22.820 -9.896 -8.257 1.00 84.00 332 PHE A O 1
ATOM 2705 N N . ASN A 1 333 ? -24.390 -10.794 -6.934 1.00 83.69 333 ASN A N 1
ATOM 2706 C CA . ASN A 1 333 ? -23.669 -10.577 -5.683 1.00 83.69 333 ASN A CA 1
ATOM 2707 C C . ASN A 1 333 ? -23.458 -11.937 -5.016 1.00 83.69 333 ASN A C 1
ATOM 2709 O O . ASN A 1 333 ? -24.416 -12.558 -4.557 1.00 83.69 333 ASN A O 1
ATOM 2713 N N . TYR A 1 334 ? -22.212 -12.406 -4.990 1.00 81.19 334 TYR A N 1
ATOM 2714 C CA . TYR A 1 334 ? -21.838 -13.622 -4.281 1.00 81.19 334 TYR A CA 1
ATOM 2715 C C . TYR A 1 334 ? -21.053 -13.251 -3.024 1.00 81.19 334 TYR A C 1
ATOM 2717 O O . TYR A 1 334 ? -19.846 -13.026 -3.083 1.00 81.19 334 TYR A O 1
ATOM 2725 N N . ARG A 1 335 ? -21.750 -13.173 -1.883 1.00 76.75 335 ARG A N 1
ATOM 2726 C CA . ARG A 1 335 ? -21.156 -12.889 -0.560 1.00 76.75 335 ARG A CA 1
ATOM 2727 C C . ARG A 1 335 ? -20.291 -11.620 -0.524 1.00 76.75 335 ARG A C 1
ATOM 2729 O O . ARG A 1 335 ? -19.258 -11.579 0.132 1.00 76.75 335 ARG A O 1
ATOM 2736 N N . GLY A 1 336 ? -20.709 -10.593 -1.255 1.00 77.19 336 GLY A N 1
ATOM 2737 C CA . GLY A 1 336 ? -20.024 -9.311 -1.362 1.00 77.19 336 GLY A CA 1
ATOM 2738 C C . GLY A 1 336 ? -19.018 -9.196 -2.506 1.00 77.19 336 GLY A C 1
ATOM 2739 O O . GLY A 1 336 ? -18.510 -8.106 -2.745 1.00 77.19 336 GLY A O 1
ATOM 2740 N N . PHE A 1 337 ? -18.771 -10.267 -3.265 1.00 82.44 337 PHE A N 1
ATOM 2741 C CA . PHE A 1 337 ? -18.086 -10.187 -4.553 1.00 82.44 337 PHE A CA 1
ATOM 2742 C C . PHE A 1 337 ? -19.104 -9.900 -5.662 1.00 82.44 337 PHE A C 1
ATOM 2744 O O . PHE A 1 337 ? -19.987 -10.723 -5.933 1.00 82.44 337 PHE A O 1
ATOM 2751 N N . VAL A 1 338 ? -18.992 -8.732 -6.298 1.00 88.38 338 VAL A N 1
ATOM 2752 C CA . VAL A 1 338 ? -19.984 -8.236 -7.262 1.00 88.38 338 VAL A CA 1
ATOM 2753 C C . VAL A 1 338 ? -19.330 -7.980 -8.626 1.00 88.38 338 VAL A C 1
ATOM 2755 O O . VAL A 1 338 ? -18.887 -6.860 -8.892 1.00 88.38 338 VAL A O 1
ATOM 2758 N N . PRO A 1 339 ? -19.228 -8.995 -9.506 1.00 91.00 339 PRO A N 1
ATOM 2759 C CA . PRO A 1 339 ? -18.627 -8.829 -10.823 1.00 91.00 339 PRO A CA 1
ATOM 2760 C C . PRO A 1 339 ? -19.509 -7.996 -11.756 1.00 91.00 339 PRO A C 1
ATOM 2762 O O . PRO A 1 339 ? -20.737 -8.048 -11.680 1.00 91.00 339 PRO A O 1
ATOM 2765 N N . PHE A 1 340 ? -18.888 -7.266 -12.678 1.00 94.19 340 PHE A N 1
ATOM 2766 C CA . PHE A 1 340 ? -19.563 -6.467 -13.699 1.00 94.19 340 PHE A CA 1
ATOM 2767 C C . PHE A 1 340 ? -18.862 -6.548 -15.054 1.00 94.19 340 PHE A C 1
ATOM 2769 O O . PHE A 1 340 ? -17.676 -6.868 -15.161 1.00 94.19 340 PHE A O 1
ATOM 2776 N N . VAL A 1 341 ? -19.614 -6.214 -16.100 1.00 95.69 341 VAL A N 1
ATOM 2777 C CA . VAL A 1 341 ? -19.119 -6.105 -17.474 1.00 95.69 341 VAL A CA 1
ATOM 2778 C C . VAL A 1 341 ? -19.932 -5.070 -18.245 1.00 95.69 341 VAL A C 1
ATOM 2780 O O . VAL A 1 341 ? -21.122 -4.873 -17.981 1.00 95.69 341 VAL A O 1
ATOM 2783 N N . GLY A 1 342 ? -19.299 -4.404 -19.206 1.00 95.31 342 GLY A N 1
ATOM 2784 C CA . GLY A 1 342 ? -19.987 -3.517 -20.130 1.00 95.31 342 GLY A CA 1
ATOM 2785 C C . GLY A 1 342 ? -19.081 -2.862 -21.172 1.00 95.31 342 GLY A C 1
ATOM 2786 O O . GLY A 1 342 ? -17.865 -3.076 -21.181 1.00 95.31 342 GLY A O 1
ATOM 2787 N N . PRO A 1 343 ? -19.669 -2.101 -22.107 1.00 95.81 343 PRO A N 1
ATOM 2788 C CA . PRO A 1 343 ? -18.921 -1.343 -23.101 1.00 95.81 343 PRO A CA 1
ATOM 2789 C C . PRO A 1 343 ? -18.200 -0.124 -22.507 1.00 95.81 343 PRO A C 1
ATOM 2791 O O . PRO A 1 343 ? -18.615 0.473 -21.511 1.00 95.81 343 PRO A O 1
ATOM 2794 N N . SER A 1 344 ? -17.130 0.284 -23.186 1.00 95.38 344 SER A N 1
ATOM 2795 C CA . SER A 1 344 ? -16.383 1.509 -22.906 1.00 95.38 344 SER A CA 1
ATOM 2796 C C . SER A 1 344 ? -16.115 2.252 -24.215 1.00 95.38 344 SER A C 1
ATOM 2798 O O . SER A 1 344 ? -15.539 1.691 -25.148 1.00 95.38 344 SER A O 1
ATOM 2800 N N . LEU A 1 345 ? -16.539 3.510 -24.306 1.00 96.56 345 LEU A N 1
ATOM 2801 C CA . LEU A 1 345 ? -16.232 4.400 -25.423 1.00 96.56 345 LEU A CA 1
ATOM 2802 C C . LEU A 1 345 ? -15.163 5.388 -24.971 1.00 96.56 345 LEU A C 1
ATOM 2804 O O . LEU A 1 345 ? -15.355 6.084 -23.982 1.00 96.56 345 LEU A O 1
ATOM 2808 N N . ASN A 1 346 ? -14.042 5.457 -25.679 1.00 96.12 346 ASN A N 1
ATOM 2809 C CA . ASN A 1 346 ? -12.883 6.216 -25.229 1.00 96.12 346 ASN A CA 1
ATOM 2810 C C . ASN A 1 346 ? -12.438 7.210 -26.293 1.00 96.12 346 ASN A C 1
ATOM 2812 O O . ASN A 1 346 ? -12.259 6.839 -27.453 1.00 96.12 346 ASN A O 1
ATOM 2816 N N . LEU A 1 347 ? -12.213 8.452 -25.883 1.00 97.38 347 LEU A N 1
ATOM 2817 C CA . LEU A 1 347 ? -11.487 9.440 -26.663 1.00 97.38 347 LEU A CA 1
ATOM 2818 C C . LEU A 1 347 ? -10.013 9.387 -26.256 1.00 97.38 347 LEU A C 1
ATOM 2820 O O . LEU A 1 347 ? -9.660 9.633 -25.102 1.00 97.38 347 LEU A O 1
ATOM 2824 N N . GLU A 1 348 ? -9.166 9.028 -27.211 1.00 96.81 348 GLU A N 1
ATOM 2825 C CA . GLU A 1 348 ? -7.765 8.684 -27.004 1.00 96.81 348 GLU A CA 1
ATOM 2826 C C . GLU A 1 348 ? -6.861 9.651 -27.754 1.00 96.81 348 GLU A C 1
ATOM 2828 O O . GLU A 1 348 ? -6.821 9.634 -28.982 1.00 96.81 348 GLU A O 1
ATOM 2833 N N . TYR A 1 349 ? -6.100 10.461 -27.025 1.00 97.62 349 TYR A N 1
ATOM 2834 C CA . TYR A 1 349 ? -5.036 11.277 -27.602 1.00 97.62 349 TYR A CA 1
ATOM 2835 C C . TYR A 1 349 ? -3.706 10.539 -27.472 1.00 97.62 349 TYR A C 1
ATOM 2837 O O . TYR A 1 349 ? -3.204 10.331 -26.362 1.00 97.62 349 TYR A O 1
ATOM 2845 N N . LEU A 1 350 ? -3.156 10.110 -28.606 1.00 97.25 350 LEU A N 1
ATOM 2846 C CA . LEU A 1 350 ? -1.948 9.296 -28.684 1.00 97.25 350 LEU A CA 1
ATOM 2847 C C . LEU A 1 350 ? -0.806 10.124 -29.256 1.00 97.25 350 LEU A C 1
ATOM 2849 O O . LEU A 1 350 ? -0.963 10.722 -30.318 1.00 97.25 350 LEU A O 1
ATOM 2853 N N . THR A 1 351 ? 0.362 10.072 -28.622 1.00 97.25 351 THR A N 1
ATOM 2854 C CA . THR A 1 351 ? 1.566 10.730 -29.146 1.00 97.25 351 THR A CA 1
ATOM 2855 C C . THR A 1 351 ? 2.747 9.779 -29.145 1.00 97.25 351 THR A C 1
ATOM 2857 O O . THR A 1 351 ? 2.994 9.058 -28.171 1.00 97.25 351 THR A O 1
ATOM 2860 N N . LEU A 1 352 ? 3.504 9.831 -30.237 1.00 96.94 352 LEU A N 1
ATOM 2861 C CA . LEU A 1 352 ? 4.837 9.273 -30.386 1.00 96.94 352 LEU A CA 1
ATOM 2862 C C . LEU A 1 352 ? 5.789 10.407 -30.772 1.00 96.94 352 LEU A C 1
ATOM 2864 O O . LEU A 1 352 ? 5.612 11.048 -31.803 1.00 96.94 352 LEU A O 1
ATOM 2868 N N . ASP A 1 353 ? 6.822 10.613 -29.972 1.00 96.69 353 ASP A N 1
ATOM 2869 C CA . ASP A 1 353 ? 7.931 11.514 -30.264 1.00 96.69 353 ASP A CA 1
ATOM 2870 C C . ASP A 1 353 ? 9.221 10.686 -30.246 1.00 96.69 353 ASP A C 1
ATOM 2872 O O . ASP A 1 353 ? 9.762 10.339 -29.194 1.00 96.69 353 ASP A O 1
ATOM 2876 N N . HIS A 1 354 ? 9.652 10.264 -31.431 1.00 94.56 354 HIS A N 1
ATOM 2877 C CA . HIS A 1 354 ? 10.911 9.570 -31.644 1.00 94.56 354 HIS A CA 1
ATOM 2878 C C . HIS A 1 354 ? 11.955 10.625 -32.004 1.00 94.56 354 HIS A C 1
ATOM 2880 O O . HIS A 1 354 ? 11.981 11.106 -33.141 1.00 94.56 354 HIS A O 1
ATOM 2886 N N . LYS A 1 355 ? 12.781 10.992 -31.013 1.00 87.75 355 LYS A N 1
ATOM 2887 C CA . LYS A 1 355 ? 13.759 12.085 -31.105 1.00 87.75 355 LYS A CA 1
ATOM 2888 C C . LYS A 1 355 ? 14.571 11.971 -32.397 1.00 87.75 355 LYS A C 1
ATOM 2890 O O . LYS A 1 355 ? 15.015 10.879 -32.734 1.00 87.75 35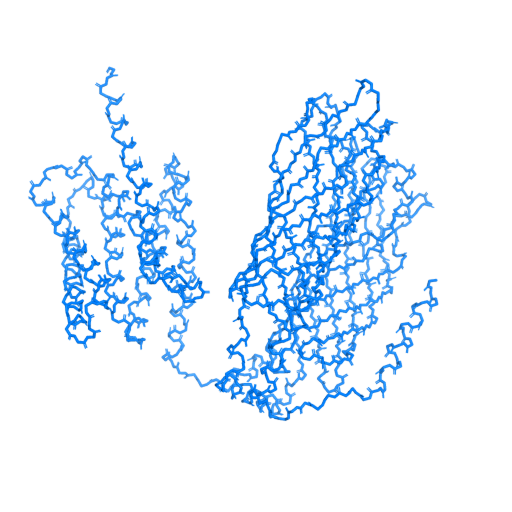5 LYS A O 1
ATOM 2895 N N . GLU A 1 356 ? 14.720 13.095 -33.103 1.00 79.56 356 GLU A N 1
ATOM 2896 C CA . GLU A 1 356 ? 15.481 13.224 -34.363 1.00 79.56 356 GLU A CA 1
ATOM 2897 C C . GLU A 1 356 ? 14.961 12.385 -35.546 1.00 79.56 356 GLU A C 1
ATOM 2899 O O . GLU A 1 356 ? 15.528 12.450 -36.633 1.00 79.56 356 GLU A O 1
ATOM 2904 N N . ARG A 1 357 ? 13.847 11.654 -35.385 1.00 90.06 357 ARG A N 1
ATOM 2905 C CA . ARG A 1 357 ? 13.234 10.861 -36.456 1.00 90.06 357 ARG A CA 1
ATOM 2906 C C . ARG A 1 357 ? 11.856 11.369 -36.851 1.00 90.06 357 ARG A C 1
ATOM 2908 O O . ARG A 1 357 ? 11.649 11.739 -38.000 1.00 90.06 357 ARG A O 1
ATOM 2915 N N . ILE A 1 358 ? 10.887 11.304 -35.937 1.00 94.00 358 ILE A N 1
ATOM 2916 C CA . ILE A 1 358 ? 9.497 11.643 -36.249 1.00 94.00 358 ILE A CA 1
ATOM 2917 C C . ILE A 1 358 ? 8.691 11.948 -34.990 1.00 94.00 358 ILE A C 1
ATOM 2919 O O . ILE A 1 358 ? 8.827 11.283 -33.961 1.00 94.00 358 ILE A O 1
ATOM 2923 N N . LYS A 1 359 ? 7.786 12.919 -35.108 1.00 96.12 359 LYS A N 1
ATOM 2924 C CA . LYS A 1 359 ? 6.778 13.230 -34.100 1.00 96.12 359 LYS A CA 1
ATOM 2925 C C . LYS A 1 359 ? 5.396 13.127 -34.723 1.00 96.12 359 LYS A C 1
ATOM 2927 O O . LYS A 1 359 ? 5.091 13.841 -35.671 1.00 96.12 359 LYS A O 1
ATOM 2932 N N . VAL A 1 360 ? 4.571 12.237 -34.187 1.00 96.94 360 VAL A N 1
ATOM 2933 C CA . VAL A 1 360 ? 3.204 11.997 -34.658 1.00 96.94 360 VAL A CA 1
ATOM 2934 C C . VAL A 1 360 ? 2.268 12.027 -33.461 1.00 96.94 360 VAL A C 1
ATOM 2936 O O . VAL A 1 360 ? 2.567 11.455 -32.412 1.00 96.94 360 VAL A O 1
ATOM 2939 N N . ASN A 1 361 ? 1.128 12.682 -33.624 1.00 96.88 361 ASN A N 1
ATOM 2940 C CA . ASN A 1 361 ? 0.021 12.616 -32.685 1.00 96.88 361 ASN A CA 1
ATOM 2941 C C . ASN A 1 361 ? -1.284 12.382 -33.446 1.00 96.88 361 ASN A C 1
ATOM 2943 O O . ASN A 1 361 ? -1.363 12.677 -34.637 1.00 96.88 361 ASN A O 1
ATOM 2947 N N . ASP A 1 362 ? -2.267 11.795 -32.774 1.00 97.44 362 ASP A N 1
ATOM 2948 C CA . ASP A 1 362 ? -3.595 11.570 -33.341 1.00 97.44 362 ASP A CA 1
ATOM 2949 C C . ASP A 1 362 ? -4.633 11.434 -32.221 1.00 97.44 362 ASP A C 1
ATOM 2951 O O . ASP A 1 362 ? -4.337 10.888 -31.152 1.00 97.44 362 ASP A O 1
ATOM 2955 N N . THR A 1 363 ? -5.853 11.898 -32.484 1.00 97.62 363 THR A N 1
ATOM 2956 C CA . THR A 1 363 ? -7.004 11.738 -31.590 1.00 97.62 363 THR A CA 1
ATOM 2957 C C . THR A 1 363 ? -7.927 10.685 -32.175 1.00 97.62 363 THR A C 1
ATOM 2959 O O . THR A 1 363 ? -8.458 10.845 -33.271 1.00 97.62 363 THR A O 1
ATOM 2962 N N . LYS A 1 364 ? -8.155 9.601 -31.436 1.00 96.00 364 LYS A N 1
ATOM 2963 C CA . LYS A 1 364 ? -8.954 8.466 -31.896 1.00 96.00 364 LYS A CA 1
ATOM 2964 C C . LYS A 1 364 ? -10.129 8.203 -30.985 1.00 96.00 364 LYS A C 1
ATOM 2966 O O . LYS A 1 364 ? -10.008 8.247 -29.767 1.00 96.00 364 LYS A O 1
ATOM 2971 N N . LEU A 1 365 ? -11.248 7.839 -31.594 1.00 95.94 365 LEU A N 1
ATOM 2972 C CA . LEU A 1 365 ? -12.342 7.204 -30.881 1.00 95.94 365 LEU A CA 1
ATOM 2973 C C . LEU A 1 365 ? -12.083 5.694 -30.834 1.00 95.94 365 LEU A C 1
ATOM 2975 O O . LEU A 1 365 ? -11.852 5.065 -31.869 1.00 95.94 365 LEU A O 1
ATOM 2979 N N . ALA A 1 366 ? -12.100 5.116 -29.640 1.00 94.06 366 ALA A N 1
ATOM 2980 C CA . ALA A 1 366 ? -11.812 3.711 -29.403 1.00 94.06 366 ALA A CA 1
ATOM 2981 C C . ALA A 1 366 ? -12.969 3.043 -28.658 1.00 94.06 366 ALA A C 1
ATOM 2983 O O . ALA A 1 366 ? -13.391 3.485 -27.590 1.00 94.06 366 ALA A O 1
ATOM 2984 N N . LEU A 1 367 ? -13.465 1.947 -29.227 1.00 94.75 367 LEU A N 1
ATOM 2985 C CA . LEU A 1 367 ? -14.428 1.070 -28.574 1.00 94.75 367 LEU A CA 1
ATOM 2986 C C . LEU A 1 367 ? -13.675 -0.011 -27.805 1.00 94.75 367 LEU A C 1
ATOM 2988 O O . LEU A 1 367 ? -12.789 -0.672 -28.348 1.00 94.75 367 LEU A O 1
ATOM 2992 N N . GLY A 1 368 ? -14.044 -0.191 -26.547 1.00 93.50 368 GLY A N 1
ATOM 2993 C CA . GLY A 1 368 ? -13.455 -1.160 -25.645 1.00 93.50 368 GLY A CA 1
ATOM 2994 C C . GLY A 1 368 ? -14.498 -1.863 -24.790 1.00 93.50 368 GLY A C 1
ATOM 2995 O O . GLY A 1 368 ? -15.700 -1.603 -24.868 1.00 93.50 368 GLY A O 1
ATOM 2996 N N . ILE A 1 369 ? -14.003 -2.772 -23.963 1.00 93.25 369 ILE A N 1
ATOM 2997 C CA . ILE A 1 369 ? -14.781 -3.489 -22.956 1.00 93.25 369 ILE A CA 1
ATOM 2998 C C . ILE A 1 369 ? -14.186 -3.152 -21.597 1.00 93.25 369 ILE A C 1
ATOM 3000 O O . ILE A 1 369 ? -12.963 -3.136 -21.444 1.00 93.25 369 ILE A O 1
ATOM 3004 N N . VAL A 1 370 ? -15.061 -2.910 -20.627 1.00 94.88 370 VAL A N 1
ATOM 3005 C CA . VAL A 1 370 ? -14.722 -2.825 -19.213 1.00 94.88 370 VAL A CA 1
ATOM 3006 C C . VAL A 1 370 ? -15.342 -4.012 -18.484 1.00 94.88 370 VAL A C 1
ATOM 3008 O O . VAL A 1 370 ? -16.503 -4.359 -18.696 1.00 94.88 370 VAL A O 1
ATOM 3011 N N . LEU A 1 371 ? -14.553 -4.667 -17.646 1.00 95.12 371 LEU A N 1
ATOM 3012 C CA . LEU A 1 371 ? -14.995 -5.743 -16.768 1.00 95.12 371 LEU A CA 1
ATOM 3013 C C . LEU A 1 371 ? -14.257 -5.643 -15.444 1.00 95.12 371 LEU A C 1
ATOM 3015 O O . LEU A 1 371 ? -13.165 -5.089 -15.381 1.00 95.12 371 LEU A O 1
ATOM 3019 N N . GLY A 1 372 ? -14.835 -6.167 -14.381 1.00 92.62 372 GLY A N 1
ATOM 3020 C CA . GLY A 1 372 ? -14.244 -6.018 -13.064 1.00 92.62 372 GLY A CA 1
ATOM 3021 C C . GLY A 1 372 ? -15.161 -6.525 -11.976 1.00 92.62 372 GLY A C 1
ATOM 3022 O O . GLY A 1 372 ? -16.088 -7.289 -12.246 1.00 92.62 372 GLY A O 1
ATOM 3023 N N . TRP A 1 373 ? -14.884 -6.117 -10.747 1.00 91.19 373 TRP A N 1
ATOM 3024 C CA . TRP A 1 373 ? -15.710 -6.458 -9.599 1.00 91.19 373 TRP A CA 1
ATOM 3025 C C . TRP A 1 373 ? -15.596 -5.418 -8.492 1.00 91.19 373 TRP A C 1
ATOM 3027 O O . TRP A 1 373 ? -14.549 -4.784 -8.319 1.00 91.19 373 TRP A O 1
ATOM 3037 N N . ASP A 1 374 ? -16.671 -5.305 -7.718 1.00 90.38 374 ASP A N 1
ATOM 3038 C CA . ASP A 1 374 ? -16.684 -4.592 -6.447 1.00 90.38 374 ASP A CA 1
ATOM 3039 C C . ASP A 1 374 ? -16.598 -5.579 -5.288 1.00 90.38 374 ASP A C 1
ATOM 3041 O O . ASP A 1 374 ? -17.187 -6.664 -5.327 1.00 90.38 374 ASP A O 1
ATOM 3045 N N . ILE A 1 375 ? -15.888 -5.167 -4.241 1.00 84.06 375 ILE A N 1
ATOM 3046 C CA . ILE A 1 375 ? -16.024 -5.739 -2.905 1.00 84.06 375 ILE A CA 1
ATOM 3047 C C . ILE A 1 375 ? -17.039 -4.870 -2.164 1.00 84.06 375 ILE A C 1
ATOM 3049 O O . ILE A 1 375 ? -16.726 -3.753 -1.751 1.00 84.06 375 ILE A O 1
ATOM 3053 N N . ASN A 1 376 ? -18.270 -5.366 -2.070 1.00 82.50 376 ASN A N 1
ATOM 3054 C CA . ASN A 1 376 ? -19.426 -4.665 -1.521 1.00 82.50 376 ASN A CA 1
ATOM 3055 C C . ASN A 1 376 ? -20.141 -5.568 -0.504 1.00 82.50 376 ASN A C 1
ATOM 3057 O O . ASN A 1 376 ? -20.961 -6.406 -0.879 1.00 82.50 376 ASN A O 1
ATOM 3061 N N . LEU A 1 377 ? -19.831 -5.409 0.786 1.00 77.00 377 LEU A N 1
ATOM 3062 C CA . LEU A 1 377 ? -20.411 -6.244 1.844 1.00 77.00 377 LEU A CA 1
ATOM 3063 C C . LEU A 1 377 ? -21.863 -5.860 2.162 1.00 77.00 377 LEU A C 1
ATOM 3065 O O . LEU A 1 377 ? -22.626 -6.709 2.629 1.00 77.00 377 LEU A O 1
ATOM 3069 N N . SER A 1 378 ? -22.249 -4.601 1.926 1.00 79.94 378 SER A N 1
ATOM 3070 C CA . SER A 1 378 ? -23.627 -4.134 2.078 1.00 79.94 378 SER A CA 1
ATOM 3071 C C . SER A 1 378 ? -23.968 -2.964 1.151 1.00 79.94 378 SER A C 1
ATOM 3073 O O . SER A 1 378 ? -23.194 -2.025 0.974 1.00 79.94 378 SER A O 1
ATOM 3075 N N . ASP A 1 379 ? -25.203 -2.937 0.653 1.00 82.62 379 ASP A N 1
ATOM 3076 C CA . ASP A 1 379 ? -25.644 -1.920 -0.312 1.00 82.62 379 ASP A CA 1
ATOM 3077 C C . ASP A 1 379 ? -25.766 -0.494 0.263 1.00 82.62 379 ASP A C 1
ATOM 3079 O O . ASP A 1 379 ? -26.042 0.454 -0.476 1.00 82.62 379 ASP A O 1
ATOM 3083 N N . VAL A 1 380 ? -25.508 -0.311 1.562 1.00 88.50 380 VAL A N 1
ATOM 3084 C CA . VAL A 1 380 ? -25.623 0.965 2.290 1.00 88.50 380 VAL A CA 1
ATOM 3085 C C . VAL A 1 380 ? -24.279 1.658 2.530 1.00 88.50 380 VAL A C 1
ATOM 3087 O O . VAL A 1 380 ? -24.215 2.718 3.165 1.00 88.50 380 VAL A O 1
ATOM 3090 N N . GLU A 1 381 ? -23.179 1.087 2.048 1.00 87.12 381 GLU A N 1
ATOM 3091 C CA . GLU A 1 381 ? -21.846 1.645 2.260 1.00 87.12 381 GLU A CA 1
ATOM 3092 C C . GLU A 1 381 ? -21.661 3.013 1.595 1.00 87.12 381 GLU A C 1
ATOM 3094 O O . GLU A 1 381 ? -22.239 3.335 0.554 1.00 87.12 381 GLU A O 1
ATOM 3099 N N . THR A 1 382 ? -20.828 3.846 2.220 1.00 91.25 382 THR A N 1
ATOM 3100 C CA . THR A 1 382 ? -20.426 5.155 1.681 1.00 91.25 382 THR A CA 1
ATOM 3101 C C . THR A 1 382 ? -19.245 5.058 0.726 1.00 91.25 382 THR A C 1
ATOM 3103 O O . THR A 1 382 ? -18.904 6.039 0.069 1.00 91.25 382 THR A O 1
ATOM 3106 N N . SER A 1 383 ? -18.599 3.898 0.669 1.00 92.44 383 SER A N 1
ATOM 3107 C CA . SER A 1 383 ? -17.451 3.648 -0.186 1.00 92.44 383 SER A CA 1
ATOM 3108 C C . SER A 1 383 ? -17.294 2.164 -0.463 1.00 92.44 383 SER A C 1
ATOM 3110 O O . SER A 1 383 ? -17.566 1.378 0.433 1.00 92.44 383 SER A O 1
ATOM 3112 N N . VAL A 1 384 ? -16.788 1.809 -1.641 1.00 91.00 384 VAL A N 1
ATOM 3113 C CA . VAL A 1 384 ? -16.441 0.427 -2.010 1.00 91.00 384 VAL A CA 1
ATOM 3114 C C . VAL A 1 384 ? -15.057 0.375 -2.653 1.00 91.00 384 VAL A C 1
ATOM 3116 O O . VAL A 1 384 ? -14.551 1.386 -3.153 1.00 91.00 384 VAL A O 1
ATOM 3119 N N . LEU A 1 385 ? -14.441 -0.807 -2.640 1.00 89.25 385 LEU A N 1
ATOM 3120 C CA . LEU A 1 385 ? -13.219 -1.078 -3.394 1.00 89.25 385 LEU A CA 1
ATOM 3121 C C . LEU A 1 385 ? -13.577 -1.767 -4.710 1.00 89.25 385 LEU A C 1
ATOM 3123 O O . LEU A 1 385 ? -14.260 -2.791 -4.709 1.00 89.25 385 LEU A O 1
ATOM 3127 N N . ARG A 1 386 ? -13.091 -1.211 -5.820 1.00 91.25 386 ARG A N 1
ATOM 3128 C CA . ARG A 1 386 ? -13.375 -1.669 -7.183 1.00 91.25 386 ARG A CA 1
ATOM 3129 C C . ARG A 1 386 ? -12.098 -2.079 -7.898 1.00 91.25 386 ARG A C 1
ATOM 3131 O O . ARG A 1 386 ? -11.119 -1.345 -7.875 1.00 91.25 386 ARG A O 1
ATOM 3138 N N . THR A 1 387 ? -12.113 -3.215 -8.582 1.00 90.56 387 THR A N 1
ATOM 3139 C CA . THR A 1 387 ? -11.061 -3.593 -9.541 1.00 90.56 387 THR A CA 1
ATOM 3140 C C . THR A 1 387 ? -11.624 -3.444 -10.949 1.00 90.56 387 THR A C 1
ATOM 3142 O O . THR A 1 387 ? -12.702 -3.970 -11.217 1.00 90.56 387 THR A O 1
ATOM 3145 N N . ASN A 1 388 ? -10.916 -2.753 -11.850 1.00 91.75 388 ASN A N 1
ATOM 3146 C CA . ASN A 1 388 ? -11.338 -2.586 -13.249 1.00 91.75 388 ASN A CA 1
ATOM 3147 C C . ASN A 1 388 ? -10.287 -3.141 -14.211 1.00 91.75 388 ASN A C 1
ATOM 3149 O O . ASN A 1 388 ? -9.099 -2.860 -14.076 1.00 91.75 388 ASN A O 1
ATOM 3153 N N . LEU A 1 389 ? -10.741 -3.844 -15.240 1.00 91.88 389 LEU A N 1
ATOM 3154 C CA . LEU A 1 389 ? -9.964 -4.247 -16.400 1.00 91.88 389 LEU A CA 1
ATOM 3155 C C . LEU A 1 389 ? -10.582 -3.619 -17.643 1.00 91.88 389 LEU A C 1
ATOM 3157 O O . LEU A 1 389 ? -11.786 -3.750 -17.872 1.00 91.88 389 LEU A O 1
ATOM 3161 N N . ARG A 1 390 ? -9.764 -2.954 -18.459 1.00 92.38 390 ARG A N 1
ATOM 3162 C CA . ARG A 1 390 ? -10.213 -2.312 -19.700 1.00 92.38 390 ARG A CA 1
ATOM 3163 C C . ARG A 1 390 ? -9.359 -2.750 -20.863 1.00 92.38 390 ARG A C 1
ATOM 3165 O O . ARG A 1 390 ? -8.134 -2.686 -20.802 1.00 92.38 390 ARG A O 1
ATOM 3172 N N . TYR A 1 391 ? -10.012 -3.167 -21.935 1.00 92.69 391 TYR A N 1
ATOM 3173 C CA . TYR A 1 391 ? -9.328 -3.592 -23.144 1.00 92.69 391 TYR A CA 1
ATOM 3174 C C . TYR A 1 391 ? -9.889 -2.885 -24.369 1.00 92.69 391 TYR A C 1
ATOM 3176 O O . TYR A 1 391 ? -11.102 -2.850 -24.582 1.00 92.69 391 TYR A O 1
ATOM 3184 N N . MET A 1 392 ? -8.986 -2.324 -25.173 1.00 92.69 392 MET A N 1
ATOM 3185 C CA . MET A 1 392 ? -9.301 -1.460 -26.312 1.00 92.69 392 MET A CA 1
ATOM 3186 C C . MET A 1 392 ? -8.640 -2.040 -27.562 1.00 92.69 392 MET A C 1
ATOM 3188 O O . MET A 1 392 ? -7.527 -1.645 -27.924 1.00 92.69 392 MET A O 1
ATOM 3192 N N . PRO A 1 393 ? -9.279 -3.046 -28.183 1.00 91.25 393 PRO A N 1
ATOM 3193 C CA . PRO A 1 393 ? -8.652 -3.875 -29.200 1.00 91.25 393 PRO A CA 1
ATOM 3194 C C . PRO A 1 393 ? -8.198 -3.055 -30.404 1.00 91.25 393 PRO A C 1
ATOM 3196 O O . PRO A 1 393 ? -8.971 -2.313 -31.007 1.00 91.25 393 PRO A O 1
ATOM 3199 N N . GLY A 1 394 ? -6.938 -3.240 -30.795 1.00 91.19 394 GLY A N 1
ATOM 3200 C CA . GLY A 1 394 ? -6.401 -2.654 -32.016 1.00 91.19 394 GLY A CA 1
ATOM 3201 C C . GLY A 1 394 ? -6.209 -1.137 -31.983 1.00 91.19 394 GLY A C 1
ATOM 3202 O O . GLY A 1 394 ? -6.000 -0.558 -33.048 1.00 91.19 394 GLY A O 1
ATOM 3203 N N . LEU A 1 395 ? -6.240 -0.479 -30.821 1.00 94.94 395 LEU A N 1
ATOM 3204 C CA . LEU A 1 395 ? -5.833 0.921 -30.690 1.00 94.94 395 LEU A CA 1
ATOM 3205 C C . LEU A 1 395 ? -4.361 1.096 -31.106 1.00 94.94 395 LEU A C 1
ATOM 3207 O O . LEU A 1 395 ? -3.464 0.438 -30.579 1.00 94.94 395 LEU A O 1
ATOM 3211 N N . HIS A 1 396 ? -4.104 1.969 -32.079 1.00 95.69 396 HIS A N 1
ATOM 3212 C CA . HIS A 1 396 ? -2.760 2.202 -32.610 1.00 95.69 396 HIS A CA 1
ATOM 3213 C C . HIS A 1 396 ? -2.626 3.583 -33.250 1.00 95.69 396 HIS A C 1
ATOM 3215 O O . HIS A 1 396 ? -3.603 4.131 -33.754 1.00 95.69 396 HIS A O 1
ATOM 3221 N N . LEU A 1 397 ? -1.399 4.089 -33.326 1.00 95.81 397 LEU A N 1
ATOM 3222 C CA . LEU A 1 397 ? -0.996 5.237 -34.136 1.00 95.81 397 LEU A CA 1
ATOM 3223 C C . LEU A 1 397 ? -0.356 4.736 -35.443 1.00 95.81 397 LEU A C 1
ATOM 3225 O O . LEU A 1 397 ? 0.388 3.752 -35.423 1.00 95.81 397 LEU A O 1
ATOM 3229 N N . LYS A 1 398 ? -0.659 5.367 -36.584 1.00 95.88 398 LYS A N 1
ATOM 3230 C CA . LYS A 1 398 ? 0.008 5.060 -37.862 1.00 95.88 398 LYS A CA 1
ATOM 3231 C C . LYS A 1 398 ? 1.239 5.954 -37.992 1.00 95.88 398 LYS A C 1
ATOM 3233 O O . LYS A 1 398 ? 1.111 7.166 -37.891 1.00 95.88 398 LYS A O 1
ATOM 3238 N N . VAL A 1 399 ? 2.410 5.359 -38.197 1.00 94.69 399 VAL A N 1
ATOM 3239 C CA . VAL A 1 399 ? 3.702 6.059 -38.252 1.00 94.69 399 VAL A CA 1
ATOM 3240 C C . VAL A 1 399 ? 4.547 5.407 -39.343 1.00 94.69 399 VAL A C 1
ATOM 3242 O O . VAL A 1 399 ? 4.808 4.208 -39.261 1.00 94.69 399 VAL A O 1
ATOM 3245 N N . ASP A 1 400 ? 4.932 6.155 -40.379 1.00 91.94 400 ASP A N 1
ATOM 3246 C CA . ASP A 1 400 ? 5.705 5.661 -41.538 1.00 91.94 400 ASP A CA 1
ATOM 3247 C C . ASP A 1 400 ? 5.133 4.371 -42.166 1.00 91.94 400 ASP A C 1
ATOM 3249 O O . ASP A 1 400 ? 5.843 3.400 -42.441 1.00 91.94 400 ASP A O 1
ATOM 3253 N N . GLY A 1 401 ? 3.806 4.304 -42.313 1.00 91.75 401 GLY A N 1
ATOM 3254 C CA . GLY A 1 401 ? 3.110 3.117 -42.831 1.00 91.75 401 GLY A CA 1
ATOM 3255 C C . GLY A 1 401 ? 3.114 1.900 -41.891 1.00 91.75 401 GLY A C 1
ATOM 3256 O O . GLY A 1 401 ? 2.572 0.854 -42.239 1.00 91.75 401 GLY A O 1
ATOM 3257 N N . GLN A 1 402 ? 3.688 2.014 -40.691 1.00 96.25 402 GLN A N 1
ATOM 3258 C CA . GLN A 1 402 ? 3.665 0.997 -39.640 1.00 96.25 402 GLN A CA 1
ATOM 3259 C C . GLN A 1 402 ? 2.682 1.364 -38.526 1.00 96.25 402 GLN A C 1
ATOM 3261 O O . GLN A 1 402 ? 2.238 2.504 -38.395 1.00 96.25 402 GLN A O 1
ATOM 3266 N N . LYS A 1 403 ? 2.343 0.378 -37.689 1.00 95.88 403 LYS A N 1
ATOM 3267 C CA . LYS A 1 403 ? 1.516 0.586 -36.496 1.00 95.88 403 LYS A CA 1
ATOM 3268 C C . LYS A 1 403 ? 2.397 0.713 -35.255 1.00 95.88 403 LYS A C 1
ATOM 3270 O O . LYS A 1 403 ? 3.264 -0.127 -35.007 1.00 95.88 403 LYS A O 1
ATOM 3275 N N . MET A 1 404 ? 2.140 1.736 -34.456 1.00 95.19 404 MET A N 1
ATOM 3276 C CA . MET A 1 404 ? 2.579 1.831 -33.069 1.00 95.19 404 MET A CA 1
ATOM 3277 C C . MET A 1 404 ? 1.375 1.498 -32.183 1.00 95.19 404 MET A C 1
ATOM 3279 O O . MET A 1 404 ? 0.382 2.218 -32.214 1.00 95.19 404 MET A O 1
ATOM 3283 N N . MET A 1 405 ? 1.422 0.381 -31.459 1.00 94.56 405 MET A N 1
ATOM 3284 C CA . MET A 1 405 ? 0.275 -0.149 -30.712 1.00 94.56 405 MET A CA 1
ATOM 3285 C C . MET A 1 405 ? 0.099 0.554 -29.359 1.00 94.56 405 MET A C 1
ATOM 3287 O O . MET A 1 405 ? 1.079 0.911 -28.708 1.00 94.56 405 MET A O 1
ATOM 3291 N N . TYR A 1 406 ? -1.159 0.727 -28.951 1.00 93.69 406 TYR A N 1
ATOM 3292 C CA . TYR A 1 406 ? -1.602 1.302 -27.672 1.00 93.69 406 TYR A CA 1
ATOM 3293 C C . TYR A 1 406 ? -2.771 0.501 -27.056 1.00 93.69 406 TYR A C 1
ATOM 3295 O O . TYR A 1 406 ? -3.366 0.932 -26.069 1.00 93.69 406 TYR A O 1
ATOM 3303 N N . ASP A 1 407 ? -3.091 -0.667 -27.622 1.00 91.19 407 ASP A N 1
ATOM 3304 C CA . ASP A 1 407 ? -4.196 -1.574 -27.269 1.00 91.19 407 ASP A CA 1
ATOM 3305 C C . ASP A 1 407 ? -3.929 -2.393 -25.998 1.00 91.19 407 ASP A C 1
ATOM 3307 O O . ASP A 1 407 ? -4.233 -3.581 -25.907 1.00 91.19 407 ASP A O 1
ATOM 3311 N N . TYR A 1 408 ? -3.288 -1.776 -25.017 1.00 88.75 408 TYR A N 1
ATOM 3312 C CA . TYR A 1 408 ? -2.876 -2.447 -23.796 1.00 88.75 408 TYR A CA 1
ATOM 3313 C C . TYR A 1 408 ? -4.085 -2.719 -22.896 1.00 88.75 408 TYR A C 1
ATOM 3315 O O . TYR A 1 408 ? -5.041 -1.946 -22.872 1.00 88.75 408 TYR A O 1
ATOM 3323 N N . LEU A 1 409 ? -4.039 -3.830 -22.161 1.00 88.94 409 LEU A N 1
ATOM 3324 C CA . LEU A 1 409 ? -5.029 -4.173 -21.148 1.00 88.94 409 LEU A CA 1
ATOM 3325 C C . LEU A 1 409 ? -4.736 -3.337 -19.905 1.00 88.94 409 LEU A C 1
ATOM 3327 O O . LEU A 1 409 ? -3.737 -3.556 -19.224 1.00 88.94 409 LEU A O 1
ATOM 3331 N N . GLU A 1 410 ? -5.579 -2.361 -19.618 1.00 89.12 410 GLU A N 1
ATOM 3332 C CA . GLU A 1 410 ? -5.447 -1.531 -18.428 1.00 89.12 410 GLU A CA 1
ATOM 3333 C C . GLU A 1 410 ? -6.021 -2.270 -17.227 1.00 89.12 410 GLU A C 1
ATOM 3335 O O . GLU A 1 410 ? -7.162 -2.729 -17.257 1.00 89.12 410 GLU A O 1
ATOM 3340 N N . PHE A 1 411 ? -5.219 -2.377 -16.175 1.00 86.19 411 PHE A N 1
ATOM 3341 C CA . PHE A 1 411 ? -5.558 -3.047 -14.933 1.00 86.19 411 PHE A CA 1
ATOM 3342 C C . PHE A 1 411 ? -5.522 -2.035 -13.787 1.00 86.19 411 PHE A C 1
ATOM 3344 O O . PHE A 1 411 ? -4.451 -1.564 -13.394 1.00 86.19 411 PHE A O 1
ATOM 3351 N N . ASN A 1 412 ? -6.694 -1.693 -13.259 1.00 85.19 412 ASN A N 1
ATOM 3352 C CA . ASN A 1 412 ? -6.850 -0.919 -12.038 1.00 85.19 412 ASN A CA 1
ATOM 3353 C C . ASN A 1 412 ? -6.947 -1.886 -10.858 1.00 85.19 412 ASN A C 1
ATOM 3355 O O . ASN A 1 412 ? -7.966 -2.555 -10.700 1.00 85.19 412 ASN A O 1
ATOM 3359 N N . PHE A 1 413 ? -5.871 -1.972 -10.069 1.00 71.75 413 PHE A N 1
ATOM 3360 C CA . PHE A 1 413 ? -5.730 -2.977 -9.013 1.00 71.75 413 PHE A CA 1
ATOM 3361 C C . PHE A 1 413 ? -6.742 -2.783 -7.882 1.00 71.75 413 PHE A C 1
ATOM 3363 O O . PHE A 1 413 ? -7.322 -3.759 -7.425 1.00 71.75 413 PHE A O 1
ATOM 3370 N N . ILE A 1 414 ? -6.900 -1.544 -7.401 1.00 81.56 414 ILE A N 1
ATOM 3371 C CA . ILE A 1 414 ? -7.792 -1.183 -6.292 1.00 81.56 414 ILE A CA 1
ATOM 3372 C C . ILE A 1 414 ? -8.190 0.289 -6.450 1.00 81.56 414 ILE A C 1
ATOM 3374 O O . ILE A 1 414 ? -7.427 1.188 -6.105 1.00 81.56 414 ILE A O 1
ATOM 3378 N N . GLN A 1 415 ? -9.399 0.553 -6.920 1.00 90.06 415 GLN A N 1
ATOM 3379 C CA . GLN A 1 415 ? -10.006 1.875 -6.988 1.00 90.06 415 GLN A CA 1
ATOM 3380 C C . GLN A 1 415 ? -10.885 2.103 -5.760 1.00 90.06 415 GLN A C 1
ATOM 3382 O O . GLN A 1 415 ? -11.798 1.328 -5.481 1.00 90.06 415 GLN A O 1
ATOM 3387 N N . TYR A 1 416 ? -10.634 3.192 -5.038 1.00 92.62 416 TYR A N 1
ATOM 3388 C CA . TYR A 1 416 ? -11.511 3.644 -3.966 1.00 92.62 416 TYR A CA 1
ATOM 3389 C C . TYR A 1 416 ? -12.663 4.443 -4.571 1.00 92.62 416 TYR A C 1
ATOM 3391 O O . TYR A 1 416 ? -12.435 5.499 -5.162 1.00 92.62 416 TYR A O 1
ATOM 3399 N N . VAL A 1 417 ? -13.887 3.936 -4.437 1.00 95.19 417 VAL A N 1
ATOM 3400 C CA . VAL A 1 417 ? -15.122 4.567 -4.915 1.00 95.19 417 VAL A CA 1
ATOM 3401 C C . VAL A 1 417 ? -15.839 5.181 -3.719 1.00 95.19 417 VAL A C 1
ATOM 3403 O O . VAL A 1 417 ? -16.103 4.483 -2.749 1.00 95.19 417 VAL A O 1
ATOM 3406 N N . TYR A 1 418 ? -16.167 6.471 -3.775 1.00 96.00 418 TYR A N 1
ATOM 3407 C CA . TYR A 1 418 ? -16.770 7.223 -2.674 1.00 96.00 418 TYR A CA 1
ATOM 3408 C C . TYR A 1 418 ? -18.116 7.836 -3.069 1.00 96.00 418 TYR A C 1
ATOM 3410 O O . TYR A 1 418 ? -18.180 8.744 -3.900 1.00 96.00 418 TYR A O 1
ATOM 3418 N N . PHE A 1 419 ? -19.190 7.371 -2.428 1.00 95.50 419 PHE A N 1
ATOM 3419 C CA . PHE A 1 419 ? -20.570 7.800 -2.656 1.00 95.50 419 PHE A CA 1
ATOM 3420 C C . PHE A 1 419 ? -20.915 9.028 -1.803 1.00 95.50 419 PHE A C 1
ATOM 3422 O O . PHE A 1 419 ? -21.483 8.924 -0.710 1.00 95.50 419 PHE A O 1
ATOM 3429 N N . PHE A 1 420 ? -20.585 10.218 -2.302 1.00 93.38 420 PHE A N 1
ATOM 3430 C CA . PHE A 1 420 ? -20.765 11.469 -1.558 1.00 93.38 420 PHE A CA 1
ATOM 3431 C C . PHE A 1 420 ? -22.238 11.796 -1.260 1.00 93.38 420 PHE A C 1
ATOM 3433 O O . PHE A 1 420 ? -22.536 12.359 -0.204 1.00 93.38 420 PHE A O 1
ATOM 3440 N N . ASN A 1 421 ? -23.172 11.378 -2.122 1.00 92.00 421 ASN A N 1
ATOM 3441 C CA . ASN A 1 421 ? -24.608 11.549 -1.881 1.00 92.00 421 ASN A CA 1
ATOM 3442 C C . ASN A 1 421 ? -25.067 10.826 -0.613 1.00 92.00 421 ASN A C 1
ATOM 3444 O O . ASN A 1 421 ? -25.683 11.449 0.247 1.00 92.00 421 ASN A O 1
ATOM 3448 N N . ARG A 1 422 ? -24.696 9.549 -0.448 1.00 92.94 422 ARG A N 1
ATOM 3449 C CA . ARG A 1 422 ? -25.050 8.753 0.742 1.00 92.94 422 ARG A CA 1
ATOM 3450 C C . ARG A 1 422 ? -24.514 9.387 2.016 1.00 92.94 422 ARG A C 1
ATOM 3452 O O . ARG A 1 422 ? -25.218 9.471 3.016 1.00 92.94 422 ARG A O 1
ATOM 3459 N N . VAL A 1 423 ? -23.278 9.887 1.972 1.00 90.75 423 VAL A N 1
ATOM 3460 C CA . VAL A 1 423 ? -22.655 10.574 3.112 1.00 90.75 423 VAL A CA 1
ATOM 3461 C C . VAL A 1 423 ? -23.451 11.809 3.514 1.00 90.75 423 VAL A C 1
ATOM 3463 O O . VAL A 1 423 ? -23.701 12.013 4.701 1.00 90.75 423 VAL A O 1
ATOM 3466 N N . ASN A 1 424 ? -23.861 12.622 2.543 1.00 90.38 424 ASN A N 1
ATOM 3467 C CA . ASN A 1 424 ? -24.669 13.806 2.808 1.00 90.38 424 ASN A CA 1
ATOM 3468 C C . ASN A 1 424 ? -26.044 13.433 3.375 1.00 90.38 424 ASN A C 1
ATOM 3470 O O . ASN A 1 424 ? -26.487 14.068 4.330 1.00 90.38 424 ASN A O 1
ATOM 3474 N N . THR A 1 425 ? -26.668 12.365 2.874 1.00 91.38 425 THR A N 1
ATOM 3475 C CA . THR A 1 425 ? -27.920 11.834 3.426 1.00 91.38 425 THR A CA 1
ATOM 3476 C C . THR A 1 425 ? -27.750 11.403 4.883 1.00 91.38 425 THR A C 1
ATOM 3478 O O . THR A 1 425 ? -28.503 11.848 5.744 1.00 91.38 425 THR A O 1
ATOM 3481 N N . TYR A 1 426 ? -26.718 10.621 5.208 1.00 91.06 426 TYR A N 1
ATOM 3482 C CA . TYR A 1 426 ? -26.470 10.183 6.586 1.00 91.06 426 TYR A CA 1
ATOM 3483 C C . TYR A 1 426 ? -26.159 11.338 7.539 1.00 91.06 426 TYR A C 1
ATOM 3485 O O . TYR A 1 426 ? -26.574 11.307 8.697 1.00 91.06 426 TYR A O 1
ATOM 3493 N N . LYS A 1 427 ? -25.465 12.381 7.069 1.00 87.81 427 LYS A N 1
ATOM 3494 C CA . LYS A 1 427 ? -25.172 13.572 7.880 1.00 87.81 427 LYS A CA 1
ATOM 3495 C C . LYS A 1 427 ? -26.439 14.276 8.372 1.00 87.81 427 LYS A C 1
ATOM 3497 O O . LYS A 1 427 ? -26.421 14.748 9.502 1.00 87.81 427 LYS A O 1
ATOM 3502 N N . LYS A 1 428 ? -27.532 14.292 7.593 1.00 86.12 428 LYS A N 1
ATOM 3503 C CA . LYS A 1 428 ? -28.824 14.880 8.013 1.00 86.12 428 LYS A CA 1
ATOM 3504 C C . LYS A 1 428 ? -29.381 14.242 9.293 1.00 86.12 428 LYS A C 1
ATOM 3506 O O . LYS A 1 428 ? -30.052 14.909 10.070 1.00 86.12 428 LYS A O 1
ATOM 3511 N N . TYR A 1 429 ? -29.091 12.959 9.506 1.00 83.25 429 TYR A N 1
ATOM 3512 C CA . TYR A 1 429 ? -29.617 12.155 10.612 1.00 83.25 429 TYR A CA 1
ATOM 3513 C C . TYR A 1 429 ? -28.608 11.963 11.753 1.00 83.25 429 TYR A C 1
ATOM 3515 O O . TYR A 1 429 ? -28.912 11.313 12.754 1.00 83.25 429 TYR A O 1
ATOM 3523 N N . ARG A 1 430 ? -27.402 12.534 11.639 1.00 75.75 430 ARG A N 1
ATOM 3524 C CA . ARG A 1 430 ? -26.399 12.495 12.704 1.00 75.75 430 ARG A CA 1
ATOM 3525 C C . ARG A 1 430 ? -26.718 13.593 13.719 1.00 75.75 430 ARG A C 1
ATOM 3527 O O . ARG A 1 430 ? -26.615 14.775 13.410 1.00 75.75 430 ARG A O 1
ATOM 3534 N N . LYS A 1 431 ? -27.108 13.211 14.939 1.00 62.72 431 LYS A N 1
ATOM 3535 C CA . LYS A 1 431 ? -27.369 14.158 16.034 1.00 62.72 431 LYS A CA 1
ATOM 3536 C C . LYS A 1 431 ? -26.074 14.935 16.328 1.00 62.72 431 LYS A C 1
ATOM 3538 O O . LYS A 1 431 ? -25.069 14.326 16.686 1.00 62.72 431 LYS A O 1
ATOM 3543 N N . ASN A 1 432 ? -26.075 16.258 16.149 1.00 56.72 432 ASN A N 1
ATOM 3544 C CA . ASN A 1 432 ? -24.924 17.103 16.483 1.00 56.72 432 ASN A CA 1
ATOM 3545 C C . ASN A 1 432 ? -24.791 17.193 18.004 1.00 56.72 432 ASN A C 1
ATOM 3547 O O . ASN A 1 432 ? -25.399 18.041 18.649 1.00 56.72 432 ASN A O 1
ATOM 3551 N N . ASN A 1 433 ? -23.997 16.300 18.581 1.00 66.44 433 ASN A N 1
ATOM 3552 C CA . ASN A 1 433 ? -23.629 16.368 19.982 1.00 66.44 433 ASN A CA 1
ATOM 3553 C C . ASN A 1 433 ? -22.290 17.116 20.066 1.00 66.44 433 ASN A C 1
ATOM 3555 O O . ASN A 1 433 ? -21.263 16.586 19.642 1.00 66.44 433 ASN A O 1
ATOM 3559 N N . HIS A 1 434 ? -22.281 18.361 20.559 1.00 75.56 434 HIS A N 1
ATOM 3560 C CA . HIS A 1 434 ? -21.069 19.200 20.606 1.00 75.56 434 HIS A CA 1
ATOM 3561 C C . HIS A 1 434 ? -19.885 18.493 21.291 1.00 75.56 434 HIS A C 1
ATOM 3563 O O . HIS A 1 434 ? -18.740 18.645 20.865 1.00 75.56 434 HIS A O 1
ATOM 3569 N N . MET A 1 435 ? -20.174 17.656 22.292 1.00 76.75 435 MET A N 1
ATOM 3570 C CA . MET A 1 435 ? -19.189 16.813 22.970 1.00 76.75 435 MET A CA 1
ATOM 3571 C C . MET A 1 435 ? -18.577 15.748 22.043 1.00 76.75 435 MET A C 1
ATOM 3573 O O . MET A 1 435 ? -17.362 15.569 22.027 1.00 76.75 435 MET A O 1
ATOM 3577 N N . GLU A 1 436 ? -19.384 15.064 21.227 1.00 76.38 436 GLU A N 1
ATOM 3578 C CA . GLU A 1 436 ? -18.880 14.064 20.272 1.00 76.38 436 GLU A CA 1
ATOM 3579 C C . GLU A 1 436 ? -18.047 14.710 19.165 1.00 76.38 436 GLU A C 1
ATOM 3581 O O . GLU A 1 436 ? -17.015 14.164 18.771 1.00 76.38 436 GLU A O 1
ATOM 3586 N N . SER A 1 437 ? -18.456 15.893 18.697 1.00 80.06 437 SER A N 1
ATOM 3587 C CA . SER A 1 437 ? -17.681 16.676 17.733 1.00 80.06 437 SER A CA 1
ATOM 3588 C C . SER A 1 437 ? -16.317 17.062 18.304 1.00 80.06 437 SER A C 1
ATOM 3590 O O . SER A 1 437 ? -15.304 16.855 17.637 1.00 80.06 437 SER A O 1
ATOM 3592 N N . PHE A 1 438 ? -16.267 17.550 19.548 1.00 86.19 438 PHE A N 1
ATOM 3593 C CA . PHE A 1 438 ? -15.012 17.870 20.230 1.00 86.19 438 PHE A CA 1
ATOM 3594 C C . PHE A 1 438 ? -14.103 16.638 20.355 1.00 86.19 438 PHE A C 1
ATOM 3596 O O . PHE A 1 438 ? -12.960 16.678 19.904 1.00 86.19 438 PHE A O 1
ATOM 3603 N N . VAL A 1 439 ? -14.621 15.516 20.867 1.00 87.56 439 VAL A N 1
ATOM 3604 C CA . VAL A 1 439 ? -13.856 14.261 21.010 1.00 87.56 439 VAL A CA 1
ATOM 3605 C C . VAL A 1 439 ? -13.327 13.773 19.660 1.00 87.56 439 VAL A C 1
ATOM 3607 O O . VAL A 1 439 ? -12.151 13.415 19.547 1.00 87.56 439 VAL A O 1
ATOM 3610 N N . SER A 1 440 ? -14.168 13.792 18.621 1.00 83.00 440 SER A N 1
ATOM 3611 C CA . SER A 1 440 ? -13.792 13.368 17.271 1.00 83.00 440 SER A CA 1
ATOM 3612 C C . SER A 1 440 ? -12.690 14.250 16.682 1.00 83.00 440 SER A C 1
ATOM 3614 O O . SER A 1 440 ? -11.742 13.725 16.099 1.00 83.00 440 SER A O 1
ATOM 3616 N N . ILE A 1 441 ? -12.792 15.575 16.832 1.00 88.62 441 ILE A N 1
ATOM 3617 C CA . ILE A 1 441 ? -11.789 16.527 16.337 1.00 88.62 441 ILE A CA 1
ATOM 3618 C C . ILE A 1 441 ? -10.479 16.363 17.111 1.00 88.62 441 ILE A C 1
ATOM 3620 O O . ILE A 1 441 ? -9.420 16.243 16.496 1.00 88.62 441 ILE A O 1
ATOM 3624 N N . SER A 1 442 ? -10.532 16.290 18.445 1.00 91.19 442 SER A N 1
ATOM 3625 C CA . SER A 1 442 ? -9.346 16.080 19.279 1.00 91.19 442 SER A CA 1
ATOM 3626 C C . SER A 1 442 ? -8.649 14.763 18.955 1.00 91.19 442 SER A C 1
ATOM 3628 O O . SER A 1 442 ? -7.428 14.750 18.836 1.00 91.19 442 SER A O 1
ATOM 3630 N N . THR A 1 443 ? -9.397 13.676 18.743 1.00 90.69 443 THR A N 1
ATOM 3631 C CA . THR A 1 443 ? -8.823 12.381 18.342 1.00 90.69 443 THR A CA 1
ATOM 3632 C C . THR A 1 443 ? -8.184 12.463 16.960 1.00 90.69 443 THR A C 1
ATOM 3634 O O . THR A 1 443 ? -7.069 11.978 16.778 1.00 90.69 443 THR A O 1
ATOM 3637 N N . PHE A 1 444 ? -8.839 13.112 15.993 1.00 90.88 444 PHE A N 1
ATOM 3638 C CA . PHE A 1 444 ? -8.275 13.296 14.657 1.00 90.88 444 PHE A CA 1
ATOM 3639 C C . PHE A 1 444 ? -6.948 14.068 14.700 1.00 90.88 444 PHE A C 1
ATOM 3641 O O . PHE A 1 444 ? -5.948 13.594 14.160 1.00 90.88 444 PHE A O 1
ATOM 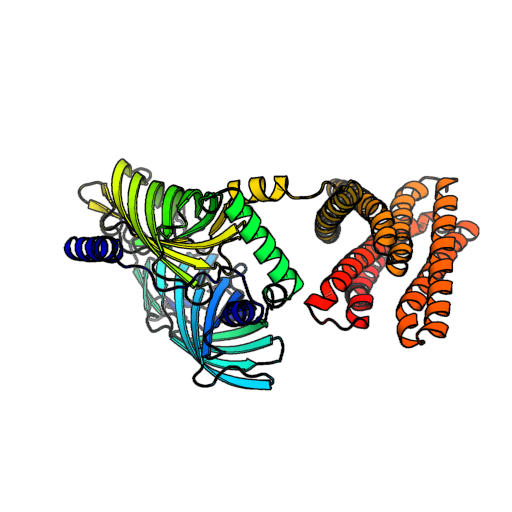3648 N N . ILE A 1 445 ? -6.914 15.209 15.397 1.00 93.75 445 ILE A N 1
ATOM 3649 C CA . ILE A 1 445 ? -5.698 16.016 15.572 1.00 93.75 445 ILE A CA 1
ATOM 3650 C C . ILE A 1 445 ? -4.614 15.200 16.283 1.00 93.75 445 ILE A C 1
ATOM 3652 O O . ILE A 1 445 ? -3.481 15.153 15.808 1.00 93.75 445 ILE A O 1
ATOM 3656 N N . HIS A 1 446 ? -4.957 14.523 17.382 1.00 94.31 446 HIS A N 1
ATOM 3657 C CA . HIS A 1 446 ? -4.022 13.710 18.157 1.00 94.31 446 HIS A CA 1
ATOM 3658 C C . HIS A 1 446 ? -3.351 12.636 17.294 1.00 94.31 446 HIS A C 1
ATOM 3660 O O . HIS A 1 446 ? -2.128 12.517 17.289 1.00 94.31 446 HIS A O 1
ATOM 3666 N N . VAL A 1 447 ? -4.141 11.882 16.521 1.00 93.19 447 VAL A N 1
ATOM 3667 C CA . VAL A 1 447 ? -3.636 10.806 15.659 1.00 93.19 447 VAL A CA 1
ATOM 3668 C C . VAL A 1 447 ? -2.776 11.367 14.527 1.00 93.19 447 VAL A C 1
ATOM 3670 O O . VAL A 1 447 ? -1.669 10.878 14.311 1.00 93.19 447 VAL A O 1
ATOM 3673 N N . MET A 1 448 ? -3.239 12.408 13.828 1.00 95.12 448 MET A N 1
ATOM 3674 C CA . MET A 1 448 ? -2.489 13.018 12.722 1.00 95.12 448 MET A CA 1
ATOM 3675 C C . MET A 1 448 ? -1.146 13.592 13.179 1.00 95.12 448 MET A C 1
ATOM 3677 O O . MET A 1 448 ? -0.110 13.283 12.589 1.00 95.12 448 MET A O 1
ATOM 3681 N N . VAL A 1 449 ? -1.137 14.376 14.260 1.00 95.75 449 VAL A N 1
ATOM 3682 C CA . VAL A 1 449 ? 0.101 14.939 14.814 1.00 95.75 449 VAL A CA 1
ATOM 3683 C C . VAL A 1 449 ? 0.996 13.834 15.381 1.00 95.75 449 VAL A C 1
ATOM 3685 O O . VAL A 1 449 ? 2.207 13.873 15.171 1.00 95.75 449 VAL A O 1
ATOM 3688 N N . GLY A 1 450 ? 0.415 12.807 16.010 1.00 94.75 450 GLY A N 1
ATOM 3689 C CA . GLY A 1 450 ? 1.121 11.609 16.471 1.00 94.75 450 GLY A CA 1
ATOM 3690 C C . GLY A 1 450 ? 1.908 10.916 15.361 1.00 94.75 450 GLY A C 1
ATOM 3691 O O . GLY A 1 450 ? 3.104 10.675 15.515 1.00 94.75 450 GLY A O 1
ATOM 3692 N N . PHE A 1 451 ? 1.279 10.665 14.209 1.00 94.25 451 PHE A N 1
ATOM 3693 C CA . PHE A 1 451 ? 1.961 10.077 13.052 1.00 94.25 451 PHE A CA 1
ATOM 3694 C C . PHE A 1 451 ? 3.101 10.955 12.530 1.00 94.25 451 PHE A C 1
ATOM 3696 O O . PHE A 1 451 ? 4.181 10.440 12.238 1.00 94.25 451 PHE A O 1
ATOM 3703 N N . ILE A 1 452 ? 2.897 12.273 12.452 1.00 93.69 452 ILE A N 1
ATOM 3704 C CA . ILE A 1 452 ? 3.946 13.211 12.030 1.00 93.69 452 ILE A CA 1
ATOM 3705 C C . ILE A 1 452 ? 5.139 13.135 12.991 1.00 93.69 452 ILE A C 1
ATOM 3707 O O . ILE A 1 452 ? 6.271 12.957 12.551 1.00 93.69 452 ILE A O 1
ATOM 3711 N N . VAL A 1 453 ? 4.902 13.210 14.301 1.00 95.19 453 VAL A N 1
ATOM 3712 C CA . VAL A 1 453 ? 5.952 13.160 15.331 1.00 95.19 453 VAL A CA 1
ATOM 3713 C C . VAL A 1 453 ? 6.721 11.832 15.307 1.00 95.19 453 VAL A C 1
ATOM 3715 O O . VAL A 1 453 ? 7.951 11.844 15.409 1.00 95.19 453 VAL A O 1
ATOM 3718 N N . LEU A 1 454 ? 6.029 10.702 15.108 1.00 95.00 454 LEU A N 1
ATOM 3719 C CA . LEU A 1 454 ? 6.655 9.382 14.965 1.00 95.00 454 LEU A CA 1
ATOM 3720 C C . LEU A 1 454 ? 7.608 9.320 13.764 1.00 95.00 454 LEU A C 1
ATOM 3722 O O . LEU A 1 454 ? 8.683 8.736 13.865 1.00 95.00 454 LEU A O 1
ATOM 3726 N N . ILE A 1 455 ? 7.255 9.960 12.646 1.00 93.62 455 ILE A N 1
ATOM 3727 C CA . ILE A 1 455 ? 8.135 10.064 11.474 1.00 93.62 455 ILE A CA 1
ATOM 3728 C C . ILE A 1 455 ? 9.292 11.031 11.754 1.00 93.62 455 ILE A C 1
ATOM 3730 O O . ILE A 1 455 ? 10.432 10.745 11.399 1.00 93.62 455 ILE A O 1
ATOM 3734 N N . LEU A 1 456 ? 9.048 12.167 12.410 1.00 91.50 456 LEU A N 1
ATOM 3735 C CA . LEU A 1 456 ? 10.087 13.173 12.643 1.00 91.50 456 LEU A CA 1
ATOM 3736 C C . LEU A 1 456 ? 11.203 12.696 13.583 1.00 91.50 456 LEU A C 1
ATOM 3738 O O . LEU A 1 456 ? 12.344 13.115 13.397 1.00 91.50 456 LEU A O 1
ATOM 3742 N N . GLY A 1 457 ? 10.923 11.815 14.550 1.00 88.75 457 GLY A N 1
ATOM 3743 C CA . GLY A 1 457 ? 11.930 11.308 15.496 1.00 88.75 457 GLY A CA 1
ATOM 3744 C C . GLY A 1 457 ? 13.162 10.676 14.818 1.00 88.75 457 GLY A C 1
ATOM 3745 O O . GLY A 1 457 ? 14.282 11.160 15.019 1.00 88.75 457 GLY A O 1
ATOM 3746 N N . PRO A 1 458 ? 13.000 9.649 13.960 1.00 89.38 458 PRO A N 1
ATOM 3747 C CA . PRO A 1 458 ? 14.100 9.052 13.205 1.00 89.38 458 PRO A CA 1
ATOM 3748 C C . PRO A 1 458 ? 14.766 10.042 12.245 1.00 89.38 458 PRO A C 1
ATOM 3750 O O . PRO A 1 458 ? 15.993 10.067 12.141 1.00 89.38 458 PRO A O 1
ATOM 3753 N N . PHE A 1 459 ? 13.989 10.905 11.582 1.00 86.88 459 PHE A N 1
ATOM 3754 C CA . PHE A 1 459 ? 14.541 11.933 10.695 1.00 86.88 459 PHE A CA 1
ATOM 3755 C C . PHE A 1 459 ? 15.441 12.922 11.455 1.00 86.88 459 PHE A C 1
ATOM 3757 O O . PHE A 1 459 ? 16.527 13.252 10.976 1.00 86.88 459 PHE A O 1
ATOM 3764 N N . ALA A 1 460 ? 15.071 13.334 12.670 1.00 85.94 460 ALA A N 1
ATOM 3765 C CA . ALA A 1 460 ? 15.896 14.210 13.503 1.00 85.94 460 ALA A CA 1
ATOM 3766 C C . ALA A 1 460 ? 17.272 13.592 13.815 1.00 85.94 460 ALA A C 1
ATOM 3768 O O . ALA A 1 460 ? 18.275 14.311 13.867 1.00 85.94 460 ALA A O 1
ATOM 3769 N N . LEU A 1 461 ? 17.331 12.264 13.982 1.00 83.94 461 LEU A N 1
ATOM 3770 C CA . LEU A 1 461 ? 18.569 11.513 14.209 1.00 83.94 461 LEU A CA 1
ATOM 3771 C C . LEU A 1 461 ? 19.428 11.386 12.947 1.00 83.94 461 LEU A C 1
ATOM 3773 O O . LEU A 1 461 ? 20.653 11.503 13.034 1.00 83.94 461 LEU A O 1
ATOM 3777 N N . LEU A 1 462 ? 18.810 11.182 11.780 1.00 85.06 462 LEU A N 1
ATOM 3778 C CA . LEU A 1 462 ? 19.519 11.109 10.497 1.00 85.06 462 LEU A CA 1
ATOM 3779 C C . LEU A 1 462 ? 20.207 12.437 10.159 1.00 85.06 462 LEU A C 1
ATOM 3781 O O . LEU A 1 462 ? 21.367 12.456 9.746 1.00 85.06 462 LEU A O 1
ATOM 3785 N N . TYR A 1 463 ? 19.526 13.556 10.411 1.00 84.38 463 TYR A N 1
ATOM 3786 C CA . TYR A 1 463 ? 20.033 14.896 10.117 1.00 84.38 463 TYR A CA 1
ATOM 3787 C C . TYR A 1 463 ? 20.827 15.533 11.264 1.00 84.38 463 TYR A C 1
ATOM 3789 O O . TYR A 1 463 ? 21.143 16.716 11.190 1.00 84.38 463 TYR A O 1
ATOM 3797 N N . LYS A 1 464 ? 21.238 14.777 12.293 1.00 80.19 464 LYS A N 1
ATOM 3798 C CA . LYS A 1 464 ? 21.970 15.317 13.459 1.00 80.19 464 LYS A CA 1
ATOM 3799 C C . LYS A 1 464 ? 23.254 16.089 13.120 1.00 80.19 464 LYS A C 1
ATOM 3801 O O . LYS A 1 464 ? 23.657 16.968 13.871 1.00 80.19 464 LYS A O 1
ATOM 3806 N N . LYS A 1 465 ? 23.909 15.763 11.995 1.00 80.94 465 LYS A N 1
ATOM 3807 C CA . LYS A 1 465 ? 25.114 16.468 11.516 1.00 80.94 465 LYS A CA 1
ATOM 3808 C C . LYS A 1 465 ? 24.793 17.823 10.872 1.00 80.94 465 LYS A C 1
ATOM 3810 O O . LYS A 1 465 ? 25.666 18.679 10.800 1.00 80.94 465 LYS A O 1
ATOM 3815 N N . ASN A 1 466 ? 23.557 18.026 10.418 1.00 87.00 466 ASN A N 1
ATOM 3816 C CA . ASN A 1 466 ? 23.091 19.276 9.836 1.00 87.00 466 ASN A CA 1
ATOM 3817 C C . ASN A 1 466 ? 22.302 20.072 10.888 1.00 87.00 466 ASN A C 1
ATOM 3819 O O . ASN A 1 466 ? 21.118 19.830 11.126 1.00 87.00 466 ASN A O 1
ATOM 3823 N N . ARG A 1 467 ? 22.975 21.035 11.530 1.00 84.06 467 ARG A N 1
ATOM 3824 C CA . ARG A 1 467 ? 22.435 21.780 12.678 1.00 84.06 467 ARG A CA 1
ATOM 3825 C C . ARG A 1 467 ? 21.146 22.544 12.362 1.00 84.06 467 ARG A C 1
ATOM 3827 O O . ARG A 1 467 ? 20.267 22.586 13.219 1.00 84.06 467 ARG A O 1
ATOM 3834 N N . SER A 1 468 ? 21.024 23.154 11.180 1.00 87.38 468 SER A N 1
ATOM 3835 C CA . SER A 1 468 ? 19.838 23.946 10.822 1.00 87.38 468 SER A CA 1
ATOM 3836 C C . SER A 1 468 ? 18.619 23.048 10.618 1.00 87.38 468 SER A C 1
ATOM 3838 O O . SER A 1 468 ? 17.575 23.285 11.224 1.00 87.38 468 SER A O 1
ATOM 3840 N N . VAL A 1 469 ? 18.778 21.964 9.854 1.00 88.50 469 VAL A N 1
ATOM 3841 C CA . VAL A 1 469 ? 17.708 20.992 9.590 1.00 88.50 469 VAL A CA 1
ATOM 3842 C C . VAL A 1 469 ? 17.289 20.276 10.874 1.00 88.50 469 VAL A C 1
ATOM 3844 O O . VAL A 1 469 ? 16.099 20.219 11.178 1.00 88.50 469 VAL A O 1
ATOM 3847 N N . HIS A 1 470 ? 18.246 19.806 11.682 1.00 91.69 470 HIS A N 1
ATOM 3848 C CA . HIS A 1 470 ? 17.955 19.187 12.977 1.00 91.69 470 HIS A CA 1
ATOM 3849 C C . HIS A 1 470 ? 17.184 20.135 13.909 1.00 91.69 470 HIS A C 1
ATOM 3851 O O . HIS A 1 470 ? 16.226 19.714 14.552 1.00 91.69 470 HIS A O 1
ATOM 3857 N N . ALA A 1 471 ? 17.549 21.423 13.958 1.00 89.81 471 ALA A N 1
ATOM 3858 C CA . ALA A 1 471 ? 16.859 22.401 14.797 1.00 89.81 471 ALA A CA 1
ATOM 3859 C C . ALA A 1 471 ? 15.414 22.666 14.342 1.00 89.81 471 ALA A C 1
ATOM 3861 O O . ALA A 1 471 ? 14.533 22.810 15.189 1.00 89.81 471 ALA A O 1
ATOM 3862 N N . ILE A 1 472 ? 15.155 22.718 13.030 1.00 92.50 472 ILE A N 1
ATOM 3863 C CA . ILE A 1 472 ? 13.795 22.879 12.491 1.00 92.50 472 ILE A CA 1
ATOM 3864 C C . ILE A 1 472 ? 12.953 21.647 12.833 1.00 92.50 472 ILE A C 1
ATOM 3866 O O . ILE A 1 472 ? 11.897 21.787 13.448 1.00 92.50 472 ILE A O 1
ATOM 3870 N N . ILE A 1 473 ? 13.452 20.448 12.516 1.00 93.56 473 ILE A N 1
ATOM 3871 C CA . ILE A 1 473 ? 12.768 19.182 12.816 1.00 93.56 473 ILE A CA 1
ATOM 3872 C C . ILE A 1 473 ? 12.497 19.065 14.322 1.00 93.56 473 ILE A C 1
ATOM 3874 O O . ILE A 1 473 ? 11.383 18.740 14.722 1.00 93.56 473 ILE A O 1
ATOM 3878 N N . GLY A 1 474 ? 13.484 19.391 15.161 1.00 92.38 474 GLY A N 1
ATOM 3879 C CA . GLY A 1 474 ? 13.361 19.353 16.616 1.00 92.38 474 GLY A CA 1
ATOM 3880 C C . GLY A 1 474 ? 12.297 20.309 17.163 1.00 92.38 474 GLY A C 1
ATOM 3881 O O . GLY A 1 474 ? 11.547 19.932 18.059 1.00 92.38 474 GLY A O 1
ATOM 3882 N N . LYS A 1 475 ? 12.166 21.523 16.606 1.00 94.06 475 LYS A N 1
ATOM 3883 C CA . LYS A 1 475 ? 11.093 22.460 16.990 1.00 94.06 475 LYS A CA 1
ATOM 3884 C C . LYS A 1 475 ? 9.711 21.928 16.617 1.00 94.06 475 LYS A C 1
ATOM 3886 O O . LYS A 1 475 ? 8.807 21.983 17.447 1.00 94.06 475 LYS A O 1
ATOM 3891 N N . VAL A 1 476 ? 9.558 21.390 15.404 1.00 95.69 476 VAL A N 1
ATOM 3892 C CA . VAL A 1 476 ? 8.292 20.783 14.956 1.00 95.69 476 VAL A CA 1
ATOM 3893 C C . VAL A 1 476 ? 7.944 19.571 15.823 1.00 95.69 476 VAL A C 1
ATOM 3895 O O . VAL A 1 476 ? 6.795 19.425 16.225 1.00 95.69 476 VAL A O 1
ATOM 3898 N N . TYR A 1 477 ? 8.935 18.749 16.180 1.00 96.31 477 TYR A N 1
ATOM 3899 C CA . TYR A 1 477 ? 8.764 17.617 17.090 1.00 96.31 477 TYR A CA 1
ATOM 3900 C C . TYR A 1 477 ? 8.254 18.059 18.470 1.00 96.31 477 TYR A C 1
ATOM 3902 O O . TYR A 1 477 ? 7.252 17.532 18.946 1.00 96.31 477 TYR A O 1
ATOM 3910 N N . VAL A 1 478 ? 8.899 19.053 19.096 1.00 95.94 478 VAL A N 1
ATOM 3911 C CA . VAL A 1 478 ? 8.486 19.571 20.414 1.00 95.94 478 VAL A CA 1
ATOM 3912 C C . VAL A 1 478 ? 7.070 20.148 20.353 1.00 95.94 478 VAL A C 1
ATOM 3914 O O . VAL A 1 478 ? 6.242 19.796 21.188 1.00 95.94 478 VAL A O 1
ATOM 3917 N N . PHE A 1 479 ? 6.763 20.966 19.341 1.00 97.19 479 PHE A N 1
ATOM 3918 C CA . PHE A 1 479 ? 5.426 21.537 19.156 1.00 97.19 479 PHE A CA 1
ATOM 3919 C C . PHE A 1 479 ? 4.358 20.456 18.928 1.00 97.19 479 PHE A C 1
ATOM 3921 O O . PHE A 1 479 ? 3.285 20.501 19.529 1.00 97.19 479 PHE A O 1
ATOM 3928 N N . GLY A 1 480 ? 4.671 19.443 18.117 1.00 97.25 480 GLY A N 1
ATOM 3929 C CA . GLY A 1 480 ? 3.799 18.294 17.897 1.00 97.25 480 GLY A CA 1
ATOM 3930 C C . GLY A 1 480 ? 3.530 17.518 19.187 1.00 97.25 480 GLY A C 1
ATOM 3931 O O . GLY A 1 480 ? 2.376 17.243 19.504 1.00 97.25 480 GLY A O 1
ATOM 3932 N N . MET A 1 481 ? 4.566 17.244 19.984 1.00 97.19 481 MET A N 1
ATOM 3933 C CA . MET A 1 481 ? 4.415 16.598 21.292 1.00 97.19 481 MET A CA 1
ATOM 3934 C C . MET A 1 481 ? 3.567 17.423 22.270 1.00 97.19 481 MET A C 1
ATOM 3936 O O . MET A 1 481 ? 2.788 16.844 23.025 1.00 97.19 481 MET A O 1
ATOM 3940 N N . THR A 1 482 ? 3.650 18.758 22.235 1.00 97.69 482 THR A N 1
ATOM 3941 C CA . THR A 1 482 ? 2.763 19.633 23.020 1.00 97.69 482 THR A CA 1
ATOM 3942 C C . THR A 1 482 ? 1.301 19.486 22.598 1.00 97.69 482 THR A C 1
ATOM 3944 O O . THR A 1 482 ? 0.436 19.347 23.459 1.00 97.69 482 THR A O 1
ATOM 3947 N N . ILE A 1 483 ? 1.001 19.459 21.294 1.00 97.44 483 ILE A N 1
ATOM 3948 C CA . ILE A 1 483 ? -0.372 19.241 20.804 1.00 97.44 483 ILE A CA 1
ATOM 3949 C C . ILE A 1 483 ? -0.886 17.855 21.217 1.00 97.44 483 ILE A C 1
ATOM 3951 O O . ILE A 1 483 ? -2.023 17.729 21.673 1.00 97.44 483 ILE A O 1
ATOM 3955 N N . ILE A 1 484 ? -0.053 16.817 21.093 1.00 96.69 484 ILE A N 1
ATOM 3956 C CA . ILE A 1 484 ? -0.387 15.446 21.510 1.00 96.69 484 ILE A CA 1
ATOM 3957 C C . ILE A 1 484 ? -0.726 15.416 23.003 1.00 96.69 484 ILE A C 1
ATOM 3959 O O . ILE A 1 484 ? -1.752 14.852 23.376 1.00 96.69 484 ILE A O 1
ATOM 3963 N N . PHE A 1 485 ? 0.081 16.066 23.846 1.00 97.19 485 PHE A N 1
ATOM 3964 C CA . PHE A 1 485 ? -0.180 16.184 25.280 1.00 97.19 485 PHE A CA 1
ATOM 3965 C C . PHE A 1 485 ? -1.509 16.903 25.561 1.00 97.19 485 PHE A C 1
ATOM 3967 O O . PHE A 1 485 ? -2.377 16.339 26.222 1.00 97.19 485 PHE A O 1
ATOM 3974 N N . LEU A 1 486 ? -1.718 18.099 24.997 1.00 96.75 486 LEU A N 1
ATOM 3975 C CA . LEU A 1 486 ? -2.933 18.895 25.224 1.00 96.75 486 LEU A CA 1
ATOM 3976 C C . LEU A 1 486 ? -4.211 18.193 24.754 1.00 96.75 486 LEU A C 1
ATOM 3978 O O . LEU A 1 486 ? -5.252 18.328 25.389 1.00 96.75 486 LEU A O 1
ATOM 3982 N N . THR A 1 487 ? -4.141 17.432 23.661 1.00 96.12 487 THR A N 1
ATOM 3983 C CA . THR A 1 487 ? -5.275 16.635 23.169 1.00 96.12 487 THR A CA 1
ATOM 3984 C C . THR A 1 487 ? -5.490 15.361 23.990 1.00 96.12 487 THR A C 1
ATOM 3986 O O . THR A 1 487 ? -6.634 14.951 24.174 1.00 96.12 487 THR A O 1
ATOM 3989 N N . ALA A 1 488 ? -4.433 14.754 24.539 1.00 94.12 488 ALA A N 1
ATOM 3990 C CA . ALA A 1 488 ? -4.532 13.548 25.360 1.00 94.12 488 ALA A CA 1
ATOM 3991 C C . 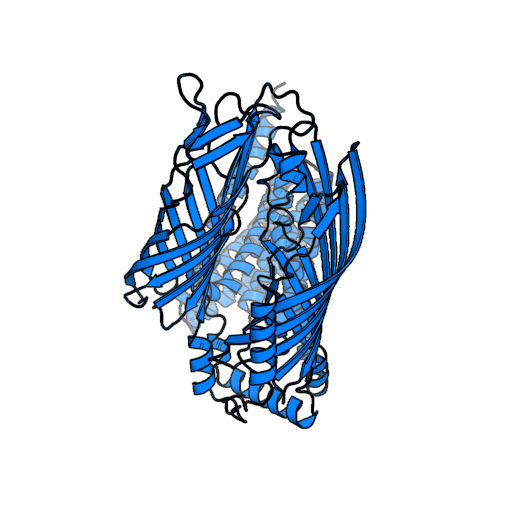ALA A 1 488 ? -5.224 13.785 26.709 1.00 94.12 488 ALA A C 1
ATOM 3993 O O . ALA A 1 488 ? -5.915 12.884 27.186 1.00 94.12 488 ALA A O 1
ATOM 3994 N N . LEU A 1 489 ? -5.068 14.968 27.318 1.00 94.50 489 LEU A N 1
ATOM 3995 C CA . LEU A 1 489 ? -5.677 15.293 28.615 1.00 94.50 489 LEU A CA 1
ATOM 3996 C C . LEU A 1 489 ? -7.213 15.135 28.607 1.00 94.50 489 LEU A C 1
ATOM 3998 O O . LEU A 1 489 ? -7.718 14.272 29.331 1.00 94.50 489 LEU A O 1
ATOM 4002 N N . PRO A 1 490 ? -7.980 15.884 27.783 1.00 92.56 490 PRO A N 1
ATOM 4003 C CA . PRO A 1 490 ? -9.433 15.768 27.773 1.00 92.56 490 PRO A CA 1
ATOM 4004 C C . PRO A 1 490 ? -9.899 14.399 27.265 1.00 92.56 490 PRO A C 1
ATOM 4006 O O . PRO A 1 490 ? -10.849 13.847 27.814 1.00 92.56 490 PRO A O 1
ATOM 4009 N N . LEU A 1 491 ? -9.213 13.808 26.277 1.00 92.44 491 LEU A N 1
ATOM 4010 C CA . LEU A 1 491 ? -9.549 12.471 25.774 1.00 92.44 491 LEU A CA 1
ATOM 4011 C C . LEU A 1 491 ? -9.433 11.410 26.876 1.00 92.44 491 LEU A C 1
ATOM 4013 O O . LEU A 1 491 ? -10.317 10.567 27.024 1.00 92.44 491 LEU A O 1
ATOM 4017 N N . SER A 1 492 ? -8.377 11.473 27.688 1.00 92.69 492 SER A N 1
ATOM 4018 C CA . SER A 1 492 ? -8.170 10.520 28.780 1.00 92.69 492 SER A CA 1
ATOM 4019 C C . SER A 1 492 ? -9.236 10.658 29.865 1.00 92.69 492 SER A C 1
ATOM 4021 O O . SER A 1 492 ? -9.696 9.645 30.386 1.00 92.69 492 SER A O 1
ATOM 4023 N N . VAL A 1 493 ? -9.680 11.880 30.171 1.00 92.81 493 VAL A N 1
ATOM 4024 C CA . VAL A 1 493 ? -10.756 12.120 31.147 1.00 92.81 493 VAL A CA 1
ATOM 4025 C C . VAL A 1 493 ? -12.105 11.631 30.613 1.00 92.81 493 VAL A C 1
ATOM 4027 O O . VAL A 1 493 ? -12.779 10.853 31.287 1.00 92.81 493 VAL A O 1
ATOM 4030 N N . VAL A 1 494 ? -12.475 12.006 29.382 1.00 89.75 494 VAL A N 1
ATOM 4031 C CA . VAL A 1 494 ? -13.755 11.613 28.759 1.00 89.75 494 VAL A CA 1
ATOM 4032 C C . VAL A 1 494 ? -13.879 10.092 28.646 1.00 89.75 494 VAL A C 1
ATOM 4034 O O . VAL A 1 494 ? -14.930 9.526 28.942 1.00 89.75 494 VAL A O 1
ATOM 4037 N N . HIS A 1 495 ? -12.794 9.407 28.280 1.00 86.94 495 HIS A N 1
ATOM 4038 C CA . HIS A 1 495 ? -12.769 7.948 28.174 1.00 86.94 495 HIS A CA 1
ATOM 4039 C C . HIS A 1 495 ? -12.433 7.230 29.492 1.00 86.94 495 HIS A C 1
ATOM 4041 O O . HIS A 1 495 ? -12.281 6.006 29.489 1.00 86.94 495 HIS A O 1
ATOM 4047 N N . LYS A 1 496 ? -12.311 7.963 30.611 1.00 90.44 496 LYS A N 1
ATOM 4048 C CA . LYS A 1 496 ? -11.961 7.442 31.947 1.00 90.44 496 LYS A CA 1
ATOM 4049 C C . LYS A 1 496 ? -10.666 6.608 31.957 1.00 90.44 496 LYS A C 1
ATOM 4051 O O . LYS A 1 496 ? -10.534 5.631 32.692 1.00 90.44 496 LYS A O 1
ATOM 4056 N N . LYS A 1 497 ? -9.690 6.978 31.123 1.00 90.56 497 LYS A N 1
ATOM 4057 C CA . LYS A 1 497 ? -8.367 6.342 30.994 1.00 90.56 497 LYS A CA 1
ATOM 4058 C C . LYS A 1 497 ? -7.333 7.045 31.882 1.00 90.56 497 LYS A C 1
ATOM 4060 O O . LYS A 1 497 ? -6.357 7.608 31.392 1.00 90.56 497 LYS A O 1
ATOM 4065 N N . TRP A 1 498 ? -7.530 6.981 33.199 1.00 90.06 498 TRP A N 1
ATOM 4066 C CA . TRP A 1 498 ? -6.695 7.668 34.200 1.00 90.06 498 TRP A CA 1
ATOM 4067 C C . TRP A 1 498 ? -5.207 7.317 34.126 1.00 90.06 498 TRP A C 1
ATOM 4069 O O . TRP A 1 498 ? -4.350 8.182 34.264 1.00 90.06 498 TRP A O 1
ATOM 4079 N N . PHE A 1 499 ? -4.884 6.062 33.826 1.00 90.56 499 PHE A N 1
ATOM 4080 C CA . PHE A 1 499 ? -3.497 5.647 33.646 1.00 90.56 499 PHE A CA 1
ATOM 4081 C C . PHE A 1 499 ? -2.808 6.379 32.475 1.00 90.56 499 PHE A C 1
ATOM 4083 O O . PHE A 1 499 ? -1.704 6.900 32.631 1.00 90.56 499 PHE A O 1
ATOM 4090 N N . LEU A 1 500 ? -3.480 6.490 31.322 1.00 91.31 500 LEU A N 1
ATOM 4091 C CA . LEU A 1 500 ? -2.948 7.206 30.155 1.00 91.31 500 LEU A CA 1
ATOM 4092 C C . LEU A 1 500 ? -2.838 8.714 30.408 1.00 91.31 500 LEU A C 1
ATOM 4094 O O . LEU A 1 500 ? -1.906 9.347 29.910 1.00 91.31 500 LEU A O 1
ATOM 4098 N N . LEU A 1 501 ? -3.735 9.268 31.232 1.00 94.31 501 LEU A N 1
ATOM 4099 C CA . LEU A 1 501 ? -3.648 10.654 31.680 1.00 94.31 501 LEU A CA 1
ATOM 4100 C C . LEU A 1 501 ? -2.308 10.906 32.381 1.00 94.31 501 LEU A C 1
ATOM 4102 O O . LEU A 1 501 ? -1.575 11.802 31.972 1.00 94.31 501 LEU A O 1
ATOM 4106 N N . PHE A 1 502 ? -1.935 10.101 33.378 1.00 93.50 502 PHE A N 1
ATOM 4107 C CA . PHE A 1 502 ? -0.676 10.304 34.102 1.00 93.50 502 PHE A CA 1
ATOM 4108 C C . PHE A 1 502 ? 0.569 10.047 33.240 1.00 93.50 502 PHE A C 1
ATOM 4110 O O . PHE A 1 502 ? 1.533 10.812 33.303 1.00 93.50 502 PHE A O 1
ATOM 4117 N N . ILE A 1 503 ? 0.540 9.032 32.371 1.00 92.31 503 ILE A N 1
ATOM 4118 C CA . ILE A 1 503 ? 1.641 8.754 31.431 1.00 92.31 503 ILE A CA 1
ATOM 4119 C C . ILE A 1 503 ? 1.869 9.914 30.450 1.00 92.31 503 ILE A C 1
ATOM 4121 O O . ILE A 1 503 ? 3.008 10.156 30.033 1.00 92.31 503 ILE A O 1
ATOM 4125 N N . SER A 1 504 ? 0.821 10.671 30.105 1.00 94.69 504 SER A N 1
ATOM 4126 C CA . SER A 1 504 ? 0.975 11.860 29.262 1.00 94.69 504 SER A CA 1
ATOM 4127 C C . SER A 1 504 ? 1.881 12.911 29.923 1.00 94.69 504 SER A C 1
ATOM 4129 O O . SER A 1 504 ? 2.748 13.468 29.250 1.00 94.69 504 SER A O 1
ATOM 4131 N N . PHE A 1 505 ? 1.781 13.099 31.247 1.00 96.06 505 PHE A N 1
ATOM 4132 C CA . PHE A 1 505 ? 2.671 13.981 32.009 1.00 96.06 505 PHE A CA 1
ATOM 4133 C C . PHE A 1 505 ? 4.094 13.432 32.092 1.00 96.06 505 PHE A C 1
ATOM 4135 O O . PHE A 1 505 ? 5.033 14.189 31.868 1.00 96.06 505 PHE A O 1
ATOM 4142 N N . PHE A 1 506 ? 4.266 12.130 32.353 1.00 93.88 506 PHE A N 1
ATOM 4143 C CA . PHE A 1 506 ? 5.583 11.479 32.350 1.00 93.88 506 PHE A CA 1
ATOM 4144 C C . PHE A 1 506 ? 6.326 11.718 31.026 1.00 93.88 506 PHE A C 1
ATOM 4146 O O . PHE A 1 506 ? 7.461 12.191 31.008 1.00 93.88 506 PHE A O 1
ATOM 4153 N N . THR A 1 507 ? 5.656 11.454 29.903 1.00 94.94 507 THR A N 1
ATOM 4154 C CA . THR A 1 507 ? 6.259 11.584 28.570 1.00 94.94 507 THR A CA 1
ATOM 4155 C C . THR A 1 507 ? 6.530 13.045 28.211 1.00 94.94 507 THR A C 1
ATOM 4157 O O . THR A 1 507 ? 7.600 13.377 27.691 1.00 94.94 507 THR A O 1
ATOM 4160 N N . TYR A 1 508 ? 5.578 13.939 28.495 1.00 97.06 508 TYR A N 1
ATOM 4161 C CA . TYR A 1 508 ? 5.723 15.357 28.175 1.00 97.06 508 TYR A CA 1
ATOM 4162 C C . TYR A 1 508 ? 6.762 16.052 29.064 1.00 97.06 508 TYR A C 1
ATOM 4164 O O . TYR A 1 508 ? 7.470 16.942 28.594 1.00 97.06 508 TYR A O 1
ATOM 4172 N N . TYR A 1 509 ? 6.945 15.594 30.306 1.00 96.50 509 TYR A N 1
ATOM 4173 C CA . TYR A 1 509 ? 8.026 16.051 31.177 1.00 96.50 509 TYR A CA 1
ATOM 4174 C C . TYR A 1 509 ? 9.399 15.862 30.519 1.00 96.50 509 TYR A C 1
ATOM 4176 O O . TYR A 1 509 ? 10.185 16.809 30.468 1.00 96.50 509 TYR A O 1
ATOM 4184 N N . SER A 1 510 ? 9.662 14.702 29.907 1.00 95.12 510 SER A N 1
ATOM 4185 C CA . SER A 1 510 ? 10.900 14.486 29.149 1.00 95.12 510 SER A CA 1
ATOM 4186 C C . SER A 1 510 ? 11.039 15.457 27.966 1.00 95.12 510 SER A C 1
ATOM 4188 O O . SER A 1 510 ? 12.115 16.007 27.742 1.00 95.12 510 SER A O 1
ATOM 4190 N N . VAL A 1 511 ? 9.964 15.773 27.236 1.00 96.62 511 VAL A N 1
ATOM 4191 C CA . VAL A 1 511 ? 10.023 16.799 26.170 1.00 96.62 511 VAL A CA 1
ATOM 4192 C C . VAL A 1 511 ? 10.449 18.153 26.744 1.00 96.62 511 VAL A C 1
ATOM 4194 O O . VAL A 1 511 ? 11.371 18.789 26.222 1.00 96.62 511 VAL A O 1
ATOM 4197 N N . CYS A 1 512 ? 9.820 18.567 27.846 1.00 95.75 512 CYS A N 1
ATOM 4198 C CA . CYS A 1 512 ? 10.121 19.817 28.532 1.00 95.75 512 CYS A CA 1
ATOM 4199 C C . CYS A 1 512 ? 11.582 19.871 28.984 1.00 95.75 512 CYS A C 1
ATOM 4201 O O . CYS A 1 512 ? 12.289 20.803 28.611 1.00 95.75 512 CYS A O 1
ATOM 4203 N N . ILE A 1 513 ? 12.074 18.871 29.716 1.00 93.94 513 ILE A N 1
ATOM 4204 C CA . ILE A 1 513 ? 13.461 18.855 30.198 1.00 93.94 513 ILE A CA 1
ATOM 4205 C C . ILE A 1 513 ? 14.460 18.823 29.038 1.00 93.94 513 ILE A C 1
ATOM 4207 O O . ILE A 1 513 ? 15.445 19.567 29.048 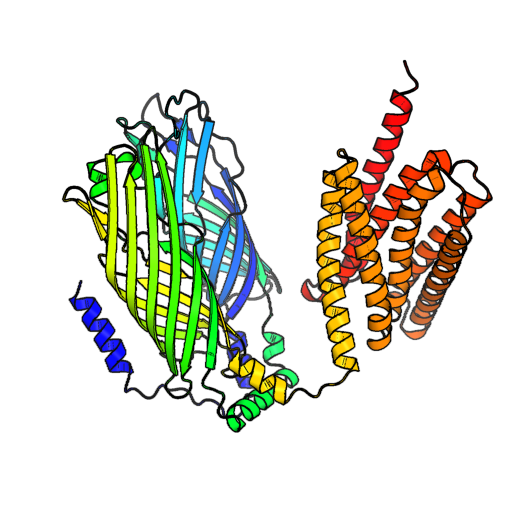1.00 93.94 513 ILE A O 1
ATOM 4211 N N . GLY A 1 514 ? 14.186 18.029 28.000 1.00 93.06 514 GLY A N 1
ATOM 4212 C CA . GLY A 1 514 ? 15.022 17.964 26.806 1.00 93.06 514 GLY A CA 1
ATOM 4213 C C . GLY A 1 514 ? 15.133 19.314 26.094 1.00 93.06 514 GLY A C 1
ATOM 4214 O O . GLY A 1 514 ? 16.232 19.735 25.724 1.00 93.06 514 GLY A O 1
ATOM 4215 N N . TYR A 1 515 ? 14.020 20.034 25.939 1.00 93.81 515 TYR A N 1
ATOM 4216 C CA . TYR A 1 515 ? 14.003 21.359 25.319 1.00 93.81 515 TYR A CA 1
ATOM 4217 C C . TYR A 1 515 ? 14.621 22.436 26.222 1.00 93.81 515 TYR A C 1
ATOM 4219 O O . TYR A 1 515 ? 15.448 23.233 25.774 1.00 93.81 515 TYR A O 1
ATOM 4227 N N . ARG A 1 516 ? 14.280 22.439 27.516 1.00 91.94 516 ARG A N 1
ATOM 4228 C CA . ARG A 1 516 ? 14.785 23.407 28.501 1.00 91.94 516 ARG A CA 1
ATOM 4229 C C . ARG A 1 516 ? 16.293 23.286 28.711 1.00 91.94 516 ARG A C 1
ATOM 4231 O O . ARG A 1 516 ? 16.937 24.315 28.903 1.00 91.94 516 ARG A O 1
ATOM 4238 N N . ALA A 1 517 ? 16.886 22.101 28.547 1.00 90.19 517 ALA A N 1
ATOM 4239 C CA . ALA A 1 517 ? 18.340 21.927 28.568 1.00 90.19 517 ALA A CA 1
ATOM 4240 C C . ALA A 1 517 ? 19.074 22.811 27.538 1.00 90.19 517 ALA A C 1
ATOM 4242 O O . ALA A 1 517 ? 20.167 23.300 27.817 1.00 90.19 517 ALA A O 1
ATOM 4243 N N . LEU A 1 518 ? 18.465 23.093 26.377 1.00 89.00 518 LEU A N 1
ATOM 4244 C CA . LEU A 1 518 ? 19.039 23.985 25.359 1.00 89.00 518 LEU A CA 1
ATOM 4245 C C . LEU A 1 518 ? 18.989 25.468 25.738 1.00 89.00 518 LEU A C 1
ATOM 4247 O O . LEU A 1 518 ? 19.761 26.252 25.189 1.00 89.00 518 LEU A O 1
ATOM 4251 N N . ILE A 1 519 ? 18.073 25.848 26.627 1.00 87.06 519 ILE A N 1
ATOM 4252 C CA . ILE A 1 519 ? 17.909 27.223 27.110 1.00 87.06 519 ILE A CA 1
ATOM 4253 C C . ILE A 1 519 ? 18.810 27.439 28.327 1.00 87.06 519 ILE A C 1
ATOM 4255 O O . ILE A 1 519 ? 19.534 28.428 28.396 1.00 87.06 519 ILE A O 1
ATOM 4259 N N . ILE A 1 520 ? 18.800 26.485 29.262 1.00 85.69 520 ILE A N 1
ATOM 4260 C CA . ILE A 1 520 ? 19.552 26.565 30.517 1.00 85.69 520 ILE A CA 1
ATOM 4261 C C . ILE A 1 520 ? 21.060 26.441 30.275 1.00 85.69 520 ILE A C 1
ATOM 4263 O O . ILE A 1 520 ? 21.819 27.045 31.016 1.00 85.69 520 ILE A O 1
ATOM 4267 N N . LYS A 1 521 ? 21.523 25.767 29.209 1.00 84.06 521 LYS A N 1
ATOM 4268 C CA . LYS A 1 521 ? 22.970 25.669 28.913 1.00 84.06 521 LYS A CA 1
ATOM 4269 C C . LYS A 1 521 ? 23.704 27.020 28.845 1.00 84.06 521 LYS A C 1
ATOM 4271 O O . LYS A 1 521 ? 24.910 27.052 29.043 1.00 84.06 521 LYS A O 1
ATOM 4276 N N . ASN A 1 522 ? 22.986 28.102 28.524 1.00 78.12 522 ASN A N 1
ATOM 4277 C CA . ASN A 1 522 ? 23.512 29.465 28.415 1.00 78.12 522 ASN A CA 1
ATOM 4278 C C . ASN A 1 522 ? 22.877 30.413 29.459 1.00 78.12 522 ASN A C 1
ATOM 4280 O O . ASN A 1 522 ? 22.977 31.628 29.321 1.00 78.12 522 ASN A O 1
ATOM 4284 N N . GLY A 1 523 ? 22.156 29.891 30.457 1.00 79.31 523 GLY A N 1
ATOM 4285 C CA . GLY A 1 523 ? 21.358 30.691 31.385 1.00 79.31 523 GLY A CA 1
ATOM 4286 C C . GLY A 1 523 ? 21.094 29.986 32.716 1.00 79.31 523 GLY A C 1
ATOM 4287 O O . GLY A 1 523 ? 21.784 29.045 33.089 1.00 79.31 523 GLY A O 1
ATOM 4288 N N . LYS A 1 524 ? 20.082 30.449 33.455 1.00 81.94 524 LYS A N 1
ATOM 4289 C CA . LYS A 1 524 ? 19.655 29.857 34.736 1.00 81.94 524 LYS A CA 1
ATOM 4290 C C . LYS A 1 524 ? 18.229 29.313 34.632 1.00 81.94 524 LYS A C 1
ATOM 4292 O O . LYS A 1 524 ? 17.464 29.732 33.755 1.00 81.94 524 LYS A O 1
ATOM 4297 N N . ARG A 1 525 ? 17.863 28.390 35.531 1.00 83.00 525 ARG A N 1
ATOM 4298 C CA . ARG A 1 525 ? 16.470 27.935 35.671 1.00 83.00 525 ARG A CA 1
ATOM 4299 C C . ARG A 1 525 ? 15.567 29.128 35.987 1.00 83.00 525 ARG A C 1
ATOM 4301 O O . ARG A 1 525 ? 15.933 30.011 36.757 1.00 83.00 525 ARG A O 1
ATOM 4308 N N . LYS A 1 526 ? 14.385 29.141 35.383 1.00 88.19 526 LYS A N 1
ATOM 4309 C CA . LYS A 1 526 ? 13.315 30.108 35.640 1.00 88.19 526 LYS A CA 1
ATOM 4310 C C . LYS A 1 526 ? 12.245 29.464 36.519 1.00 88.19 526 LYS A C 1
ATOM 4312 O O . LYS A 1 526 ? 12.195 28.244 36.641 1.00 88.19 526 LYS A O 1
ATOM 4317 N N . PHE A 1 527 ? 11.331 30.275 37.049 1.00 89.00 527 PHE A N 1
ATOM 4318 C CA . PHE A 1 527 ? 10.148 29.796 37.776 1.00 89.00 527 PHE A CA 1
ATOM 4319 C C . PHE A 1 527 ? 9.380 28.699 37.014 1.00 89.00 527 PHE A C 1
ATOM 4321 O O . PHE A 1 527 ? 9.002 27.687 37.595 1.00 89.00 527 PHE A O 1
ATOM 4328 N N . LEU A 1 528 ? 9.248 28.844 35.689 1.00 89.81 528 LEU A N 1
ATOM 4329 C CA . LEU A 1 528 ? 8.618 27.840 34.827 1.00 89.81 528 LEU A CA 1
ATOM 4330 C C . LEU A 1 528 ? 9.257 26.445 34.954 1.00 89.81 528 LEU A C 1
ATOM 4332 O O . LEU A 1 528 ? 8.546 25.451 34.898 1.00 89.81 528 LEU A O 1
ATOM 4336 N N . ASP A 1 529 ? 10.578 26.351 35.132 1.00 90.56 529 ASP A N 1
ATOM 4337 C CA . ASP A 1 529 ? 11.254 25.057 35.265 1.00 90.56 529 ASP A CA 1
ATOM 4338 C C . ASP A 1 529 ? 10.889 24.347 36.571 1.00 90.56 529 ASP A C 1
ATOM 4340 O O . ASP A 1 529 ? 10.784 23.125 36.587 1.00 90.56 529 ASP A O 1
ATOM 4344 N N . TRP A 1 530 ? 10.700 25.110 37.648 1.00 91.06 530 TRP A N 1
ATOM 4345 C CA . TRP A 1 530 ? 10.248 24.589 38.938 1.00 91.06 530 TRP A CA 1
ATOM 4346 C C . TRP A 1 530 ? 8.785 24.166 38.886 1.00 91.06 530 TRP A C 1
ATOM 4348 O O . TRP A 1 530 ? 8.432 23.112 39.405 1.00 91.06 530 TRP A O 1
ATOM 4358 N N . LEU A 1 531 ? 7.948 24.944 38.196 1.00 94.75 531 LEU A N 1
ATOM 4359 C CA . LEU A 1 531 ? 6.550 24.592 37.970 1.00 94.75 531 LEU A CA 1
ATOM 4360 C C . LEU A 1 531 ? 6.416 23.289 37.163 1.00 94.75 531 LEU A C 1
ATOM 4362 O O . LEU A 1 531 ? 5.585 22.448 37.496 1.00 94.75 531 LEU A O 1
ATOM 4366 N N . ILE A 1 532 ? 7.256 23.094 36.137 1.00 94.50 532 ILE A N 1
ATOM 4367 C CA . ILE A 1 532 ? 7.300 21.852 35.347 1.00 94.50 532 ILE A CA 1
ATOM 4368 C C . ILE A 1 532 ? 7.657 20.650 36.235 1.00 94.50 532 ILE A C 1
ATOM 4370 O O . ILE A 1 532 ? 6.965 19.634 36.168 1.00 94.50 532 ILE A O 1
ATOM 4374 N N . ASP A 1 533 ? 8.693 20.764 37.075 1.00 94.44 533 ASP A N 1
ATOM 4375 C CA . ASP A 1 533 ? 9.085 19.695 38.006 1.00 94.44 533 ASP A CA 1
ATOM 4376 C C . ASP A 1 533 ? 7.984 19.403 39.032 1.00 94.44 533 ASP A C 1
ATOM 4378 O O . ASP A 1 533 ? 7.700 18.239 39.297 1.00 94.44 533 ASP A O 1
ATOM 4382 N N . LEU A 1 534 ? 7.334 20.434 39.581 1.00 95.44 534 LEU A N 1
ATOM 4383 C CA . LEU A 1 534 ? 6.264 20.281 40.569 1.00 95.44 534 LEU A CA 1
ATOM 4384 C C . LEU A 1 534 ? 5.054 19.542 39.983 1.00 95.44 534 LEU A C 1
ATOM 4386 O O . LEU A 1 534 ? 4.580 18.572 40.574 1.00 95.44 534 LEU A O 1
ATOM 4390 N N . ILE A 1 535 ? 4.576 19.967 38.809 1.00 96.31 535 ILE A N 1
ATOM 4391 C CA . ILE A 1 535 ? 3.429 19.341 38.135 1.00 96.31 535 ILE A CA 1
ATOM 4392 C C . ILE A 1 535 ? 3.760 17.893 37.760 1.00 96.31 535 ILE A C 1
ATOM 4394 O O . ILE A 1 535 ? 2.957 16.991 38.003 1.00 96.31 535 ILE A O 1
ATOM 4398 N N . ALA A 1 536 ? 4.946 17.650 37.195 1.00 95.31 536 ALA A N 1
ATOM 4399 C CA . ALA A 1 536 ? 5.373 16.302 36.836 1.00 95.31 536 ALA A CA 1
ATOM 4400 C C . ALA A 1 536 ? 5.582 15.419 38.073 1.00 95.31 536 ALA A C 1
ATOM 4402 O O . ALA A 1 536 ? 5.195 14.253 38.060 1.00 95.31 536 ALA A O 1
ATOM 4403 N N . GLY A 1 537 ? 6.155 15.958 39.148 1.00 96.12 537 GLY A N 1
ATOM 4404 C CA . GLY A 1 537 ? 6.329 15.262 40.419 1.00 96.12 537 GLY A CA 1
ATOM 4405 C C . GLY A 1 537 ? 4.987 14.840 41.013 1.00 96.12 537 GLY A C 1
ATOM 4406 O O . GLY A 1 537 ? 4.803 13.664 41.319 1.00 96.12 537 GLY A O 1
ATOM 4407 N N . ALA A 1 538 ? 4.016 15.757 41.072 1.00 96.94 538 ALA A N 1
ATOM 4408 C CA . ALA A 1 538 ? 2.659 15.462 41.531 1.00 96.94 538 ALA A CA 1
ATOM 4409 C C . ALA A 1 538 ? 1.958 14.408 40.653 1.00 96.94 538 ALA A C 1
ATOM 4411 O O . ALA A 1 538 ? 1.364 13.464 41.176 1.00 96.94 538 ALA A O 1
ATOM 4412 N N . ALA A 1 539 ? 2.058 14.521 39.324 1.00 96.06 539 ALA A N 1
ATOM 4413 C CA . ALA A 1 539 ? 1.461 13.557 38.398 1.00 96.06 539 ALA A CA 1
ATOM 4414 C C . ALA A 1 539 ? 2.087 12.154 38.508 1.00 96.06 539 ALA A C 1
ATOM 4416 O O . ALA A 1 539 ? 1.361 11.161 38.530 1.00 96.06 539 ALA A O 1
ATOM 4417 N N . ASN A 1 540 ? 3.417 12.050 38.618 1.00 96.56 540 ASN A N 1
ATOM 4418 C CA . ASN A 1 540 ? 4.108 10.762 38.749 1.00 96.56 540 ASN A CA 1
ATOM 4419 C C . ASN A 1 540 ? 3.913 10.132 40.135 1.00 96.56 540 ASN A C 1
ATOM 4421 O O . ASN A 1 540 ? 3.777 8.914 40.238 1.00 96.56 540 ASN A O 1
ATOM 4425 N N . LEU A 1 541 ? 3.828 10.941 41.195 1.00 96.88 541 LEU A N 1
ATOM 4426 C CA . LEU A 1 541 ? 3.450 10.456 42.521 1.00 96.88 541 LEU A CA 1
ATOM 4427 C C . LEU A 1 541 ? 2.000 9.951 42.533 1.00 96.88 541 LEU A C 1
ATOM 4429 O O . LEU A 1 541 ? 1.728 8.883 43.073 1.00 96.88 541 LEU A O 1
ATOM 4433 N N . SER A 1 542 ? 1.084 10.658 41.864 1.00 96.25 542 SER A N 1
ATOM 4434 C CA . SER A 1 542 ? -0.301 10.203 41.682 1.00 96.25 542 SER A CA 1
ATOM 4435 C C . SER A 1 542 ? -0.364 8.892 40.903 1.00 96.25 542 SER A C 1
ATOM 4437 O O . SER A 1 542 ? -1.136 8.011 41.263 1.00 96.25 542 SER A O 1
ATOM 4439 N N . LEU A 1 543 ? 0.479 8.718 39.879 1.00 95.81 543 LEU A N 1
ATOM 4440 C CA . LEU A 1 543 ? 0.601 7.457 39.147 1.00 95.81 543 LEU A CA 1
ATOM 4441 C C . LEU A 1 543 ? 1.103 6.312 40.034 1.00 95.81 543 LEU A C 1
ATOM 4443 O O . LEU A 1 543 ? 0.603 5.193 39.932 1.00 95.81 543 LEU A O 1
ATOM 4447 N N . LEU A 1 544 ? 2.068 6.589 40.912 1.00 95.44 544 LEU A N 1
ATOM 4448 C CA . LEU A 1 544 ? 2.584 5.610 41.863 1.00 95.44 544 LEU A CA 1
ATOM 4449 C C . LEU A 1 544 ? 1.499 5.181 42.861 1.00 95.44 544 LEU A C 1
ATOM 4451 O O . LEU A 1 544 ? 1.267 3.986 43.035 1.00 95.44 544 LEU A O 1
ATOM 4455 N N . ILE A 1 545 ? 0.787 6.147 43.450 1.00 96.50 545 ILE A N 1
ATOM 4456 C CA . ILE A 1 545 ? -0.349 5.902 44.352 1.00 96.50 545 ILE A CA 1
ATOM 4457 C C . ILE A 1 545 ? -1.451 5.129 43.620 1.00 96.50 545 ILE A C 1
ATOM 4459 O O . ILE A 1 545 ? -1.981 4.154 44.149 1.00 96.50 545 ILE A O 1
ATOM 4463 N N . PHE A 1 546 ? -1.755 5.514 42.379 1.00 94.75 546 PHE A N 1
ATOM 4464 C CA . PHE A 1 546 ? -2.703 4.810 41.520 1.00 94.75 546 PHE A CA 1
ATOM 4465 C C . PHE A 1 546 ? -2.273 3.356 41.284 1.00 94.75 546 PHE A C 1
ATOM 4467 O O . PHE A 1 546 ? -3.099 2.457 41.387 1.00 94.75 546 PHE A O 1
ATOM 4474 N N . GLY A 1 547 ? -0.986 3.095 41.039 1.00 95.38 547 GLY A N 1
ATOM 4475 C CA . GLY A 1 547 ? -0.453 1.739 40.910 1.00 95.38 547 GLY A CA 1
ATOM 4476 C C . GLY A 1 547 ? -0.637 0.900 42.173 1.00 95.38 547 GLY A C 1
ATOM 4477 O O . GLY A 1 547 ? -1.123 -0.226 42.087 1.00 95.38 547 GLY A O 1
ATOM 4478 N N . VAL A 1 548 ? -0.328 1.458 43.347 1.00 96.25 548 VAL A N 1
ATOM 4479 C CA . VAL A 1 548 ? -0.553 0.790 44.641 1.00 96.25 548 VAL A CA 1
ATOM 4480 C C . VAL A 1 548 ? -2.043 0.496 44.850 1.00 96.25 548 VAL A C 1
ATOM 4482 O O . VAL A 1 548 ? -2.406 -0.630 45.189 1.00 96.25 548 VAL A O 1
ATOM 4485 N N . PHE A 1 549 ? -2.916 1.468 44.573 1.00 95.88 549 PHE A N 1
ATOM 4486 C CA . PHE A 1 549 ? -4.368 1.302 44.652 1.00 95.88 549 PHE A CA 1
ATOM 4487 C C . PHE A 1 549 ? -4.876 0.181 43.734 1.00 95.88 549 PHE A C 1
ATOM 4489 O O . PHE A 1 549 ? -5.670 -0.656 44.168 1.00 95.88 549 PHE A O 1
ATOM 4496 N N . ILE A 1 550 ? -4.394 0.121 42.487 1.00 93.75 550 ILE A N 1
ATOM 4497 C CA . ILE A 1 550 ? -4.725 -0.958 41.548 1.00 93.75 550 ILE A CA 1
ATOM 4498 C C . ILE A 1 550 ? -4.234 -2.314 42.068 1.00 93.75 550 ILE A C 1
ATOM 4500 O O . ILE A 1 550 ? -4.954 -3.301 41.937 1.00 93.75 550 ILE A O 1
ATOM 4504 N N . GLY A 1 551 ? -3.056 -2.368 42.693 1.00 94.38 551 GLY A N 1
ATOM 4505 C CA . GLY A 1 551 ? -2.493 -3.598 43.255 1.00 94.38 551 GLY A CA 1
ATOM 4506 C C . GLY A 1 551 ? -3.372 -4.204 44.344 1.00 94.38 551 GLY A C 1
ATOM 4507 O O . GLY A 1 551 ? -3.674 -5.395 44.290 1.00 94.38 551 GLY A O 1
ATOM 4508 N N . PHE A 1 552 ? -3.846 -3.373 45.274 1.00 95.31 552 PHE A N 1
ATOM 4509 C CA . PHE A 1 552 ? -4.750 -3.808 46.341 1.00 95.31 552 PHE A CA 1
ATOM 4510 C C . PHE A 1 552 ? -6.184 -4.073 45.862 1.00 95.31 552 PHE A C 1
ATOM 4512 O O . PHE A 1 552 ? -6.833 -4.973 46.383 1.00 95.31 552 PHE A O 1
ATOM 4519 N N . SER A 1 553 ? -6.678 -3.325 44.872 1.00 93.94 553 SER A N 1
ATOM 4520 C CA . SER A 1 553 ? -8.082 -3.417 44.434 1.00 93.94 553 SER A CA 1
ATOM 4521 C C . SER A 1 553 ? -8.323 -4.474 43.352 1.00 93.94 553 SER A C 1
ATOM 4523 O O . SER A 1 553 ? -9.400 -5.056 43.282 1.00 93.94 553 SER A O 1
ATOM 4525 N N . PHE A 1 554 ? -7.337 -4.709 42.482 1.00 90.12 554 PHE A N 1
ATOM 4526 C CA . PHE A 1 554 ? -7.478 -5.533 41.275 1.00 90.12 554 PHE A CA 1
ATOM 4527 C C . PHE A 1 554 ? -6.317 -6.526 41.079 1.00 90.12 554 PHE A C 1
ATOM 4529 O O . PHE A 1 554 ? -6.237 -7.171 40.032 1.00 90.12 554 PHE A O 1
ATOM 4536 N N . GLY A 1 555 ? -5.415 -6.657 42.057 1.00 92.12 555 GLY A N 1
ATOM 4537 C CA . GLY A 1 555 ? -4.286 -7.588 42.046 1.00 92.12 555 GLY A CA 1
ATOM 4538 C C . GLY A 1 555 ? -2.978 -6.992 41.513 1.00 92.12 555 GLY A C 1
ATOM 4539 O O . GLY A 1 555 ? -2.950 -6.218 40.553 1.00 92.12 555 GLY A O 1
ATOM 4540 N N . TRP A 1 556 ? -1.857 -7.409 42.110 1.00 91.38 556 TRP A N 1
ATOM 4541 C CA . TRP A 1 556 ? -0.518 -6.861 41.845 1.00 91.38 556 TRP A CA 1
ATOM 4542 C C . TRP A 1 556 ? -0.035 -7.009 40.401 1.00 91.38 556 TRP A C 1
ATOM 4544 O O . TRP A 1 556 ? 0.712 -6.160 39.921 1.00 91.38 556 TRP A O 1
ATOM 4554 N N . GLN A 1 557 ? -0.519 -8.015 39.673 1.00 86.88 557 GLN A N 1
ATOM 4555 C CA . GLN A 1 557 ? -0.248 -8.180 38.242 1.00 86.88 557 GLN A CA 1
ATOM 4556 C C . GLN A 1 557 ? -0.691 -6.969 37.402 1.00 86.88 557 GLN A C 1
ATOM 4558 O O . GLN A 1 557 ? 0.014 -6.567 36.480 1.00 86.88 557 GLN A O 1
ATOM 4563 N N . ASN A 1 558 ? -1.803 -6.322 37.772 1.00 85.00 558 ASN A N 1
ATOM 4564 C CA . ASN A 1 558 ? -2.322 -5.133 37.091 1.00 85.00 558 ASN A CA 1
ATOM 4565 C C . ASN A 1 558 ? -1.595 -3.843 37.514 1.00 85.00 558 ASN A C 1
ATOM 4567 O O . ASN A 1 558 ? -1.672 -2.826 36.825 1.00 85.00 558 ASN A O 1
ATOM 4571 N N . ALA A 1 559 ? -0.869 -3.880 38.634 1.00 92.44 559 ALA A N 1
ATOM 4572 C CA . ALA A 1 559 ? -0.134 -2.741 39.176 1.00 92.44 559 ALA A CA 1
ATOM 4573 C C . ALA A 1 559 ? 1.281 -2.592 38.603 1.00 92.44 559 ALA A C 1
ATOM 4575 O O . ALA A 1 559 ? 1.848 -1.504 38.679 1.00 92.44 559 ALA A O 1
ATOM 4576 N N . VAL A 1 560 ? 1.848 -3.653 38.014 1.00 91.75 560 VAL A N 1
ATOM 4577 C CA . VAL A 1 560 ? 3.253 -3.691 37.566 1.00 91.75 560 VAL A CA 1
ATOM 4578 C C . VAL A 1 560 ? 3.605 -2.494 36.682 1.00 91.75 560 VAL A C 1
ATOM 4580 O O . VAL A 1 560 ? 4.568 -1.782 36.956 1.00 91.75 560 VAL A O 1
ATOM 4583 N N . ILE A 1 561 ? 2.808 -2.234 35.643 1.00 91.31 561 ILE A N 1
ATOM 4584 C CA . ILE A 1 561 ? 3.084 -1.160 34.682 1.00 91.31 561 ILE A CA 1
ATOM 4585 C C . ILE A 1 561 ? 2.967 0.231 35.346 1.00 91.31 561 ILE A C 1
ATOM 4587 O O . ILE A 1 561 ? 3.949 0.976 35.297 1.00 91.31 561 ILE A O 1
ATOM 4591 N N . PRO A 1 562 ? 1.845 0.603 36.004 1.00 93.06 562 PRO A N 1
ATOM 4592 C CA . PRO A 1 562 ? 1.751 1.869 36.735 1.00 93.06 562 PRO A CA 1
ATOM 4593 C C . PRO A 1 562 ? 2.867 2.093 37.758 1.00 93.06 562 PRO A C 1
ATOM 4595 O O . PRO A 1 562 ? 3.391 3.201 37.837 1.00 93.06 562 PRO A O 1
ATOM 4598 N N . LEU A 1 563 ? 3.266 1.057 38.503 1.00 94.56 563 LEU A N 1
ATOM 4599 C CA . LEU A 1 563 ? 4.336 1.157 39.495 1.00 94.56 563 LEU A CA 1
ATOM 4600 C C . LEU A 1 563 ? 5.693 1.415 38.838 1.00 94.56 563 LEU A C 1
ATOM 4602 O O . LEU A 1 563 ? 6.405 2.315 39.273 1.00 94.56 563 LEU A O 1
ATOM 4606 N N . ILE A 1 564 ? 6.039 0.695 37.764 1.00 92.50 564 ILE A N 1
ATOM 4607 C CA . ILE A 1 564 ? 7.301 0.910 37.036 1.00 92.50 564 ILE A CA 1
ATOM 4608 C C . ILE A 1 564 ? 7.388 2.353 36.528 1.00 92.50 564 ILE A C 1
ATOM 4610 O O . ILE A 1 564 ? 8.394 3.026 36.758 1.00 92.50 564 ILE A O 1
ATOM 4614 N N . PHE A 1 565 ? 6.336 2.850 35.871 1.00 92.12 565 PHE A N 1
ATOM 4615 C CA . PHE A 1 565 ? 6.327 4.217 35.347 1.00 92.12 565 PHE A CA 1
ATOM 4616 C C . PHE A 1 565 ? 6.260 5.275 36.454 1.00 92.12 565 PHE A C 1
ATOM 4618 O O . PHE A 1 565 ? 6.938 6.294 36.347 1.00 92.12 565 PHE A O 1
ATOM 4625 N N . GLY A 1 566 ? 5.507 5.033 37.530 1.00 94.56 566 GLY A N 1
ATOM 4626 C CA . GLY A 1 566 ? 5.436 5.923 38.689 1.00 94.56 566 GLY A CA 1
ATOM 4627 C C . GLY A 1 566 ? 6.785 6.057 39.399 1.00 94.56 566 GLY A C 1
ATOM 4628 O O . GLY A 1 566 ? 7.262 7.172 39.598 1.00 94.56 566 GLY A O 1
ATOM 4629 N N . ILE A 1 567 ? 7.448 4.933 39.704 1.00 95.38 567 ILE A N 1
ATOM 4630 C CA . ILE A 1 567 ? 8.786 4.909 40.321 1.00 95.38 567 ILE A CA 1
ATOM 4631 C C . ILE A 1 567 ? 9.801 5.596 39.405 1.00 95.38 567 ILE A C 1
ATOM 4633 O O . ILE A 1 567 ? 10.535 6.473 39.858 1.00 95.38 567 ILE A O 1
ATOM 4637 N N . ALA A 1 568 ? 9.827 5.240 38.116 1.00 93.00 568 ALA A N 1
ATOM 4638 C CA . ALA A 1 568 ? 10.741 5.849 37.154 1.00 93.00 568 ALA A CA 1
ATOM 4639 C C . ALA A 1 568 ? 10.505 7.361 37.022 1.00 93.00 568 ALA A C 1
ATOM 4641 O O . ALA A 1 568 ? 11.461 8.131 36.987 1.00 93.00 568 ALA A O 1
ATOM 4642 N N . GLY A 1 569 ? 9.244 7.797 36.994 1.00 93.19 569 GLY A N 1
ATOM 4643 C CA . GLY A 1 569 ? 8.867 9.203 36.910 1.00 93.19 569 GLY A CA 1
ATOM 4644 C C . GLY A 1 569 ? 9.305 10.006 38.128 1.00 93.19 569 GLY A C 1
ATOM 4645 O O . GLY A 1 569 ? 9.958 11.038 37.975 1.00 93.19 569 GLY A O 1
ATOM 4646 N N . VAL A 1 570 ? 9.019 9.509 39.335 1.00 95.88 570 VAL A N 1
ATOM 4647 C CA . VAL A 1 570 ? 9.468 10.137 40.589 1.00 95.88 570 VAL A CA 1
ATOM 4648 C C . VAL A 1 570 ? 10.996 10.181 40.651 1.00 95.88 570 VAL A C 1
ATOM 4650 O O . VAL A 1 570 ? 11.566 11.225 40.966 1.00 95.88 570 VAL A O 1
ATOM 4653 N N . TYR A 1 571 ? 11.670 9.089 40.280 1.00 94.62 571 TYR A N 1
ATOM 4654 C CA . TYR A 1 571 ? 13.129 9.031 40.220 1.00 94.62 571 TYR A CA 1
ATOM 4655 C C . TYR A 1 571 ? 13.710 10.048 39.229 1.00 94.62 571 TYR A C 1
ATOM 4657 O O . TYR A 1 571 ? 14.663 10.750 39.564 1.00 94.62 571 TYR A O 1
ATOM 4665 N N . PHE A 1 572 ? 13.141 10.177 38.027 1.00 90.94 572 PHE A N 1
ATOM 4666 C CA . PHE A 1 572 ? 13.612 11.142 37.034 1.00 90.94 572 PHE A CA 1
ATOM 4667 C C . PHE A 1 572 ? 13.430 12.582 37.503 1.00 90.94 572 PHE A C 1
ATOM 4669 O O . PHE A 1 572 ? 14.394 13.346 37.443 1.00 90.94 572 PHE A O 1
ATOM 4676 N N . VAL A 1 573 ? 12.252 12.943 38.020 1.00 93.69 573 VAL A N 1
ATOM 4677 C CA . VAL A 1 573 ? 12.010 14.285 38.574 1.00 93.69 573 VAL A CA 1
ATOM 4678 C C . VAL A 1 573 ? 12.980 14.566 39.725 1.00 93.69 573 VAL A C 1
ATOM 4680 O O . VAL A 1 573 ? 13.659 15.592 39.720 1.00 93.69 573 VAL A O 1
ATOM 4683 N N . GLY A 1 574 ? 13.124 13.627 40.665 1.00 91.62 574 GLY A N 1
ATOM 4684 C CA . GLY A 1 574 ? 14.035 13.754 41.802 1.00 91.62 574 GLY A CA 1
ATOM 4685 C C . GLY A 1 574 ? 15.495 13.917 41.379 1.00 91.62 574 GLY A C 1
ATOM 4686 O O . GLY A 1 574 ? 16.176 14.825 41.849 1.00 91.62 574 GLY A O 1
ATOM 4687 N N . ASN A 1 575 ? 15.972 13.101 40.436 1.00 87.62 575 ASN A N 1
ATOM 4688 C CA . ASN A 1 575 ? 17.339 13.186 39.923 1.00 87.62 575 ASN A CA 1
ATOM 4689 C C . ASN A 1 575 ? 17.597 14.506 39.179 1.00 87.62 575 ASN A C 1
ATOM 4691 O O . ASN A 1 575 ? 18.686 15.076 39.289 1.00 87.62 575 ASN A O 1
ATOM 4695 N N . HIS A 1 576 ? 16.606 15.024 38.447 1.00 86.56 576 HIS A N 1
ATOM 4696 C CA . HIS A 1 576 ? 16.701 16.336 37.814 1.00 86.56 576 HIS A CA 1
ATOM 4697 C C . HIS A 1 576 ? 16.795 17.447 38.861 1.00 86.56 576 HIS A C 1
ATOM 4699 O O . HIS A 1 576 ? 17.772 18.197 38.842 1.00 86.56 576 HIS A O 1
ATOM 4705 N N . VAL A 1 577 ? 15.857 17.509 39.808 1.00 87.31 577 VAL A N 1
ATOM 4706 C CA . VAL A 1 577 ? 15.868 18.489 40.906 1.00 87.31 577 VAL A CA 1
ATOM 4707 C C . VAL A 1 577 ? 17.189 18.433 41.681 1.00 87.31 577 VAL A C 1
ATOM 4709 O O . VAL A 1 577 ? 17.841 19.463 41.848 1.00 87.31 577 VAL A O 1
ATOM 4712 N N . PHE A 1 578 ? 17.643 17.237 42.064 1.00 84.62 578 PHE A N 1
ATOM 4713 C CA . PHE A 1 578 ? 18.903 17.028 42.778 1.00 84.62 578 PHE A CA 1
ATOM 4714 C C . PHE A 1 578 ? 20.119 17.507 41.976 1.00 84.62 578 PHE A C 1
ATOM 4716 O O . PHE A 1 578 ? 20.960 18.240 42.495 1.00 84.62 578 PHE A O 1
ATOM 4723 N N . THR A 1 579 ? 20.197 17.147 40.689 1.00 78.38 579 THR A N 1
ATOM 4724 C CA . THR A 1 579 ? 21.299 17.571 39.811 1.00 78.38 579 THR A CA 1
ATOM 4725 C C . THR A 1 579 ? 21.385 19.092 39.717 1.00 78.38 579 THR A C 1
ATOM 4727 O O . THR A 1 579 ? 22.486 19.628 39.653 1.00 78.38 579 THR A O 1
ATOM 4730 N N . TYR A 1 580 ? 20.253 19.796 39.720 1.00 75.44 580 TYR A N 1
ATOM 4731 C CA . TYR A 1 580 ? 20.245 21.255 39.648 1.00 75.44 580 TYR A CA 1
ATOM 4732 C C . TYR A 1 580 ? 20.499 21.950 40.986 1.00 75.44 580 TYR A C 1
ATOM 4734 O O . TYR A 1 580 ? 21.069 23.037 40.979 1.00 75.44 580 TYR A O 1
ATOM 4742 N N . LEU A 1 581 ? 20.074 21.365 42.108 1.00 79.75 581 LEU A N 1
ATOM 4743 C CA . LEU A 1 581 ? 20.284 21.948 43.436 1.00 79.75 581 LEU A CA 1
ATOM 4744 C C . LEU A 1 581 ? 21.723 21.779 43.934 1.00 79.75 581 LEU A C 1
ATOM 4746 O O . LEU A 1 581 ? 22.248 22.682 44.575 1.00 79.75 581 LEU A O 1
ATOM 4750 N N . PHE A 1 582 ? 22.363 20.644 43.637 1.00 67.81 582 PHE A N 1
ATOM 4751 C CA . PHE A 1 582 ? 23.609 20.247 44.306 1.00 67.81 582 PHE A CA 1
ATOM 4752 C C . PHE A 1 582 ? 24.791 19.995 43.362 1.00 67.81 582 PHE A C 1
ATOM 4754 O O . PHE A 1 582 ? 25.886 19.677 43.822 1.00 67.81 582 PHE A O 1
ATOM 4761 N N . ARG A 1 583 ? 24.610 20.105 42.038 1.00 60.31 583 ARG A N 1
ATOM 4762 C CA . ARG A 1 583 ? 25.665 19.798 41.061 1.00 60.31 583 ARG A CA 1
ATOM 4763 C C . ARG A 1 583 ? 25.943 20.988 40.142 1.00 60.31 583 ARG A C 1
ATOM 4765 O O . ARG A 1 583 ? 25.164 21.286 39.244 1.00 60.31 583 ARG A O 1
ATOM 4772 N N . GLU A 1 584 ? 27.147 21.556 40.226 1.00 57.97 584 GLU A N 1
ATOM 4773 C CA . GLU A 1 584 ? 27.637 22.560 39.256 1.00 57.97 584 GLU A CA 1
ATOM 4774 C C . GLU A 1 584 ? 27.801 22.004 37.818 1.00 57.97 584 GLU A C 1
ATOM 4776 O O . GLU A 1 584 ? 28.057 22.730 36.858 1.00 57.97 584 GLU A O 1
ATOM 4781 N N . LYS A 1 585 ? 27.619 20.688 37.630 1.00 57.59 585 LYS A N 1
ATOM 4782 C CA . LYS A 1 585 ? 27.876 19.954 36.379 1.00 57.59 585 LYS A CA 1
ATOM 4783 C C . LYS A 1 585 ? 26.842 20.136 35.267 1.00 57.59 585 LYS A C 1
ATOM 4785 O O . LYS A 1 585 ? 27.085 19.642 34.164 1.00 57.59 585 LYS A O 1
ATOM 4790 N N . PHE A 1 586 ? 25.715 20.815 35.491 1.00 63.53 586 PHE A N 1
ATOM 4791 C CA . PHE A 1 586 ? 24.668 20.896 34.464 1.00 63.53 586 PHE A CA 1
ATOM 4792 C C . PHE A 1 586 ? 25.171 21.522 33.149 1.00 63.53 586 PHE A C 1
ATOM 4794 O O . PHE A 1 586 ? 24.926 20.980 32.068 1.00 63.53 586 PHE A O 1
ATOM 4801 N N . ASN A 1 587 ? 25.974 22.589 33.233 1.00 61.38 587 ASN A N 1
ATOM 4802 C CA . ASN A 1 587 ? 26.549 23.250 32.055 1.00 61.38 587 ASN A CA 1
ATOM 4803 C C . ASN A 1 587 ? 27.491 22.341 31.248 1.00 61.38 587 ASN A C 1
ATOM 4805 O O . ASN A 1 587 ? 27.667 22.543 30.049 1.00 61.38 587 ASN A O 1
ATOM 4809 N N . GLN A 1 588 ? 28.068 21.302 31.856 1.00 61.25 588 GLN A N 1
ATOM 4810 C CA . GLN A 1 588 ? 28.942 20.358 31.157 1.00 61.25 588 GLN A CA 1
ATOM 4811 C C . GLN A 1 588 ? 28.179 19.171 30.539 1.00 61.25 588 GLN A C 1
ATOM 4813 O O . GLN A 1 588 ? 28.679 18.576 29.576 1.00 61.25 588 GLN A O 1
ATOM 4818 N N . ASP A 1 589 ? 26.972 18.867 31.032 1.00 77.44 589 ASP A N 1
ATOM 4819 C CA . ASP A 1 589 ? 26.175 17.684 30.668 1.00 77.44 589 ASP A CA 1
ATOM 4820 C C . ASP A 1 589 ? 24.834 17.999 29.962 1.00 77.44 589 ASP A C 1
ATOM 4822 O O . ASP A 1 589 ? 24.101 17.068 29.614 1.00 77.44 589 ASP A O 1
ATOM 4826 N N . TRP A 1 590 ? 24.525 19.271 29.657 1.00 84.62 590 TRP A N 1
ATOM 4827 C CA . TRP A 1 590 ? 23.269 19.688 28.998 1.00 84.62 590 TRP A CA 1
ATOM 4828 C C . TRP A 1 590 ? 22.936 18.884 27.735 1.00 84.62 590 TRP A C 1
ATOM 4830 O O . TRP A 1 590 ? 21.772 18.581 27.481 1.00 84.62 590 TRP A O 1
ATOM 4840 N N . LEU A 1 591 ? 23.948 18.505 26.944 1.00 86.75 591 LEU A N 1
ATOM 4841 C CA . LEU A 1 591 ? 23.748 17.748 25.708 1.00 86.75 591 LEU A CA 1
ATOM 4842 C C . LEU A 1 591 ? 23.265 16.322 25.997 1.00 86.75 591 LEU A C 1
ATOM 4844 O O . LEU A 1 591 ? 22.418 15.806 25.275 1.00 86.75 591 LEU A O 1
ATOM 4848 N N . ARG A 1 592 ? 23.748 15.698 27.078 1.00 86.44 592 ARG A N 1
ATOM 4849 C CA . ARG A 1 592 ? 23.270 14.375 27.505 1.00 86.44 592 ARG A CA 1
ATOM 4850 C C . ARG A 1 592 ? 21.848 14.457 28.034 1.00 86.44 592 ARG A C 1
ATOM 4852 O O . ARG A 1 592 ? 21.042 13.593 27.714 1.00 86.44 592 ARG A O 1
ATOM 4859 N N . VAL A 1 593 ? 21.540 15.512 28.789 1.00 88.12 593 VAL A N 1
ATOM 4860 C CA . VAL A 1 593 ? 20.182 15.774 29.279 1.00 88.12 593 VAL A CA 1
ATOM 4861 C C . VAL A 1 593 ? 19.227 15.987 28.106 1.00 88.12 593 VAL A C 1
ATOM 4863 O O . VAL A 1 593 ? 18.161 15.379 28.095 1.00 88.12 593 VAL A O 1
ATOM 4866 N N . HIS A 1 594 ? 19.630 16.768 27.099 1.00 91.06 594 HIS A N 1
ATOM 4867 C CA . HIS A 1 594 ? 18.869 16.981 25.869 1.00 91.06 594 HIS A CA 1
ATOM 4868 C C . HIS A 1 594 ? 18.628 15.669 25.111 1.00 91.06 594 HIS A C 1
ATOM 4870 O O . HIS A 1 594 ? 17.479 15.300 24.884 1.00 91.06 594 HIS A O 1
ATOM 4876 N N . ILE A 1 595 ? 19.694 14.938 24.760 1.00 90.19 595 ILE A N 1
ATOM 4877 C CA . ILE A 1 595 ? 19.600 13.693 23.981 1.00 90.19 595 ILE A CA 1
ATOM 4878 C C . ILE A 1 595 ? 18.780 12.642 24.734 1.00 90.19 595 ILE A C 1
ATOM 4880 O O . ILE A 1 595 ? 17.867 12.055 24.159 1.00 90.19 595 ILE A O 1
ATOM 4884 N N . GLY A 1 596 ? 19.083 12.422 26.017 1.00 90.19 596 GLY A N 1
ATOM 4885 C CA . GLY A 1 596 ? 18.419 11.411 26.836 1.00 90.19 596 GLY A CA 1
ATOM 4886 C C . GLY A 1 596 ? 16.922 11.670 26.985 1.00 90.19 596 GLY A C 1
ATOM 4887 O O . GLY A 1 596 ? 16.129 10.753 26.804 1.00 90.19 596 GLY A O 1
ATOM 4888 N N . ASN A 1 597 ? 16.522 12.917 27.236 1.00 93.31 597 ASN A N 1
ATOM 4889 C CA . ASN A 1 597 ? 15.117 13.256 27.438 1.00 93.31 597 ASN A CA 1
ATOM 4890 C C . ASN A 1 597 ? 14.320 13.376 26.130 1.00 93.31 597 ASN A C 1
ATOM 4892 O O . ASN A 1 597 ? 13.182 12.916 26.072 1.00 93.31 597 ASN A O 1
ATOM 4896 N N . ILE A 1 598 ? 14.899 13.920 25.052 1.00 94.62 598 ILE A N 1
ATOM 4897 C CA . ILE A 1 598 ? 14.212 13.938 23.751 1.00 94.62 598 ILE A CA 1
ATOM 4898 C C . ILE A 1 598 ? 14.014 12.508 23.239 1.00 94.62 598 ILE A C 1
ATOM 4900 O O . ILE A 1 598 ? 12.900 12.159 22.849 1.00 94.62 598 ILE A O 1
ATOM 4904 N N . LEU A 1 599 ? 15.031 11.644 23.315 1.00 92.88 599 LEU A N 1
ATOM 4905 C CA . LEU A 1 599 ? 14.872 10.243 22.918 1.00 92.88 599 LEU A CA 1
ATOM 4906 C C . LEU A 1 599 ? 13.995 9.445 23.887 1.00 92.88 599 LEU A C 1
ATOM 4908 O O . LEU A 1 599 ? 13.224 8.609 23.430 1.00 92.88 599 LEU A O 1
ATOM 4912 N N . GLY A 1 600 ? 14.029 9.742 25.187 1.00 92.94 600 GLY A N 1
ATOM 4913 C CA . GLY A 1 600 ? 13.087 9.187 26.161 1.00 92.94 600 GLY A CA 1
ATOM 4914 C C . GLY A 1 600 ? 11.634 9.540 25.830 1.00 92.94 600 GLY A C 1
ATOM 4915 O O . GLY A 1 600 ? 10.772 8.665 25.824 1.00 92.94 600 GLY A O 1
ATOM 4916 N N . SER A 1 601 ? 11.365 10.790 25.440 1.00 95.25 601 SER A N 1
ATOM 4917 C CA . SER A 1 601 ? 10.030 11.195 24.983 1.00 95.25 601 SER A CA 1
ATOM 4918 C C . SER A 1 601 ? 9.599 10.465 23.707 1.00 95.25 601 SER A C 1
ATOM 4920 O O . SER A 1 601 ? 8.431 10.112 23.562 1.00 95.25 601 SER A O 1
ATOM 4922 N N . TYR A 1 602 ? 10.548 10.191 22.805 1.00 95.75 602 TYR A N 1
ATOM 4923 C CA . TYR A 1 602 ? 10.288 9.450 21.574 1.00 95.75 602 TYR A CA 1
ATOM 4924 C C . TYR A 1 602 ? 9.980 7.978 21.859 1.00 95.75 602 TYR A C 1
ATOM 4926 O O . TYR A 1 602 ? 9.052 7.429 21.271 1.00 95.75 602 TYR A O 1
ATOM 4934 N N . ILE A 1 603 ? 10.685 7.359 22.814 1.00 94.56 603 ILE A N 1
ATOM 4935 C CA . ILE A 1 603 ? 10.324 6.035 23.336 1.00 94.56 603 ILE A CA 1
ATOM 4936 C C . ILE A 1 603 ? 8.886 6.062 23.853 1.00 94.56 603 ILE A C 1
ATOM 4938 O O . ILE A 1 603 ? 8.098 5.216 23.451 1.00 94.56 603 ILE A O 1
ATOM 4942 N N . GLY A 1 604 ? 8.517 7.063 24.660 1.00 93.75 604 GLY A N 1
ATOM 4943 C CA . GLY A 1 604 ? 7.144 7.230 25.145 1.00 93.75 604 GLY A CA 1
ATOM 4944 C C . GLY A 1 604 ? 6.111 7.317 24.015 1.00 93.75 604 GLY A C 1
ATOM 4945 O O . GLY A 1 604 ? 5.085 6.643 24.075 1.00 93.75 604 GLY A O 1
ATOM 4946 N N . ALA A 1 605 ? 6.400 8.067 22.947 1.00 94.19 605 ALA A N 1
ATOM 4947 C CA . ALA A 1 605 ? 5.528 8.160 21.773 1.00 94.19 605 ALA A CA 1
ATOM 4948 C C . ALA A 1 605 ? 5.394 6.818 21.023 1.00 94.19 605 ALA A C 1
ATOM 4950 O O . ALA A 1 605 ? 4.283 6.409 20.678 1.00 94.19 605 ALA A O 1
ATOM 4951 N N . VAL A 1 606 ? 6.505 6.102 20.807 1.00 94.62 606 VAL A N 1
ATOM 4952 C CA . VAL A 1 606 ? 6.502 4.770 20.176 1.00 94.62 606 VAL A CA 1
ATOM 4953 C C . VAL A 1 606 ? 5.763 3.757 21.053 1.00 94.62 606 VAL A C 1
ATOM 4955 O O . VAL A 1 606 ? 4.980 2.968 20.527 1.00 94.62 606 VAL A O 1
ATOM 4958 N N . THR A 1 607 ? 5.943 3.793 22.374 1.00 93.50 607 THR A N 1
ATOM 4959 C CA . THR A 1 607 ? 5.207 2.954 23.331 1.00 93.50 607 THR A CA 1
ATOM 4960 C C . THR A 1 607 ? 3.715 3.259 23.304 1.00 93.50 607 THR A C 1
ATOM 4962 O O . THR A 1 607 ? 2.921 2.333 23.169 1.00 93.50 607 THR A O 1
ATOM 4965 N N . ALA A 1 608 ? 3.309 4.531 23.341 1.00 90.81 608 ALA A N 1
ATOM 4966 C CA . ALA A 1 608 ? 1.900 4.916 23.276 1.00 90.81 608 ALA A CA 1
ATOM 4967 C C . ALA A 1 608 ? 1.227 4.412 21.988 1.00 90.81 608 ALA A C 1
ATOM 4969 O O . ALA A 1 608 ? 0.130 3.852 22.035 1.00 90.81 608 ALA A O 1
ATOM 4970 N N . PHE A 1 609 ? 1.908 4.537 20.845 1.00 91.19 609 PHE A N 1
ATOM 4971 C CA . PHE A 1 609 ? 1.445 3.953 19.589 1.00 91.19 609 PHE A CA 1
ATOM 4972 C C . PHE A 1 609 ? 1.367 2.425 19.674 1.00 91.19 609 PHE A C 1
ATOM 4974 O O . PHE A 1 609 ? 0.324 1.848 19.373 1.00 91.19 609 PHE A O 1
ATOM 4981 N N . THR A 1 610 ? 2.440 1.772 20.126 1.00 90.00 610 THR A N 1
ATOM 4982 C CA . THR A 1 610 ? 2.544 0.306 20.186 1.00 90.00 610 THR A CA 1
ATOM 4983 C C . THR A 1 610 ? 1.454 -0.289 21.063 1.00 90.00 610 THR A C 1
ATOM 4985 O O . THR A 1 610 ? 0.770 -1.202 20.620 1.00 90.00 610 THR A O 1
ATOM 4988 N N . VAL A 1 611 ? 1.225 0.258 22.257 1.00 88.81 611 VAL A N 1
ATOM 4989 C CA . VAL A 1 611 ? 0.184 -0.212 23.180 1.00 88.81 611 VAL A CA 1
ATOM 4990 C C . VAL A 1 611 ? -1.208 0.000 22.598 1.00 88.81 611 VAL A C 1
ATOM 4992 O O . VAL A 1 611 ? -2.035 -0.907 22.637 1.00 88.81 611 VAL A O 1
ATOM 4995 N N . ASN A 1 612 ? -1.477 1.162 21.997 1.00 85.31 612 ASN A N 1
ATOM 4996 C CA . ASN A 1 612 ? -2.790 1.419 21.405 1.00 85.31 612 ASN A CA 1
ATOM 4997 C C . ASN A 1 612 ? -3.068 0.528 20.176 1.00 85.31 612 ASN A C 1
ATOM 4999 O O . ASN A 1 612 ? -4.220 0.317 19.802 1.00 85.31 612 ASN A O 1
ATOM 5003 N N . GLN A 1 613 ? -2.015 -0.016 19.558 1.00 83.88 613 GLN A N 1
ATOM 5004 C CA . GLN A 1 613 ? -2.109 -1.018 18.497 1.00 83.88 613 GLN A CA 1
ATOM 5005 C C . GLN A 1 613 ? -1.905 -2.459 18.998 1.00 83.88 613 GLN A C 1
ATOM 5007 O O . GLN A 1 613 ? -2.099 -3.386 18.216 1.00 83.88 613 GLN A O 1
ATOM 5012 N N . ALA A 1 614 ? -1.543 -2.688 20.264 1.00 82.12 614 ALA A N 1
ATOM 5013 C CA . ALA A 1 614 ? -1.091 -3.992 20.753 1.00 82.12 614 ALA A CA 1
ATOM 5014 C C . ALA A 1 614 ? -2.170 -5.061 20.610 1.00 82.12 614 ALA A C 1
ATOM 5016 O O . ALA A 1 614 ? -1.874 -6.148 20.126 1.00 82.12 614 ALA A O 1
ATOM 5017 N N . TRP A 1 615 ? -3.428 -4.715 20.903 1.00 73.06 615 TRP A N 1
ATOM 5018 C CA . TRP A 1 615 ? -4.583 -5.595 20.697 1.00 73.06 615 TRP A CA 1
ATOM 5019 C C . TRP A 1 615 ? -4.718 -6.034 19.234 1.00 73.06 615 TRP A C 1
ATOM 5021 O O . TRP A 1 615 ? -5.033 -7.185 18.952 1.00 73.06 615 TRP A O 1
ATOM 5031 N N . LYS A 1 616 ? -4.421 -5.136 18.286 1.00 68.94 616 LYS A N 1
ATOM 5032 C CA . LYS A 1 616 ? -4.482 -5.439 16.858 1.00 68.94 616 LYS A CA 1
ATOM 5033 C C . LYS A 1 616 ? -3.362 -6.375 16.447 1.00 68.94 616 LYS A C 1
ATOM 5035 O O . LYS A 1 616 ? -3.534 -7.042 15.439 1.00 68.94 616 LYS A O 1
ATOM 5040 N N . TRP A 1 617 ? -2.233 -6.423 17.154 1.00 65.31 617 TRP A N 1
ATOM 5041 C CA . TRP A 1 617 ? -1.062 -7.260 16.845 1.00 65.31 617 TRP A CA 1
ATOM 5042 C C . TRP A 1 617 ? -0.838 -8.413 17.825 1.00 65.31 617 TRP A C 1
ATOM 5044 O O . TRP A 1 617 ? 0.126 -9.156 17.663 1.00 65.31 617 TRP A O 1
ATOM 5054 N N . ASP A 1 618 ? -1.736 -8.570 18.799 1.00 74.12 618 ASP A N 1
ATOM 5055 C CA . ASP A 1 618 ? -1.653 -9.544 19.888 1.00 74.12 618 ASP A CA 1
ATOM 5056 C C . ASP A 1 618 ? -0.303 -9.525 20.603 1.00 74.12 618 ASP A C 1
ATOM 5058 O O . ASP A 1 618 ? 0.231 -10.557 21.009 1.00 74.12 618 ASP A O 1
ATOM 5062 N N . ILE A 1 619 ? 0.269 -8.327 20.709 1.00 78.31 619 ILE A N 1
ATOM 5063 C CA . ILE A 1 619 ? 1.524 -8.107 21.412 1.00 78.31 619 ILE A CA 1
ATOM 5064 C C . ILE A 1 619 ? 1.203 -8.236 22.902 1.00 78.31 619 ILE A C 1
ATOM 5066 O O . ILE A 1 619 ? 0.354 -7.480 23.379 1.00 78.31 619 ILE A O 1
ATOM 5070 N N . PRO A 1 620 ? 1.860 -9.146 23.646 1.00 84.88 620 PRO A N 1
ATOM 5071 C CA . PRO A 1 620 ? 1.692 -9.228 25.091 1.00 84.88 620 PRO A CA 1
ATOM 5072 C C . PRO A 1 620 ? 1.908 -7.860 25.739 1.00 84.88 620 PRO A C 1
ATOM 5074 O O . PRO A 1 620 ? 2.866 -7.169 25.387 1.00 84.88 620 PRO A O 1
ATOM 5077 N N . ASP A 1 621 ? 1.063 -7.486 26.702 1.00 82.94 621 ASP A N 1
ATOM 5078 C CA . ASP A 1 621 ? 1.057 -6.136 27.283 1.00 82.94 621 ASP A CA 1
ATOM 5079 C C . ASP A 1 621 ? 2.450 -5.691 27.744 1.00 82.94 621 ASP A C 1
ATOM 5081 O O . ASP A 1 621 ? 2.902 -4.593 27.421 1.00 82.94 621 ASP A O 1
ATOM 5085 N N . ILE A 1 622 ? 3.194 -6.575 28.413 1.00 85.44 622 ILE A N 1
ATOM 5086 C CA . ILE A 1 622 ? 4.554 -6.274 28.873 1.00 85.44 622 ILE A CA 1
ATOM 5087 C C . ILE A 1 622 ? 5.516 -5.947 27.718 1.00 85.44 622 ILE A C 1
ATOM 5089 O O . ILE A 1 622 ? 6.329 -5.031 27.829 1.00 85.44 622 ILE A O 1
ATOM 5093 N N . ILE A 1 623 ? 5.393 -6.640 26.580 1.00 87.75 623 ILE A N 1
ATOM 5094 C CA . ILE A 1 623 ? 6.202 -6.388 25.381 1.00 87.75 623 ILE A CA 1
ATOM 5095 C C . ILE A 1 623 ? 5.771 -5.071 24.732 1.00 87.75 623 ILE A C 1
ATOM 5097 O O . ILE A 1 623 ? 6.627 -4.307 24.293 1.00 87.75 623 ILE A O 1
ATOM 5101 N N . ALA A 1 624 ? 4.474 -4.761 24.709 1.00 89.81 624 ALA A N 1
ATOM 5102 C CA . ALA A 1 624 ? 3.984 -3.502 24.159 1.00 89.81 624 ALA A CA 1
ATOM 5103 C C . ALA A 1 624 ? 4.482 -2.285 24.961 1.00 89.81 624 ALA A C 1
ATOM 5105 O O . ALA A 1 624 ? 4.860 -1.272 24.371 1.00 89.81 624 ALA A O 1
ATOM 5106 N N . TRP A 1 625 ? 4.526 -2.402 26.292 1.00 88.44 625 TRP A N 1
ATOM 5107 C CA . TRP A 1 625 ? 4.962 -1.332 27.192 1.00 88.44 625 TRP A CA 1
ATOM 5108 C C . TRP A 1 625 ? 6.485 -1.176 27.277 1.00 88.44 625 TRP A C 1
ATOM 5110 O O . TRP A 1 625 ? 6.984 -0.049 27.305 1.00 88.44 625 TRP A O 1
ATOM 5120 N N . ILE A 1 626 ? 7.230 -2.286 27.313 1.00 87.62 626 ILE A N 1
ATOM 5121 C CA . ILE A 1 626 ? 8.676 -2.287 27.600 1.00 87.62 626 ILE A CA 1
ATOM 5122 C C . ILE A 1 626 ? 9.520 -2.510 26.333 1.00 87.62 626 ILE A C 1
ATOM 5124 O O . ILE A 1 626 ? 10.646 -2.019 26.247 1.00 87.62 626 ILE A O 1
ATOM 5128 N N . GLY A 1 627 ? 8.985 -3.190 25.316 1.00 89.75 627 GLY A N 1
ATOM 5129 C CA . GLY A 1 627 ? 9.692 -3.545 24.080 1.00 89.75 627 GLY A CA 1
ATOM 5130 C C . GLY A 1 627 ? 10.339 -2.360 23.355 1.00 89.75 627 GLY A C 1
ATOM 5131 O O . GLY A 1 627 ? 11.532 -2.439 23.045 1.00 89.75 627 GLY A O 1
ATOM 5132 N N . PRO A 1 628 ? 9.634 -1.230 23.139 1.00 93.12 628 PRO A N 1
ATOM 5133 C CA . PRO A 1 628 ? 10.246 -0.041 22.547 1.00 93.12 628 PRO A CA 1
ATOM 5134 C C . PRO A 1 628 ? 11.466 0.462 23.330 1.00 93.12 628 PRO A C 1
ATOM 5136 O O . PRO A 1 628 ? 12.485 0.792 22.725 1.00 93.12 628 PRO A O 1
ATOM 5139 N N . SER A 1 629 ? 11.407 0.457 24.666 1.00 90.12 629 SER A N 1
ATOM 5140 C CA . SER A 1 629 ? 12.533 0.838 25.527 1.00 90.12 629 SER A CA 1
ATOM 5141 C C . SER A 1 629 ? 13.714 -0.120 25.372 1.00 90.12 629 SER A C 1
ATOM 5143 O O . SER A 1 629 ? 14.842 0.338 25.208 1.00 90.12 629 SER A O 1
ATOM 5145 N N . VAL A 1 630 ? 13.474 -1.436 25.351 1.00 90.38 630 VAL A N 1
ATOM 5146 C CA . VAL A 1 630 ? 14.531 -2.455 25.171 1.00 90.38 630 VAL A CA 1
ATOM 5147 C C . VAL A 1 630 ? 15.292 -2.247 23.861 1.00 90.38 630 VAL A C 1
ATOM 5149 O O . VAL A 1 630 ? 16.512 -2.386 23.828 1.00 90.38 630 VAL A O 1
ATOM 5152 N N . ILE A 1 631 ? 14.590 -1.867 22.790 1.00 88.88 631 ILE A N 1
ATOM 5153 C CA . ILE A 1 631 ? 15.192 -1.638 21.470 1.00 88.88 631 ILE A CA 1
ATOM 5154 C C . ILE A 1 631 ? 15.916 -0.285 21.406 1.00 88.88 631 ILE A C 1
ATOM 5156 O O . ILE A 1 631 ? 17.020 -0.188 20.867 1.00 88.88 631 ILE A O 1
ATOM 5160 N N . LEU A 1 632 ? 15.301 0.780 21.928 1.00 89.12 632 LEU A N 1
ATOM 5161 C CA . LEU A 1 632 ? 15.761 2.152 21.700 1.00 89.12 632 LEU A CA 1
ATOM 5162 C C . LEU A 1 632 ? 16.753 2.655 22.760 1.00 89.12 632 LEU A C 1
ATOM 5164 O O . LEU A 1 632 ? 17.638 3.440 22.419 1.00 89.12 632 LEU A O 1
ATOM 5168 N N . VAL A 1 633 ? 16.685 2.196 24.014 1.00 89.81 633 VAL A N 1
ATOM 5169 C CA . VAL A 1 633 ? 17.625 2.611 25.076 1.00 89.81 633 VAL A CA 1
ATOM 5170 C C . VAL A 1 633 ? 19.090 2.296 24.727 1.00 89.81 633 VAL A C 1
ATOM 5172 O O . VAL A 1 633 ? 19.926 3.189 24.893 1.00 89.81 633 VAL A O 1
ATOM 5175 N N . PRO A 1 634 ? 19.453 1.120 24.171 1.00 89.75 634 PRO A N 1
ATOM 5176 C CA . PRO A 1 634 ? 20.826 0.863 23.725 1.00 89.75 634 PRO A CA 1
ATOM 5177 C C . PRO A 1 634 ? 21.334 1.881 22.692 1.00 89.75 634 PRO A C 1
ATOM 5179 O O . PRO A 1 634 ? 22.505 2.270 22.720 1.00 89.75 634 PRO A O 1
ATOM 5182 N N . LEU A 1 635 ? 20.455 2.370 21.808 1.00 83.81 635 LEU A N 1
ATOM 5183 C CA . LEU A 1 635 ? 20.796 3.413 20.836 1.00 83.81 635 LEU A CA 1
ATOM 5184 C C . LEU A 1 635 ? 21.060 4.758 21.523 1.00 83.81 635 LEU A C 1
ATOM 5186 O O . LEU A 1 635 ? 22.018 5.440 21.156 1.00 83.81 635 LEU A O 1
ATOM 5190 N N . ILE A 1 636 ? 20.269 5.107 22.547 1.00 84.56 636 ILE A N 1
ATOM 5191 C CA . ILE A 1 636 ? 20.495 6.299 23.382 1.00 84.56 636 ILE A CA 1
ATOM 5192 C C . ILE A 1 636 ? 21.869 6.219 24.048 1.00 84.56 636 ILE A C 1
ATOM 5194 O O . ILE A 1 636 ? 22.655 7.161 23.950 1.00 84.56 636 ILE A O 1
ATOM 5198 N N . ILE A 1 637 ? 22.185 5.089 24.691 1.00 85.81 637 ILE A N 1
ATOM 5199 C CA . ILE A 1 637 ? 23.464 4.885 25.385 1.00 85.81 637 ILE A CA 1
ATOM 5200 C C . ILE A 1 637 ? 24.629 5.033 24.403 1.00 85.81 637 ILE A C 1
ATOM 5202 O O . ILE A 1 637 ? 25.568 5.783 24.676 1.00 85.81 637 ILE A O 1
ATOM 5206 N N . LYS A 1 638 ? 24.546 4.382 23.237 1.00 84.81 638 LYS A N 1
ATOM 5207 C CA . LYS A 1 638 ? 25.560 4.477 22.179 1.00 84.81 638 LYS A CA 1
ATOM 5208 C C . LYS A 1 638 ? 25.768 5.919 21.713 1.00 84.81 638 LYS A C 1
ATOM 5210 O O . LYS A 1 638 ? 26.907 6.342 21.516 1.00 84.81 638 LYS A O 1
ATOM 5215 N N . GLU A 1 639 ? 24.694 6.681 21.531 1.00 82.56 639 GLU A N 1
ATOM 5216 C CA . GLU A 1 639 ? 24.783 8.076 21.096 1.00 82.56 639 GLU A CA 1
ATOM 5217 C C . GLU A 1 639 ? 25.382 8.975 22.189 1.00 82.56 639 GLU A C 1
ATOM 5219 O O . GLU A 1 639 ? 26.289 9.761 21.915 1.00 82.56 639 GLU A O 1
ATOM 5224 N N . ILE A 1 640 ? 24.972 8.797 23.448 1.00 82.50 640 ILE A N 1
ATOM 5225 C CA . ILE A 1 640 ? 25.542 9.514 24.596 1.00 82.50 640 ILE A CA 1
ATOM 5226 C C . ILE A 1 640 ? 27.035 9.187 24.764 1.00 82.50 640 ILE A C 1
ATOM 5228 O O . ILE A 1 640 ? 27.836 10.091 25.002 1.00 82.50 640 ILE A O 1
ATOM 5232 N N . GLN A 1 641 ? 27.452 7.930 24.607 1.00 80.31 641 GLN A N 1
ATOM 5233 C CA . GLN A 1 641 ? 28.863 7.537 24.707 1.00 80.31 641 GLN A CA 1
ATOM 5234 C C . GLN A 1 641 ? 29.729 8.175 23.611 1.00 80.31 641 GLN A C 1
ATOM 5236 O O . GLN A 1 641 ? 30.835 8.631 23.900 1.00 80.31 641 GLN A O 1
ATOM 5241 N N . LYS A 1 642 ? 29.222 8.319 22.379 1.00 72.88 642 LYS A N 1
ATOM 5242 C CA . LYS A 1 642 ? 29.941 9.028 21.302 1.00 72.88 642 LYS A CA 1
ATOM 5243 C C . LYS A 1 642 ? 30.230 10.490 21.641 1.00 72.88 642 LYS A C 1
ATOM 5245 O O . LYS A 1 642 ? 31.290 10.997 21.284 1.00 72.88 642 LYS A O 1
ATOM 5250 N N . THR A 1 643 ? 29.347 11.149 22.395 1.00 66.75 643 THR A N 1
ATOM 5251 C CA . THR A 1 643 ? 29.601 12.524 22.864 1.00 66.75 643 THR A CA 1
ATOM 5252 C C . THR A 1 643 ? 30.730 12.618 23.901 1.00 66.75 643 THR A C 1
ATOM 5254 O O . THR A 1 643 ? 31.325 13.685 24.040 1.00 66.75 643 THR A O 1
ATOM 5257 N N . LYS A 1 644 ? 31.078 11.525 24.608 1.00 58.12 644 LYS A N 1
ATOM 5258 C CA . LYS A 1 644 ? 32.262 11.480 25.492 1.00 58.12 644 LYS A CA 1
ATOM 5259 C C . LYS A 1 644 ? 33.565 11.488 24.687 1.00 58.12 644 LYS A C 1
ATOM 5261 O O . LYS A 1 644 ? 34.445 12.281 24.996 1.00 58.12 644 LYS A O 1
ATOM 5266 N N . SER A 1 645 ? 33.652 10.661 23.643 1.00 44.03 645 SER A N 1
ATOM 5267 C CA . SER A 1 645 ? 34.861 10.499 22.815 1.00 44.03 645 SER A CA 1
ATOM 5268 C C . SER A 1 645 ? 35.265 11.780 22.067 1.00 44.03 645 SER A C 1
ATOM 5270 O O . SER A 1 645 ? 36.452 12.052 21.919 1.00 44.03 645 SER A O 1
ATOM 5272 N N . GLN A 1 646 ? 34.301 12.613 21.658 1.00 47.94 646 GLN A N 1
ATOM 5273 C CA . GLN A 1 646 ? 34.598 13.896 21.004 1.00 47.94 646 GLN A CA 1
ATOM 5274 C C . GLN A 1 646 ? 35.133 14.974 21.958 1.00 47.94 646 GLN A C 1
ATOM 5276 O O . GLN A 1 646 ? 35.883 15.837 21.517 1.00 47.94 646 GLN A O 1
ATOM 5281 N N . LYS A 1 647 ? 34.792 14.935 23.257 1.00 45.78 647 LYS A N 1
ATOM 5282 C CA . LYS A 1 647 ? 35.346 15.877 24.249 1.00 45.78 647 LYS A CA 1
ATOM 5283 C C . LYS A 1 647 ? 36.793 15.547 24.628 1.00 45.78 647 LYS A C 1
ATOM 5285 O O . LYS A 1 647 ? 37.545 16.463 24.919 1.00 45.78 647 LYS A O 1
ATOM 5290 N N . THR A 1 648 ? 37.184 14.273 24.604 1.00 39.16 648 THR A N 1
ATOM 5291 C CA . THR A 1 648 ? 38.552 13.835 24.939 1.00 39.16 648 THR A CA 1
ATOM 5292 C C . THR A 1 648 ? 39.541 13.969 23.777 1.00 39.16 648 THR A C 1
ATOM 5294 O O . THR A 1 648 ? 40.736 14.035 24.016 1.00 39.16 648 THR A O 1
ATOM 5297 N N . GLY A 1 649 ? 39.068 14.036 22.525 1.00 36.22 649 GLY A N 1
ATOM 5298 C CA . GLY A 1 649 ? 39.920 14.251 21.342 1.00 36.22 649 GLY A CA 1
ATOM 5299 C C . GLY A 1 649 ? 40.220 15.720 21.009 1.00 36.22 649 GLY A C 1
ATOM 5300 O O . GLY A 1 649 ? 40.971 15.981 20.082 1.00 36.22 649 GLY A O 1
ATOM 5301 N N . LEU A 1 650 ? 39.627 16.675 21.735 1.00 40.91 650 LEU A N 1
ATOM 5302 C CA . LEU A 1 650 ? 39.858 18.122 21.575 1.00 40.91 650 LEU A CA 1
ATOM 5303 C C . LEU A 1 650 ? 40.704 18.722 22.714 1.00 40.91 650 LEU A C 1
ATOM 5305 O O . LEU A 1 650 ? 40.939 19.923 22.723 1.00 40.91 650 LEU A O 1
ATOM 5309 N N . SER A 1 651 ? 41.152 17.901 23.671 1.00 36.12 651 SER A N 1
ATOM 5310 C CA . SER A 1 651 ? 42.090 18.290 24.738 1.00 36.12 651 SER A CA 1
ATOM 5311 C C . SER A 1 651 ? 43.504 17.739 24.517 1.00 36.12 651 SER A C 1
ATOM 5313 O O . SER A 1 651 ? 44.289 17.677 25.457 1.00 36.12 651 SER A O 1
ATOM 5315 N N . GLY A 1 652 ? 43.799 17.273 23.303 1.00 39.97 652 GLY A N 1
ATOM 5316 C CA . GLY A 1 652 ? 45.107 16.777 22.894 1.00 39.97 652 GLY A CA 1
ATOM 5317 C C . GLY A 1 652 ? 45.439 17.326 21.517 1.00 39.97 652 GLY A C 1
ATOM 5318 O O . GLY A 1 652 ? 45.255 16.624 20.531 1.00 39.97 652 GLY A O 1
ATOM 5319 N N . ASN A 1 653 ? 45.814 18.602 21.483 1.00 32.44 653 ASN A N 1
ATOM 5320 C CA . ASN A 1 653 ? 46.665 19.247 20.486 1.00 32.44 653 ASN A CA 1
ATOM 5321 C C . ASN A 1 653 ? 47.250 20.500 21.128 1.00 32.44 653 ASN A C 1
ATOM 5323 O O . ASN A 1 653 ? 46.446 21.259 21.720 1.00 32.44 653 ASN A O 1
#

pLDDT: mean 86.98, std 12.26, range [32.44, 97.94]

Foldseek 3Di:
DVVVVVVQQCVQVVLLPDDFDDDPPLADALVLLCLLLQFKWKKKWKKKKKWCKWWWFDDPPIWIAHIWMWMWIKIWIQGDQQFKIWIKTATDDAIHDDGIPQWPDWDFDWGIKTKMWGWPDGDDAQDKTKIKMKIKTKTKTWTFGNPAPFPQGAFIAIDIWIWIKIWMWGHHPWKIKIKIKTFTPPQKDWADNDQPDIIIIGTDRIMIMIIMMTGFSPRNVCSDPVNSVVLSVLSVLCVVVVPLKFKKKKKFWKAWADDDFWPVCCPPPVNHRNPDARRDTKIKIKIWIADRVSQKIWMKMWIKGWDWRGRGHWIKIKIKTKIKIWIKHFNHQDSQKTKIKGKIWIWIWIWIDTDPPDTDIDTDIFIKMKIWIWRGNHSSDQKIKIKIWIFGPPDFDQDPNTTDDDRTIMTGPIMIMGGVSSVVSVVVVDPPDVVVVLLVVLVVLLVVLLVLLLVLLVVLVVCVVPVVVNVVSLVSNLVSLVSNLVSQQVNCVVVVVLLSNLLSLLLNLLSVQLVVLVVCLVHHDDPVNVVSLVVQLVSLCVLCVVLVVCCVPPNNVSSVLSNVSSVVSNVVSVVVVCCRPPPPCSNVCSVLSNLVSSLSSSLSSQLVVQQVCCVVVVPPNCCSNCVSVVVRVVVSVVVSVVVVVVVVVVVPD

Secondary structure (DSSP, 8-state):
-HHHHHHHHHHHHHHHTSPPP----SS--HHHHHHHHTSEEEEEEEEEEEE--EEESSGGGPEEEPPEEEEEEEEEEEEGGGTEEEEEEEE-SSPBSPPPTTEEEEEEEE-SEEEEEE-SS---TTEEEEEEEEEEEEEEEEEEETT---TT-S-EEEEEE--EEEEEEEE-SSEEEEEEEEE-S--EEEEESSSS-EEEEE--SEEEEEEEEEEE--STTTTSHHHHHHHHHHHHHHHHTT--SEEEEEEEEEEEE--S--HHHHHH-GGGTT--SS-S-EEEEEEEEEETTTTEEEEEEEEEEEEEEEETTEEEEEEEEEEEEEEEEE---BTTEEEEEEEEEEEEEEEEEETTTEEEEEEEEEEEEEEEEEE-S-TT-SEEEEEEEEE-TT-EEEETTEEEE---EEEEEEEEEE-HHHHHHHHHTS---HHHHHHHHHHHHHHHHHHHHHHHHHHHHHTTT-HHHHHHHHHHHHHHHHHHHHHHHHHHHHTT-HHHHHHHHHHHHHHHHHHHHHHHTTS---HHHHHHHHHHHHHHHHHHHHHHHHHHHH-HHHHHHHHHHHHHHHHHHHHHHHHHHH-TTHHHHHHHHHHHHHHHHHHHHHHHHHHHHHHHHT--HHHHHHHHHHHHHHHHHHHHHHHHHHHHSSS--

Sequence (653 aa):
MFQNLKFILLAFIGTANIPLPGQVDTVFRVETMKKNTDFASLTLGLDMMAIGKGHIGEGSNQITTPGQFRSGITIGGVHFWGHADFYVTFPIGPNFGKKPENVSKFVNRESVETGFKYYPWALKPNAFRPYVGMSFQPFIFRIDETSNKYEYGGSRYSRFVSPVQLGITFTSQKFLFTAGARYNWRNQFDYYLSSEKMVPVTINPWNFNIGIVRYMDTDKGYSSEKSVDQLNIKYYVLTKEEAFDSWYVALGPSAALQMSRSPYLKKYVPYVHNQMIFSGFVPELAVGRYFHKSRFNINMAARYMSQNIKAFDTKIHVTRSSFALEAYRFLFNYRGFVPFVGPSLNLEYLTLDHKERIKVNDTKLALGIVLGWDINLSDVETSVLRTNLRYMPGLHLKVDGQKMMYDYLEFNFIQYVYFFNRVNTYKKYRKNNHMESFVSISTFIHVMVGFIVLILGPFALLYKKNRSVHAIIGKVYVFGMTIIFLTALPLSVVHKKWFLLFISFFTYYSVCIGYRALIIKNGKRKFLDWLIDLIAGAANLSLLIFGVFIGFSFGWQNAVIPLIFGIAGVYFVGNHVFTYLFREKFNQDWLRVHIGNILGSYIGAVTAFTVNQAWKWDIPDIIAWIGPSVILVPLIIKEIQKTKSQKTGLSGN